Protein AF-A0AAV9X483-F1 (afdb_monomer)

Structure (mmCIF, N/CA/C/O backbone):
data_AF-A0AAV9X483-F1
#
_entry.id   AF-A0AAV9X483-F1
#
loop_
_atom_site.group_PDB
_atom_site.id
_atom_site.type_symbol
_atom_site.label_atom_id
_atom_site.label_alt_id
_atom_site.label_comp_id
_atom_site.label_asym_id
_atom_site.label_entity_id
_atom_site.label_seq_id
_atom_site.pdbx_PDB_ins_code
_atom_site.Cartn_x
_atom_site.Cartn_y
_atom_site.Cartn_z
_atom_site.occupancy
_atom_site.B_iso_or_equiv
_atom_site.auth_seq_id
_atom_site.auth_comp_id
_atom_site.auth_asym_id
_atom_site.auth_atom_id
_atom_site.pdbx_PDB_model_num
ATOM 1 N N . MET A 1 1 ? 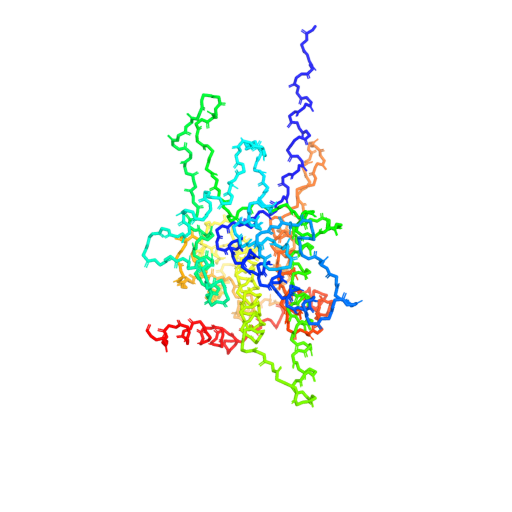49.499 12.854 11.497 1.00 40.84 1 MET A N 1
ATOM 2 C CA . MET A 1 1 ? 48.073 13.099 11.816 1.00 40.84 1 MET A CA 1
ATOM 3 C C . MET A 1 1 ? 47.375 13.663 10.585 1.00 40.84 1 MET A C 1
ATOM 5 O O . MET A 1 1 ? 47.619 14.824 10.299 1.00 40.84 1 MET A O 1
ATOM 9 N N . LYS A 1 2 ? 46.607 12.851 9.838 1.00 35.19 2 LYS A N 1
ATOM 10 C CA . LYS A 1 2 ? 45.567 13.233 8.843 1.00 35.19 2 LYS A CA 1
ATOM 11 C C . LYS A 1 2 ? 45.199 11.989 8.012 1.00 35.19 2 LYS A C 1
ATOM 13 O O . LYS A 1 2 ? 45.691 11.827 6.904 1.00 35.19 2 LYS A O 1
ATOM 18 N N . SER A 1 3 ? 44.392 11.082 8.567 1.00 32.22 3 SER A N 1
ATOM 19 C CA . SER A 1 3 ? 43.856 9.931 7.804 1.00 32.22 3 SER A CA 1
ATOM 20 C C . SER A 1 3 ? 42.723 9.168 8.517 1.00 32.22 3 SER A C 1
ATOM 22 O O . SER A 1 3 ? 42.521 7.989 8.258 1.00 32.22 3 SER A O 1
ATOM 24 N N . ILE A 1 4 ? 41.948 9.820 9.399 1.00 36.44 4 ILE A N 1
ATOM 25 C CA . ILE A 1 4 ? 40.843 9.162 10.140 1.00 36.44 4 ILE A CA 1
ATOM 26 C C . ILE A 1 4 ? 39.440 9.586 9.643 1.00 36.44 4 ILE A C 1
ATOM 28 O O . ILE A 1 4 ? 38.439 9.020 10.058 1.00 36.44 4 ILE A O 1
ATOM 32 N N . SER A 1 5 ? 39.309 10.509 8.685 1.00 38.97 5 SER A N 1
ATOM 33 C CA . SER A 1 5 ? 37.999 11.096 8.340 1.00 38.97 5 SER A CA 1
ATOM 34 C C . SER A 1 5 ? 37.319 10.573 7.064 1.00 38.97 5 SER A C 1
ATOM 36 O O . SER A 1 5 ? 36.434 11.253 6.557 1.00 38.97 5 SER A O 1
ATOM 38 N N . LEU A 1 6 ? 37.693 9.404 6.525 1.00 30.34 6 LEU A N 1
ATOM 39 C CA . LEU A 1 6 ? 37.041 8.854 5.316 1.00 30.34 6 LEU A CA 1
ATOM 40 C C . LEU A 1 6 ? 36.267 7.542 5.540 1.00 30.34 6 LEU A C 1
ATOM 42 O O . LEU A 1 6 ? 35.515 7.123 4.668 1.00 30.34 6 LEU A O 1
ATOM 46 N N . TRP A 1 7 ? 36.394 6.917 6.715 1.00 28.02 7 TRP A N 1
ATOM 47 C CA . TRP A 1 7 ? 35.799 5.601 6.990 1.00 28.02 7 TRP A CA 1
ATOM 48 C C . TRP A 1 7 ? 34.401 5.638 7.625 1.00 28.02 7 TRP A C 1
ATOM 50 O O . TRP A 1 7 ? 33.711 4.626 7.628 1.00 28.02 7 TRP A O 1
ATOM 60 N N . THR A 1 8 ? 33.918 6.794 8.084 1.00 32.50 8 THR A N 1
ATOM 61 C CA . THR A 1 8 ? 32.539 6.947 8.595 1.00 32.50 8 THR A CA 1
ATOM 62 C C . THR A 1 8 ? 31.533 7.420 7.543 1.00 32.50 8 THR A C 1
ATOM 64 O O . THR A 1 8 ? 30.334 7.409 7.804 1.00 32.50 8 THR A O 1
ATOM 67 N N . ALA A 1 9 ? 31.981 7.786 6.337 1.00 30.20 9 ALA A N 1
ATOM 68 C CA . ALA A 1 9 ? 31.089 8.187 5.245 1.00 30.20 9 ALA A CA 1
ATOM 69 C C . ALA A 1 9 ? 30.631 7.007 4.367 1.00 30.20 9 ALA A C 1
ATOM 71 O O . ALA A 1 9 ? 29.594 7.100 3.719 1.00 30.20 9 ALA A O 1
ATOM 72 N N . VAL A 1 10 ? 31.364 5.887 4.365 1.00 30.67 10 VAL A N 1
ATOM 73 C CA . VAL A 1 10 ? 31.073 4.741 3.482 1.00 30.67 10 VAL A CA 1
ATOM 74 C C . VAL A 1 10 ? 30.099 3.744 4.127 1.00 30.67 10 VAL A C 1
ATOM 76 O O . VAL A 1 10 ? 29.273 3.163 3.429 1.00 30.67 10 VAL A O 1
ATOM 79 N N . SER A 1 11 ? 30.077 3.623 5.458 1.00 29.83 11 SER A N 1
ATOM 80 C CA . SER A 1 11 ? 29.117 2.742 6.149 1.00 29.83 11 SER A CA 1
ATOM 81 C C . SER A 1 11 ? 27.684 3.286 6.172 1.00 29.83 11 SER A C 1
ATOM 83 O O . SER A 1 11 ? 26.739 2.517 6.311 1.00 29.83 11 SER A O 1
ATOM 85 N N . SER A 1 12 ? 27.499 4.595 5.991 1.00 30.44 12 SER A N 1
ATOM 86 C CA . SER A 1 12 ? 26.167 5.213 5.977 1.00 30.44 12 SER A CA 1
ATOM 87 C C . SER A 1 12 ? 25.480 5.102 4.617 1.00 30.44 12 SER A C 1
ATOM 89 O O . SER A 1 12 ? 24.265 5.230 4.551 1.00 30.44 12 SER A O 1
ATOM 91 N N . VAL A 1 13 ? 26.230 4.844 3.537 1.00 31.11 13 VAL A N 1
ATOM 92 C CA . VAL A 1 13 ? 25.675 4.731 2.175 1.00 31.11 13 VAL A CA 1
ATOM 93 C C . VAL A 1 13 ? 25.103 3.329 1.893 1.00 31.11 13 VAL A C 1
ATOM 95 O O . VAL A 1 13 ? 24.278 3.154 1.001 1.00 31.11 13 VAL A O 1
ATOM 98 N N . LEU A 1 14 ? 25.447 2.334 2.715 1.00 31.97 14 LEU A N 1
ATOM 99 C CA . LEU A 1 14 ? 25.051 0.931 2.533 1.00 31.97 14 LEU A CA 1
ATOM 100 C C . LEU A 1 14 ? 23.715 0.543 3.196 1.00 31.97 14 LEU A C 1
ATOM 102 O O . LEU A 1 14 ? 23.316 -0.616 3.127 1.00 31.97 14 LEU A O 1
ATOM 106 N N . LEU A 1 15 ? 22.983 1.500 3.778 1.00 31.89 15 LEU A N 1
ATOM 107 C CA . LEU A 1 15 ? 21.608 1.304 4.269 1.00 31.89 15 LEU A CA 1
ATOM 108 C C . LEU A 1 15 ? 20.530 1.801 3.279 1.00 31.89 15 LEU A C 1
ATOM 110 O O . LEU A 1 15 ? 19.339 1.750 3.582 1.00 31.89 15 LEU A O 1
ATOM 114 N N . PHE A 1 16 ? 20.920 2.254 2.080 1.00 38.88 16 PHE A N 1
ATOM 115 C CA . PHE A 1 16 ? 20.033 2.921 1.112 1.00 38.88 16 PHE A CA 1
ATOM 116 C C . PHE A 1 16 ? 19.455 2.025 0.004 1.00 38.88 16 PHE A C 1
ATOM 118 O O . PHE A 1 16 ? 19.213 2.493 -1.105 1.00 38.88 16 PHE A O 1
ATOM 125 N N . SER A 1 17 ? 19.154 0.757 0.293 1.00 33.53 17 SER A N 1
ATOM 126 C CA . SER A 1 17 ? 18.274 -0.055 -0.572 1.00 33.53 17 SER A CA 1
ATOM 127 C C . SER A 1 17 ? 16.810 -0.044 -0.113 1.00 33.53 17 SER A C 1
ATOM 129 O O . SER A 1 17 ? 16.018 -0.906 -0.497 1.00 33.53 17 SER A O 1
ATOM 131 N N . GLN A 1 18 ? 16.410 0.923 0.718 1.00 43.56 18 GLN A N 1
ATOM 132 C CA . GLN A 1 18 ? 15.024 1.025 1.151 1.00 43.56 18 GLN A CA 1
ATOM 133 C C . GLN A 1 18 ? 14.176 1.634 0.039 1.00 43.56 18 GLN A C 1
ATOM 135 O O . GLN A 1 18 ? 14.249 2.827 -0.252 1.00 43.56 18 GLN A O 1
ATOM 140 N N . VAL A 1 19 ? 13.330 0.818 -0.584 1.00 43.75 19 VAL A N 1
ATOM 141 C CA . VAL A 1 19 ? 12.235 1.367 -1.380 1.00 43.75 19 VAL A CA 1
ATOM 142 C C . VAL A 1 19 ? 11.288 2.052 -0.429 1.00 43.75 19 VAL A C 1
ATOM 144 O O . VAL A 1 19 ? 10.472 1.430 0.250 1.00 43.75 19 VAL A O 1
ATOM 147 N N . HIS A 1 20 ? 11.404 3.363 -0.404 1.00 55.53 20 HIS A N 1
ATOM 148 C CA . HIS A 1 20 ? 10.437 4.212 0.235 1.00 55.53 20 HIS A CA 1
ATOM 149 C C . HIS A 1 20 ? 9.220 4.259 -0.680 1.00 55.53 20 HIS A C 1
ATOM 151 O O . HIS A 1 20 ? 9.282 4.730 -1.818 1.00 55.53 20 HIS A O 1
ATOM 157 N N . ALA A 1 21 ? 8.096 3.736 -0.196 1.00 61.91 21 ALA A N 1
ATOM 158 C CA . ALA A 1 21 ? 6.819 4.163 -0.725 1.00 61.91 21 ALA A CA 1
ATOM 159 C C . ALA A 1 21 ? 6.815 5.697 -0.746 1.00 61.91 21 ALA A C 1
ATOM 161 O O . ALA A 1 21 ? 7.290 6.322 0.193 1.00 61.91 21 ALA A O 1
ATOM 162 N N . PHE A 1 22 ? 6.409 6.311 -1.848 1.00 75.81 22 PHE A N 1
ATOM 163 C CA . PHE A 1 22 ? 6.376 7.763 -1.994 1.00 75.81 22 PHE A CA 1
ATOM 164 C C . PHE A 1 22 ? 5.118 8.140 -2.768 1.00 75.81 22 PHE A C 1
ATOM 166 O O . PHE A 1 22 ? 4.581 7.322 -3.526 1.00 75.81 22 PHE A O 1
ATOM 173 N N . GLY A 1 23 ? 4.638 9.364 -2.545 1.00 83.06 23 GLY A N 1
ATOM 174 C CA . GLY A 1 23 ? 3.453 9.893 -3.196 1.00 83.06 23 GLY A CA 1
ATOM 175 C C . GLY A 1 23 ? 2.267 8.956 -3.010 1.00 83.06 23 GLY A C 1
ATOM 176 O O . GLY A 1 23 ? 1.975 8.484 -1.908 1.00 83.06 23 GLY A O 1
ATOM 177 N N . ASN A 1 24 ? 1.640 8.604 -4.127 1.00 83.38 24 ASN A N 1
ATOM 178 C CA . ASN A 1 24 ? 0.419 7.808 -4.145 1.00 83.38 24 ASN A CA 1
ATOM 179 C C . ASN A 1 24 ? 0.584 6.429 -3.487 1.00 83.38 24 ASN A C 1
ATOM 181 O O . ASN A 1 24 ? -0.335 5.944 -2.831 1.00 83.38 24 ASN A O 1
ATOM 185 N N . ARG A 1 25 ? 1.754 5.794 -3.645 1.00 86.44 25 ARG A N 1
ATOM 186 C CA . ARG A 1 25 ? 2.005 4.427 -3.157 1.00 86.44 25 ARG A CA 1
ATOM 187 C C . ARG A 1 25 ? 2.027 4.412 -1.638 1.00 86.44 25 ARG A C 1
ATOM 189 O O . ARG A 1 25 ? 1.292 3.664 -1.006 1.00 86.44 25 ARG A O 1
ATOM 196 N N . GLY A 1 26 ? 2.823 5.303 -1.060 1.00 88.44 26 GLY A N 1
ATOM 197 C CA . GLY A 1 26 ? 2.949 5.369 0.390 1.00 88.44 26 GLY A CA 1
ATOM 198 C C . GLY A 1 26 ? 1.733 5.964 1.080 1.00 88.44 26 GLY A C 1
ATOM 199 O O . GLY A 1 26 ? 1.510 5.662 2.252 1.00 88.44 26 GLY A O 1
ATOM 200 N N . ALA A 1 27 ? 0.932 6.759 0.365 1.00 90.19 27 ALA A N 1
ATOM 201 C CA . ALA A 1 27 ? -0.379 7.168 0.840 1.00 90.19 27 ALA A CA 1
ATOM 202 C C . ALA A 1 27 ? -1.334 5.972 0.927 1.00 90.19 27 ALA A C 1
ATOM 204 O O . ALA A 1 27 ? -1.848 5.704 2.008 1.00 90.19 27 ALA A O 1
ATOM 205 N N . ILE A 1 28 ? -1.530 5.211 -0.160 1.00 91.31 28 ILE A N 1
ATOM 206 C CA . ILE A 1 28 ? -2.489 4.097 -0.140 1.00 91.31 28 ILE A CA 1
ATOM 207 C C . ILE A 1 28 ? -2.076 2.978 0.820 1.00 91.31 28 ILE A C 1
ATOM 209 O O . ILE A 1 28 ? -2.928 2.375 1.461 1.00 91.31 28 ILE A O 1
ATOM 213 N N . GLU A 1 29 ? -0.777 2.722 0.976 1.00 93.19 29 GLU A N 1
ATOM 214 C CA . GLU A 1 29 ? -0.290 1.695 1.901 1.00 93.19 29 GLU A CA 1
ATOM 215 C C . GLU A 1 29 ? -0.595 2.072 3.352 1.00 93.19 29 GLU A C 1
ATOM 217 O O . GLU A 1 29 ? -0.967 1.214 4.142 1.00 93.19 29 GLU A O 1
ATOM 222 N N . ARG A 1 30 ? -0.556 3.366 3.693 1.00 94.06 30 ARG A N 1
ATOM 223 C CA . ARG A 1 30 ? -1.005 3.852 5.005 1.00 94.06 30 ARG A CA 1
ATOM 224 C C . ARG A 1 30 ? -2.512 3.783 5.185 1.00 94.06 30 ARG A C 1
ATOM 226 O O . ARG A 1 30 ? -2.958 3.512 6.294 1.00 94.06 30 ARG A O 1
ATOM 233 N N . VAL A 1 31 ? -3.287 3.986 4.120 1.00 94.69 31 VAL A N 1
ATOM 234 C CA . VAL A 1 31 ? -4.737 3.749 4.159 1.00 94.69 31 VAL A CA 1
ATOM 235 C C . VAL A 1 31 ? -5.023 2.271 4.433 1.00 94.69 31 VAL A C 1
ATOM 237 O O . VAL A 1 31 ? -5.855 1.963 5.282 1.00 94.69 31 VAL A O 1
ATOM 240 N N . LEU A 1 32 ? -4.289 1.357 3.789 1.00 95.88 32 LEU A N 1
ATOM 241 C CA . LEU A 1 32 ? -4.366 -0.070 4.095 1.00 95.88 32 LEU A CA 1
ATOM 242 C C . LEU A 1 32 ? -4.004 -0.335 5.563 1.00 95.88 32 LEU A C 1
ATOM 244 O O . LEU A 1 32 ? -4.798 -0.950 6.262 1.00 95.88 32 LEU A O 1
ATOM 248 N N . TYR A 1 33 ? -2.876 0.189 6.059 1.00 95.88 33 TYR A N 1
ATOM 249 C CA . TYR A 1 33 ? -2.485 0.030 7.467 1.00 95.88 33 TYR A CA 1
ATOM 250 C C . TYR A 1 33 ? -3.546 0.552 8.433 1.00 95.88 33 TYR A C 1
ATOM 252 O O . TYR A 1 33 ? -3.803 -0.094 9.443 1.00 95.88 33 TYR A O 1
ATOM 260 N N . TRP A 1 34 ? -4.187 1.678 8.115 1.00 95.75 34 TRP A N 1
ATOM 261 C CA . TRP A 1 34 ? -5.286 2.214 8.909 1.00 95.75 34 TRP A CA 1
ATOM 262 C C . TRP A 1 34 ? -6.478 1.257 8.964 1.00 95.75 34 TRP A C 1
ATOM 264 O O . TRP A 1 34 ? -6.926 0.931 10.057 1.00 95.75 34 TRP A O 1
ATOM 274 N N . TYR A 1 35 ? -6.975 0.750 7.832 1.00 96.19 35 TYR A N 1
ATOM 275 C CA . TYR A 1 35 ? -8.115 -0.175 7.868 1.00 96.19 35 TYR A CA 1
ATOM 276 C C . TYR A 1 35 ? -7.764 -1.526 8.491 1.00 96.19 35 TYR A C 1
ATOM 278 O O . TYR A 1 35 ? -8.597 -2.093 9.190 1.00 96.19 35 TYR A O 1
ATOM 286 N N . SER A 1 36 ? -6.536 -2.016 8.316 1.00 95.75 36 SER A N 1
ATOM 287 C CA . SER A 1 36 ? -6.047 -3.203 9.022 1.00 95.75 36 SER A CA 1
ATOM 288 C C . SER A 1 36 ? -5.997 -2.978 10.529 1.00 95.75 36 SER A C 1
ATOM 290 O O . SER A 1 36 ? -6.432 -3.832 11.294 1.00 95.75 36 SER A O 1
ATOM 292 N N . TYR A 1 37 ? -5.519 -1.806 10.954 1.00 95.00 37 TYR A N 1
ATOM 293 C CA . TYR A 1 37 ? -5.533 -1.386 12.348 1.00 95.00 37 TYR A CA 1
ATOM 294 C C . TYR A 1 37 ? -6.977 -1.358 12.866 1.00 95.00 37 TYR A C 1
ATOM 296 O O . TYR A 1 37 ? -7.319 -2.071 13.804 1.00 95.00 37 TYR A O 1
ATOM 304 N N . VAL A 1 38 ? -7.874 -0.617 12.222 1.00 93.56 38 VAL A N 1
ATOM 305 C CA . VAL A 1 38 ? -9.278 -0.533 12.642 1.00 93.56 38 VAL A CA 1
ATOM 306 C C . VAL A 1 38 ? -9.943 -1.914 12.706 1.00 93.56 38 VAL A C 1
ATOM 308 O O . VAL A 1 38 ? -10.644 -2.189 13.678 1.00 93.56 38 VAL A O 1
ATOM 311 N N . ALA A 1 39 ? -9.661 -2.802 11.747 1.00 93.56 39 ALA A N 1
ATOM 312 C CA . ALA A 1 39 ? -10.193 -4.160 11.729 1.00 93.56 39 ALA A CA 1
ATOM 313 C C . ALA A 1 39 ? -9.790 -4.985 12.963 1.00 93.56 39 ALA A C 1
ATOM 315 O O . ALA A 1 39 ? -10.652 -5.625 13.563 1.00 93.56 39 ALA A O 1
ATOM 316 N N . GLU A 1 40 ? -8.525 -4.922 13.399 1.00 92.69 40 GLU A N 1
ATOM 317 C CA . GLU A 1 40 ? -8.099 -5.584 14.644 1.00 92.69 40 GLU A CA 1
ATOM 318 C C . GLU A 1 40 ? -8.816 -5.024 15.874 1.00 92.69 40 GLU A C 1
ATOM 320 O O . GLU A 1 40 ? -9.117 -5.771 16.801 1.00 92.69 40 GLU A O 1
ATOM 325 N N . THR A 1 41 ? -9.091 -3.716 15.904 1.00 91.12 41 THR A N 1
ATOM 326 C CA . THR A 1 41 ? -9.821 -3.099 17.021 1.00 91.12 41 THR A CA 1
ATOM 327 C C . THR A 1 41 ? -11.243 -3.633 17.116 1.00 91.12 41 THR A C 1
ATOM 329 O O . THR A 1 41 ? -11.664 -4.024 18.202 1.00 91.12 41 THR A O 1
ATOM 332 N N . GLU A 1 42 ? -11.961 -3.709 15.994 1.00 91.06 42 GLU A N 1
ATOM 333 C CA . GLU A 1 42 ? -13.319 -4.261 15.986 1.00 91.06 42 GLU A CA 1
ATOM 334 C C . GLU A 1 42 ? -13.333 -5.752 16.317 1.00 91.06 42 GLU A C 1
ATOM 336 O O . GLU A 1 42 ? -14.220 -6.222 17.032 1.00 91.06 42 GLU A O 1
ATOM 341 N N . GLN A 1 43 ? -12.331 -6.494 15.841 1.00 89.31 43 GLN A N 1
ATOM 342 C CA . GLN A 1 43 ? -12.179 -7.898 16.185 1.00 89.31 43 GLN A CA 1
ATOM 343 C C . GLN A 1 43 ? -11.974 -8.075 17.693 1.00 89.31 43 GLN A C 1
ATOM 345 O O . GLN A 1 43 ? -12.684 -8.863 18.320 1.00 89.31 43 GLN A O 1
ATOM 350 N N . PHE A 1 44 ? -11.044 -7.318 18.282 1.00 88.50 44 PHE A N 1
ATOM 351 C CA . PHE A 1 44 ? -10.744 -7.375 19.709 1.00 88.50 44 PHE A CA 1
ATOM 352 C C . PHE A 1 44 ? -11.944 -6.971 20.566 1.00 88.50 44 PHE A C 1
ATOM 354 O O . PHE A 1 44 ? -12.206 -7.607 21.584 1.00 88.50 44 PHE A O 1
ATOM 361 N N . ALA A 1 45 ? -12.716 -5.969 20.137 1.00 86.06 45 ALA A N 1
ATOM 362 C CA . ALA A 1 45 ? -13.944 -5.569 20.817 1.00 86.06 45 ALA A CA 1
ATOM 363 C C . ALA A 1 45 ? -14.996 -6.693 20.837 1.00 86.06 45 ALA A C 1
ATOM 365 O O . ALA A 1 45 ? -15.677 -6.869 21.845 1.00 86.06 45 ALA A O 1
ATOM 366 N N . SER A 1 46 ? -15.114 -7.475 19.756 1.00 81.94 46 SER A N 1
ATOM 367 C CA . SER A 1 46 ? -16.044 -8.615 19.700 1.00 81.94 46 SER A CA 1
ATOM 368 C C . SER A 1 46 ? -15.519 -9.899 20.341 1.00 81.94 46 SER A C 1
ATOM 370 O O . SER A 1 46 ? -16.315 -10.707 20.811 1.00 81.94 46 SER A O 1
ATOM 372 N N . ASN A 1 47 ? -14.204 -10.118 20.348 1.00 81.75 47 ASN A N 1
ATOM 373 C CA . ASN A 1 47 ? -13.602 -11.354 20.837 1.00 81.75 47 ASN A CA 1
ATOM 374 C C . ASN A 1 47 ? -12.217 -11.109 21.472 1.00 81.75 47 ASN A C 1
ATOM 376 O O . ASN A 1 47 ? -11.180 -11.451 20.891 1.00 81.75 47 ASN A O 1
ATOM 380 N N . PRO A 1 48 ? -12.175 -10.536 22.687 1.00 80.69 48 PRO A N 1
ATOM 381 C CA . PRO A 1 48 ? -10.921 -10.182 23.351 1.00 80.69 48 PRO A CA 1
ATOM 382 C C . PRO A 1 48 ? -10.103 -11.405 23.795 1.00 80.69 48 PRO A C 1
ATOM 384 O O . PRO A 1 48 ? -8.918 -11.273 24.087 1.00 80.69 48 PRO A O 1
ATOM 387 N N . ALA A 1 49 ? -10.710 -12.596 23.857 1.00 75.94 49 ALA A N 1
ATOM 388 C CA . ALA A 1 49 ? -10.039 -13.818 24.303 1.00 75.94 49 ALA A CA 1
ATOM 389 C C . ALA A 1 49 ? -9.088 -14.406 23.248 1.00 75.94 49 ALA A C 1
ATOM 391 O O . ALA A 1 49 ? -8.142 -15.107 23.604 1.00 75.94 49 ALA A O 1
ATOM 392 N N . THR A 1 50 ? -9.333 -14.142 21.961 1.00 68.94 50 THR A N 1
ATOM 393 C CA . THR A 1 50 ? -8.544 -14.717 20.857 1.00 68.94 50 THR A CA 1
ATOM 394 C C . THR A 1 50 ? -7.887 -13.674 19.961 1.00 68.94 50 THR A C 1
ATOM 396 O O . THR A 1 50 ? -7.032 -14.027 19.151 1.00 68.94 50 THR A O 1
ATOM 399 N N . ALA A 1 51 ? -8.280 -12.404 20.067 1.00 74.31 51 ALA A N 1
ATOM 400 C CA . ALA A 1 51 ? -7.709 -11.336 19.264 1.00 74.31 51 ALA A CA 1
ATOM 401 C C . ALA A 1 51 ? -6.367 -10.862 19.844 1.00 74.31 51 ALA A C 1
ATOM 403 O O . ALA A 1 51 ? -6.251 -10.564 21.031 1.00 74.31 51 ALA A O 1
ATOM 404 N N . ALA A 1 52 ? -5.358 -10.742 18.984 1.00 79.75 52 ALA A N 1
ATOM 405 C CA . ALA A 1 52 ? -4.086 -10.109 19.309 1.00 79.75 52 ALA A CA 1
ATOM 406 C C . ALA A 1 52 ? -3.873 -8.917 18.378 1.00 79.75 52 ALA A C 1
ATOM 408 O O . ALA A 1 52 ? -4.116 -9.018 17.176 1.00 79.75 52 ALA A O 1
ATOM 409 N N . TYR A 1 53 ? -3.387 -7.803 18.924 1.00 88.94 53 TYR A N 1
ATOM 410 C CA . TYR A 1 53 ? -2.950 -6.684 18.098 1.00 88.94 53 TYR A CA 1
ATOM 411 C C . TYR A 1 53 ? -1.633 -7.046 17.417 1.00 88.94 53 TYR A C 1
ATOM 413 O O . TYR A 1 53 ? -0.645 -7.350 18.088 1.00 88.94 53 TYR A O 1
ATOM 421 N N . THR A 1 54 ? -1.615 -7.008 16.089 1.00 91.56 54 THR A N 1
ATOM 422 C CA . THR A 1 54 ? -0.420 -7.264 15.279 1.00 91.56 54 THR A CA 1
ATOM 423 C C . THR A 1 54 ? 0.004 -6.034 14.485 1.00 91.56 54 THR A C 1
ATOM 425 O O . THR A 1 54 ? 1.199 -5.841 14.258 1.00 91.56 54 THR A O 1
ATOM 428 N N . ILE A 1 55 ? -0.943 -5.155 14.140 1.00 93.25 55 ILE A N 1
ATOM 429 C CA . ILE A 1 55 ? -0.680 -3.874 13.488 1.00 93.25 55 ILE A CA 1
ATOM 430 C C . ILE A 1 55 ? -0.546 -2.788 14.549 1.00 93.25 55 ILE A C 1
ATOM 432 O O . ILE A 1 55 ? -1.485 -2.487 15.288 1.00 93.25 55 ILE A O 1
ATOM 436 N N . ALA A 1 56 ? 0.636 -2.180 14.594 1.00 94.12 56 ALA A N 1
ATOM 437 C CA . ALA A 1 56 ? 1.018 -1.141 15.540 1.00 94.12 56 ALA A CA 1
ATOM 438 C C . ALA A 1 56 ? 0.619 -1.468 16.993 1.00 94.12 56 ALA A C 1
ATOM 440 O O . ALA A 1 56 ? -0.067 -0.668 17.637 1.00 94.12 56 ALA A O 1
ATOM 441 N N . PRO A 1 57 ? 1.044 -2.631 17.533 1.00 93.00 57 PRO A N 1
ATOM 442 C CA . PRO A 1 57 ? 0.578 -3.124 18.831 1.00 93.00 57 PRO A CA 1
ATOM 443 C C . PRO A 1 57 ? 0.927 -2.190 19.995 1.00 93.00 57 PRO A C 1
ATOM 445 O O . PRO A 1 57 ? 0.220 -2.166 20.996 1.00 93.00 57 PRO A O 1
ATOM 448 N N . GLY A 1 58 ? 1.997 -1.399 19.862 1.00 91.94 58 GLY A N 1
ATOM 449 C CA . GLY A 1 58 ? 2.412 -0.408 20.856 1.00 91.94 58 GLY A CA 1
ATOM 450 C C . GLY A 1 58 ? 1.775 0.976 20.693 1.00 91.94 58 GLY A C 1
ATOM 451 O O . GLY A 1 58 ? 2.152 1.887 21.428 1.00 91.94 58 GLY A O 1
ATOM 452 N N . CYS A 1 59 ? 0.871 1.174 19.729 1.00 94.06 59 CYS A N 1
ATOM 453 C CA . CYS A 1 59 ? 0.219 2.464 19.519 1.00 94.06 59 CYS A CA 1
ATOM 454 C C . CYS A 1 59 ? -0.975 2.610 20.468 1.00 94.06 59 CYS A C 1
ATOM 456 O O . CYS A 1 59 ? -2.069 2.108 20.193 1.00 94.06 59 CYS A O 1
ATOM 458 N N . VAL A 1 60 ? -0.732 3.303 21.579 1.00 91.50 60 VAL A N 1
ATOM 459 C CA . VAL A 1 60 ? -1.722 3.633 22.609 1.00 91.50 60 VAL A CA 1
ATOM 460 C C . VAL A 1 60 ? -2.168 5.079 22.423 1.00 91.50 60 VAL A C 1
ATOM 462 O O . VAL A 1 60 ? -1.322 5.961 22.264 1.00 91.50 60 VAL A O 1
ATOM 465 N N . GLY A 1 61 ? -3.475 5.329 22.448 1.00 90.38 61 GLY A N 1
ATOM 466 C CA . GLY A 1 61 ? -4.010 6.654 22.148 1.00 90.38 61 GLY A CA 1
ATOM 467 C C . GLY A 1 61 ? -5.462 6.865 22.558 1.00 90.38 61 GLY A C 1
ATOM 468 O O . GLY A 1 61 ? -5.969 6.213 23.472 1.00 90.38 61 GLY A O 1
ATOM 469 N N . SER A 1 62 ? -6.102 7.834 21.908 1.00 86.50 62 SER A N 1
ATOM 470 C CA . SER A 1 62 ? -7.393 8.400 22.319 1.00 86.50 62 SER A CA 1
ATOM 471 C C . SER A 1 62 ? -8.625 7.657 21.794 1.00 86.50 62 SER A C 1
ATOM 473 O O . SER A 1 62 ? -9.744 7.970 22.205 1.00 86.50 62 SER A O 1
ATOM 475 N N . ARG A 1 63 ? -8.458 6.665 20.913 1.00 83.81 63 ARG A N 1
ATOM 476 C CA . ARG A 1 63 ? -9.566 5.862 20.379 1.00 83.81 63 ARG A CA 1
ATOM 477 C C . ARG A 1 63 ? -10.121 4.920 21.453 1.00 83.81 63 ARG A C 1
ATOM 479 O O . ARG A 1 63 ? -9.402 4.464 22.347 1.00 83.81 63 ARG A O 1
ATOM 486 N N . ALA A 1 64 ? -11.406 4.578 21.339 1.00 70.56 64 ALA A N 1
ATOM 487 C CA . ALA A 1 64 ? -12.040 3.573 22.191 1.00 70.56 64 ALA A CA 1
ATOM 488 C C . ALA A 1 64 ? -11.217 2.267 22.208 1.00 70.56 64 ALA A C 1
ATOM 490 O O . ALA A 1 64 ? -10.733 1.808 21.174 1.00 70.56 64 ALA A O 1
ATOM 491 N N . GLY A 1 65 ? -11.013 1.700 23.401 1.00 73.69 65 GLY A N 1
ATOM 492 C CA . GLY A 1 65 ? -10.105 0.563 23.604 1.00 73.69 65 GLY A CA 1
ATOM 493 C C . GLY A 1 65 ? -8.633 0.944 23.821 1.00 73.69 65 GLY A C 1
ATOM 494 O O . GLY A 1 65 ? -7.785 0.056 23.848 1.00 73.69 65 GLY A O 1
ATOM 495 N N . GLY A 1 66 ? -8.321 2.237 23.987 1.00 84.31 66 GLY A N 1
ATOM 496 C CA . GLY A 1 66 ? -6.972 2.731 24.305 1.00 84.31 66 GLY A CA 1
ATOM 497 C C . GLY A 1 66 ? -6.009 2.707 23.118 1.00 84.31 66 GLY A C 1
ATOM 498 O O . GLY A 1 66 ? -4.795 2.731 23.297 1.00 84.31 66 GLY A O 1
ATOM 499 N N . ARG A 1 67 ? -6.544 2.621 21.902 1.00 90.88 67 ARG A N 1
ATOM 500 C CA . ARG A 1 67 ? -5.794 2.541 20.645 1.00 90.88 67 ARG A CA 1
ATOM 501 C C . ARG A 1 67 ? -5.601 3.940 20.058 1.00 90.88 67 ARG A C 1
ATOM 503 O O . ARG A 1 67 ? -6.318 4.872 20.400 1.00 90.88 67 ARG A O 1
ATOM 510 N N . CYS A 1 68 ? -4.636 4.099 19.168 1.00 94.12 68 CYS A N 1
ATOM 511 C CA . CYS A 1 68 ? -4.427 5.344 18.442 1.00 94.12 68 CYS A CA 1
ATOM 512 C C . CYS A 1 68 ? -5.593 5.669 17.497 1.00 94.12 68 CYS A C 1
ATOM 514 O O . CYS A 1 68 ? -6.103 4.789 16.802 1.00 94.12 68 CYS A O 1
ATOM 516 N N . ASN A 1 69 ? -5.972 6.942 17.412 1.00 93.00 69 ASN A N 1
ATOM 517 C CA . ASN A 1 69 ? -6.711 7.460 16.260 1.00 93.00 69 ASN A CA 1
ATOM 518 C C . ASN A 1 69 ? -5.787 7.544 15.021 1.00 93.00 69 ASN A C 1
ATOM 520 O O . ASN A 1 69 ? -4.588 7.258 15.100 1.00 93.00 69 ASN A O 1
ATOM 524 N N . LEU A 1 70 ? -6.320 7.942 13.860 1.00 93.62 70 LEU A N 1
ATOM 525 C CA . LEU A 1 70 ? -5.534 8.026 12.621 1.00 93.62 70 LEU A CA 1
ATOM 526 C C . LEU A 1 70 ? -4.298 8.933 12.760 1.00 93.62 70 LEU A C 1
ATOM 528 O O . LEU A 1 70 ? -3.216 8.572 12.302 1.00 93.62 70 LEU A O 1
ATOM 532 N N . TYR A 1 71 ? -4.438 10.099 13.387 1.00 93.12 71 TYR A N 1
ATOM 533 C CA . TYR A 1 71 ? -3.358 11.080 13.528 1.00 93.12 71 TYR A CA 1
ATOM 534 C C . TYR A 1 71 ? -2.243 10.555 14.436 1.00 93.12 71 TYR A C 1
ATOM 536 O O . TYR A 1 71 ? -1.058 10.636 14.109 1.00 93.12 71 TYR A O 1
ATOM 544 N N . GLU A 1 72 ? -2.624 9.953 15.559 1.00 95.06 72 GLU A N 1
ATOM 545 C CA . GLU A 1 72 ? -1.712 9.303 16.495 1.00 95.06 72 GLU A CA 1
ATOM 546 C C . GLU A 1 72 ? -0.982 8.132 15.829 1.00 95.06 72 GLU A C 1
ATOM 548 O O . GLU A 1 72 ? 0.237 8.021 15.963 1.00 95.06 72 GLU A O 1
ATOM 553 N N . LEU A 1 73 ? -1.689 7.320 15.033 1.00 95.31 73 LEU A N 1
ATOM 554 C CA . LEU A 1 73 ? -1.096 6.216 14.282 1.00 95.31 73 LEU A CA 1
ATOM 555 C C . LEU A 1 73 ? -0.088 6.720 13.242 1.00 95.31 73 LEU A C 1
ATOM 557 O O . LEU A 1 73 ? 1.023 6.201 13.160 1.00 95.31 73 LEU A O 1
ATOM 561 N N . LEU A 1 74 ? -0.438 7.739 12.454 1.00 94.12 74 LEU A N 1
ATOM 562 C CA . LEU A 1 74 ? 0.452 8.290 11.427 1.00 94.12 74 LEU A CA 1
ATOM 563 C C . LEU A 1 74 ? 1.717 8.912 12.037 1.00 94.12 74 LEU A C 1
ATOM 565 O O . LEU A 1 74 ? 2.808 8.688 11.513 1.00 94.12 74 LEU A O 1
ATOM 569 N N . SER A 1 75 ? 1.589 9.628 13.158 1.00 93.19 75 SER A N 1
ATOM 570 C CA . SER A 1 75 ? 2.721 10.130 13.953 1.00 93.19 75 SER A CA 1
ATOM 571 C C . SER A 1 75 ? 3.582 8.986 14.507 1.00 93.19 75 SER A C 1
ATOM 573 O O . SER A 1 75 ? 4.812 9.010 14.403 1.00 93.19 75 SER A O 1
ATOM 575 N N . TYR A 1 76 ? 2.944 7.949 15.055 1.00 94.31 76 TYR A N 1
ATOM 576 C CA . TYR A 1 76 ? 3.619 6.790 15.635 1.00 94.31 76 TYR A CA 1
ATOM 577 C C . TYR A 1 76 ? 4.438 6.015 14.599 1.00 94.31 76 TYR A C 1
ATOM 579 O O . TYR A 1 76 ? 5.590 5.663 14.869 1.00 94.31 76 TYR A O 1
ATOM 587 N N . LEU A 1 77 ? 3.859 5.788 13.418 1.00 92.56 77 LEU A N 1
ATOM 588 C CA . LEU A 1 77 ? 4.460 5.053 12.305 1.00 92.56 77 LEU A CA 1
ATOM 589 C C . LEU A 1 77 ? 5.475 5.869 11.502 1.00 92.56 77 LEU A C 1
ATOM 591 O O . LEU A 1 77 ? 6.185 5.304 10.667 1.00 92.56 77 LEU A O 1
ATOM 595 N N . TRP A 1 78 ? 5.537 7.184 11.703 1.00 90.50 78 TRP A N 1
ATOM 596 C CA . TRP A 1 78 ? 6.467 8.037 10.980 1.00 90.50 78 TRP A CA 1
ATOM 597 C C . TRP A 1 78 ? 7.921 7.698 11.331 1.00 90.50 78 TRP A C 1
ATOM 599 O O . TRP A 1 78 ? 8.292 7.577 12.504 1.00 90.50 78 TRP A O 1
ATOM 609 N N . HIS A 1 79 ? 8.751 7.589 10.295 1.00 87.56 79 HIS A N 1
ATOM 610 C CA . HIS A 1 79 ? 10.182 7.342 10.412 1.00 87.56 79 HIS A CA 1
ATOM 611 C C . HIS A 1 79 ? 10.971 8.482 9.754 1.00 87.56 79 HIS A C 1
ATOM 613 O O . HIS A 1 79 ? 10.620 8.864 8.633 1.00 87.56 79 HIS A O 1
ATOM 619 N N . PRO A 1 80 ? 12.022 9.015 10.408 1.00 84.06 80 PRO A N 1
ATOM 620 C CA . PRO A 1 80 ? 12.809 10.110 9.854 1.00 84.06 80 PRO A CA 1
ATOM 621 C C . PRO A 1 80 ? 13.582 9.685 8.602 1.00 84.06 80 PRO A C 1
ATOM 623 O O . PRO A 1 80 ? 14.092 8.571 8.497 1.00 84.06 80 PRO A O 1
ATOM 626 N N . GLU A 1 81 ? 13.717 10.606 7.656 1.00 80.94 81 GLU A N 1
ATOM 627 C CA . GLU A 1 81 ? 14.724 10.534 6.599 1.00 80.94 81 GLU A CA 1
ATOM 628 C C . GLU A 1 81 ? 16.127 10.867 7.149 1.00 80.94 81 GLU A C 1
ATOM 630 O O . GLU A 1 81 ? 16.238 11.467 8.215 1.00 80.94 81 GLU A O 1
ATOM 635 N N . PRO A 1 82 ? 17.226 10.557 6.429 1.00 75.38 82 PRO A N 1
ATOM 636 C CA . PRO A 1 82 ? 18.598 10.701 6.945 1.00 75.38 82 PRO A CA 1
ATOM 637 C C . PRO A 1 82 ? 18.997 12.096 7.445 1.00 75.38 82 PRO A C 1
ATOM 639 O O . PRO A 1 82 ? 19.982 12.239 8.163 1.00 75.38 82 PRO A O 1
ATOM 642 N N . LEU A 1 83 ? 18.270 13.135 7.030 1.00 75.62 83 LEU A N 1
ATOM 643 C CA . LEU A 1 83 ? 18.517 14.523 7.422 1.00 75.62 83 LEU A CA 1
ATOM 644 C C . LEU A 1 83 ? 17.526 15.047 8.469 1.00 75.62 83 LEU A C 1
ATOM 646 O O . LEU A 1 83 ? 17.652 16.205 8.868 1.00 75.62 83 LEU A O 1
ATOM 650 N N . GLN A 1 84 ? 16.564 14.221 8.882 1.00 78.38 84 GLN A N 1
ATOM 651 C CA . GLN A 1 84 ? 15.510 14.556 9.832 1.00 78.38 84 GLN A CA 1
ATOM 652 C C . GLN A 1 84 ? 15.847 14.008 11.217 1.00 78.38 84 GLN A C 1
ATOM 654 O O . GLN A 1 84 ? 16.353 12.896 11.366 1.00 78.38 84 GLN A O 1
ATOM 659 N N . ASP A 1 85 ? 15.542 14.794 12.239 1.00 81.75 85 ASP A N 1
ATOM 660 C CA . ASP A 1 85 ? 15.694 14.397 13.629 1.00 81.75 85 ASP A CA 1
ATOM 661 C C . ASP A 1 85 ? 14.398 13.714 14.126 1.00 81.75 85 ASP A C 1
ATOM 663 O O . ASP A 1 85 ? 13.318 14.307 14.056 1.00 81.75 85 ASP A O 1
ATOM 667 N N . PRO A 1 86 ? 14.458 12.472 14.644 1.00 80.56 86 PRO A N 1
ATOM 668 C CA . PRO A 1 86 ? 13.271 11.717 15.054 1.00 80.56 86 PRO A CA 1
ATOM 669 C C . PRO A 1 86 ? 12.474 12.328 16.213 1.00 80.56 86 PRO A C 1
ATOM 671 O O . PRO A 1 86 ? 11.325 11.932 16.425 1.00 80.56 86 PRO A O 1
ATOM 674 N N . ILE A 1 87 ? 13.088 13.208 17.003 1.00 81.31 87 ILE A N 1
ATOM 675 C CA . ILE A 1 87 ? 12.475 13.871 18.156 1.00 81.31 87 ILE A CA 1
ATOM 676 C C . ILE A 1 87 ? 11.908 15.219 17.721 1.00 81.31 87 ILE A C 1
ATOM 678 O O . ILE A 1 87 ? 10.794 15.574 18.095 1.00 81.31 87 ILE A O 1
ATOM 682 N N . ILE A 1 88 ? 12.673 15.962 16.924 1.00 78.94 88 ILE A N 1
ATOM 683 C CA . ILE A 1 88 ? 12.366 17.349 16.572 1.00 78.94 88 ILE A CA 1
ATOM 684 C C . ILE A 1 88 ? 11.439 17.446 15.352 1.00 78.94 88 ILE A C 1
ATOM 686 O O . ILE A 1 88 ? 10.627 18.374 15.290 1.00 78.94 88 ILE A O 1
ATOM 690 N N . ASP A 1 89 ? 11.554 16.524 14.395 1.00 80.81 89 ASP A N 1
ATOM 691 C CA . ASP A 1 89 ? 10.862 16.587 13.100 1.00 80.81 89 ASP A CA 1
ATOM 692 C C . ASP A 1 89 ? 9.685 15.617 12.979 1.00 80.81 89 ASP A C 1
ATOM 694 O O . ASP A 1 89 ? 8.997 15.617 11.958 1.00 80.81 89 ASP A O 1
ATOM 698 N N . ARG A 1 90 ? 9.413 14.799 14.003 1.00 86.81 90 ARG A N 1
ATOM 699 C CA . ARG A 1 90 ? 8.212 13.959 13.997 1.00 86.81 90 ARG A CA 1
ATOM 700 C C . ARG A 1 90 ? 6.966 14.860 13.992 1.00 86.81 90 ARG A C 1
ATOM 702 O O . ARG A 1 90 ? 6.836 15.685 14.897 1.00 86.81 90 ARG A O 1
ATOM 709 N N . PRO A 1 91 ? 6.029 14.682 13.040 1.00 87.69 91 PRO A N 1
ATOM 710 C CA . PRO A 1 91 ? 4.769 15.413 13.063 1.00 87.69 91 PRO A CA 1
ATOM 711 C C . PRO A 1 91 ? 3.962 15.010 14.297 1.00 87.69 91 PRO A C 1
ATOM 713 O O . PRO A 1 91 ? 3.780 13.818 14.560 1.00 87.69 91 PRO A O 1
ATOM 716 N N . THR A 1 92 ? 3.481 15.983 15.067 1.00 89.69 92 THR A N 1
ATOM 717 C CA . THR A 1 92 ? 2.632 15.679 16.221 1.00 89.69 92 THR A CA 1
ATOM 718 C C . THR A 1 92 ? 1.216 15.316 15.758 1.00 89.69 92 THR A C 1
ATOM 720 O O . THR A 1 92 ? 0.794 15.729 14.674 1.00 89.69 92 THR A O 1
ATOM 723 N N . PRO A 1 93 ? 0.435 14.570 16.564 1.00 90.50 93 PRO A N 1
ATOM 724 C CA . PRO A 1 93 ? -0.970 14.314 16.247 1.00 90.50 93 PRO A CA 1
ATOM 725 C C . PRO A 1 93 ? -1.775 15.602 16.024 1.00 90.50 93 PRO A C 1
ATOM 727 O O . PRO A 1 93 ? -2.617 15.636 15.136 1.00 90.50 93 PRO A O 1
ATOM 730 N N . ALA A 1 94 ? -1.466 16.674 16.764 1.00 87.31 94 ALA A N 1
ATOM 731 C CA . ALA A 1 94 ? -2.114 17.974 16.604 1.00 87.31 94 ALA A CA 1
ATOM 732 C C . ALA A 1 94 ? -1.781 18.634 15.254 1.00 87.31 94 ALA A C 1
ATOM 734 O O . ALA A 1 94 ? -2.676 19.172 14.606 1.00 87.31 94 ALA A O 1
ATOM 735 N N . ASP A 1 95 ? -0.526 18.543 14.794 1.00 85.88 95 ASP A N 1
ATOM 736 C CA . ASP A 1 95 ? -0.126 19.055 13.472 1.00 85.88 95 ASP A CA 1
ATOM 737 C C . ASP A 1 95 ? -0.863 18.319 12.346 1.00 85.88 95 ASP A C 1
ATOM 739 O O . ASP A 1 95 ? -1.299 18.917 11.363 1.00 85.88 95 ASP A O 1
ATOM 743 N N . LEU A 1 96 ? -0.996 16.996 12.487 1.00 88.50 96 LEU A N 1
ATOM 744 C CA . LEU A 1 96 ? -1.707 16.141 11.536 1.00 88.50 96 LEU A CA 1
ATOM 745 C C . LEU A 1 96 ? -3.198 16.460 11.511 1.00 88.50 96 LEU A C 1
ATOM 747 O O . LEU A 1 96 ? -3.767 16.626 10.434 1.00 88.50 96 LEU A O 1
ATOM 751 N N . GLN A 1 97 ? -3.803 16.580 12.691 1.00 88.50 97 GLN A N 1
ATOM 752 C CA . GLN A 1 97 ? -5.208 16.917 12.850 1.00 88.50 97 GLN A CA 1
ATOM 753 C C . GLN A 1 97 ? -5.528 18.275 12.218 1.00 88.50 97 GLN A C 1
ATOM 755 O O . GLN A 1 97 ? -6.412 18.356 11.369 1.00 88.50 97 GLN A O 1
ATOM 760 N N . ALA A 1 98 ? -4.765 19.320 12.554 1.00 84.69 98 ALA A N 1
ATOM 761 C CA . ALA A 1 98 ? -4.977 20.666 12.025 1.00 84.69 98 ALA A CA 1
ATOM 762 C C . ALA A 1 98 ? -4.917 20.704 10.489 1.00 84.69 98 ALA A C 1
ATOM 764 O O . ALA A 1 98 ? -5.758 21.331 9.844 1.00 84.69 98 ALA A O 1
ATOM 765 N N . GLU A 1 99 ? -3.963 19.992 9.886 1.00 84.38 99 GLU A N 1
ATOM 766 C CA . GLU A 1 99 ? -3.853 19.912 8.429 1.00 84.38 99 GLU A CA 1
ATOM 767 C C . GLU A 1 99 ? -5.025 19.122 7.815 1.00 84.38 99 GLU A C 1
ATOM 769 O O . GLU A 1 99 ? -5.614 19.527 6.806 1.00 84.38 99 GLU A O 1
ATOM 774 N N . PHE A 1 100 ? -5.411 18.000 8.428 1.00 85.75 100 PHE A N 1
ATOM 775 C CA . PHE A 1 100 ? -6.439 17.102 7.896 1.00 85.75 100 PHE A CA 1
ATOM 776 C C . PHE A 1 100 ? -7.853 17.681 8.045 1.00 85.75 100 PHE A C 1
ATOM 778 O O . PHE A 1 100 ? -8.704 17.439 7.186 1.00 85.75 100 PHE A O 1
ATOM 785 N N . GLU A 1 101 ? -8.075 18.519 9.051 1.00 85.00 101 GLU A N 1
ATOM 786 C CA . GLU A 1 101 ? -9.335 19.225 9.309 1.00 85.00 101 GLU A CA 1
ATOM 787 C C . GLU A 1 101 ? -9.421 20.582 8.593 1.00 85.00 101 GLU A C 1
ATOM 789 O O . GLU A 1 101 ? -10.470 21.224 8.588 1.00 85.00 101 GLU A O 1
ATOM 794 N N . SER A 1 102 ? -8.350 21.011 7.920 1.00 77.12 102 SER A N 1
ATOM 795 C CA . SER A 1 102 ? -8.355 22.220 7.096 1.00 77.12 102 SER A CA 1
ATOM 796 C C . SER A 1 102 ? -8.767 21.950 5.636 1.00 77.12 102 SER A C 1
ATOM 798 O O . SER A 1 102 ? -8.639 20.842 5.099 1.00 77.12 102 SER A O 1
ATOM 800 N N . GLY A 1 103 ? -9.247 22.987 4.943 1.00 72.31 103 GLY A N 1
ATOM 801 C CA . GLY A 1 103 ? -9.470 22.970 3.491 1.00 72.31 103 GLY A CA 1
ATOM 802 C C . GLY A 1 103 ? -10.874 22.550 3.034 1.00 72.31 103 GLY A C 1
ATOM 803 O O . GLY A 1 103 ? -11.838 22.583 3.787 1.00 72.31 103 GLY A O 1
ATOM 804 N N . LYS A 1 104 ? -11.004 22.211 1.741 1.00 58.59 104 LYS A N 1
ATOM 805 C CA . LYS A 1 104 ? -12.304 22.028 1.054 1.00 58.59 104 LYS A CA 1
ATOM 806 C C . LYS A 1 104 ? -13.011 20.692 1.333 1.00 58.59 104 LYS A C 1
ATOM 808 O O . LYS A 1 104 ? -14.171 20.544 0.967 1.00 58.59 104 LYS A O 1
ATOM 813 N N . SER A 1 105 ? -12.323 19.735 1.951 1.00 68.94 105 SER A N 1
ATOM 814 C CA . SER A 1 105 ? -12.857 18.408 2.294 1.00 68.94 105 SER A CA 1
ATOM 815 C C . SER A 1 105 ? -12.187 17.930 3.587 1.00 68.94 105 SER A C 1
ATOM 817 O O . SER A 1 105 ? -11.203 17.188 3.524 1.00 68.94 105 SER A O 1
ATOM 819 N N . PRO A 1 106 ? -12.601 18.464 4.749 1.00 78.81 106 PRO A N 1
ATOM 820 C CA . PRO A 1 106 ? -12.034 18.083 6.035 1.00 78.81 106 PRO A CA 1
ATOM 821 C C . PRO A 1 106 ? -12.454 16.660 6.413 1.00 78.81 106 PRO A C 1
ATOM 823 O O . PRO A 1 106 ? -13.563 16.228 6.097 1.00 78.81 106 PRO A O 1
ATOM 826 N N . LEU A 1 107 ? -11.569 15.937 7.096 1.00 82.56 107 LEU A N 1
ATOM 827 C CA . LEU A 1 107 ? -11.928 14.673 7.734 1.00 82.56 107 LEU A CA 1
ATOM 828 C C . LEU A 1 107 ? -12.575 14.980 9.084 1.00 82.56 107 LEU A C 1
ATOM 830 O O . LEU A 1 107 ? -11.912 15.510 9.967 1.00 82.56 107 LEU A O 1
ATOM 834 N N . ASP A 1 108 ? -13.864 14.679 9.236 1.00 79.19 108 ASP A N 1
ATOM 835 C CA . ASP A 1 108 ? -14.580 14.900 10.497 1.00 79.19 108 ASP A CA 1
ATOM 836 C C . ASP A 1 108 ? -14.085 13.915 11.575 1.00 79.19 108 ASP A C 1
ATOM 838 O O . ASP A 1 108 ? -14.359 12.715 11.449 1.00 79.19 108 ASP A O 1
ATOM 842 N N . PRO A 1 109 ? -13.390 14.378 12.633 1.00 73.12 109 PRO A N 1
ATOM 843 C CA . PRO A 1 109 ? -12.835 13.517 13.682 1.00 73.12 109 PRO A CA 1
ATOM 844 C C . PRO A 1 109 ? -13.910 12.778 14.482 1.00 73.12 109 PRO A C 1
ATOM 846 O O . PRO A 1 109 ? -13.625 11.739 15.073 1.00 73.12 109 PRO A O 1
ATOM 849 N N . THR A 1 110 ? -15.152 13.270 14.490 1.00 77.31 110 THR A N 1
ATOM 850 C CA . THR A 1 110 ? -16.271 12.615 15.182 1.00 77.31 110 THR A CA 1
ATOM 851 C C . THR A 1 110 ? -16.842 11.441 14.388 1.00 77.31 110 THR A C 1
ATOM 853 O O . THR A 1 110 ? -17.606 10.634 14.917 1.00 77.31 110 THR A O 1
ATOM 856 N N . ASN A 1 111 ? -16.437 11.314 13.122 1.00 80.38 111 ASN A N 1
ATOM 857 C CA . ASN A 1 111 ? -16.984 10.365 12.169 1.00 80.38 111 ASN A CA 1
ATOM 858 C C . ASN A 1 111 ? -15.884 9.557 11.458 1.00 80.38 111 ASN A C 1
ATOM 860 O O . ASN A 1 111 ? -15.976 9.263 10.263 1.00 80.38 111 ASN A O 1
ATOM 864 N N . GLU A 1 112 ? -14.845 9.162 12.206 1.00 80.38 112 GLU A N 1
ATOM 865 C CA . GLU A 1 112 ? -13.717 8.365 11.692 1.00 80.38 112 GLU A CA 1
ATOM 866 C C . GLU A 1 112 ? -14.159 7.085 10.965 1.00 80.38 112 GLU A C 1
ATOM 868 O O . GLU A 1 112 ? -13.505 6.611 10.033 1.00 80.38 112 GLU A O 1
ATOM 873 N N . HIS A 1 113 ? -15.314 6.546 11.357 1.00 75.06 113 HIS A N 1
ATOM 874 C CA . HIS A 1 113 ? -15.884 5.339 10.789 1.00 75.06 113 HIS A CA 1
ATOM 875 C C . HIS A 1 113 ? -16.388 5.515 9.354 1.00 75.06 113 HIS A C 1
ATOM 877 O O . HIS A 1 113 ? -16.423 4.539 8.605 1.00 75.06 113 HIS A O 1
ATOM 883 N N . ASN A 1 114 ? -16.728 6.735 8.929 1.00 79.50 114 ASN A N 1
ATOM 884 C CA . ASN A 1 114 ? -17.262 7.010 7.594 1.00 79.50 114 ASN A CA 1
ATOM 885 C C . ASN A 1 114 ? -16.253 7.596 6.617 1.00 79.50 114 ASN A C 1
ATOM 887 O O . ASN A 1 114 ? -16.607 7.830 5.466 1.00 79.50 114 ASN A O 1
ATOM 891 N N . TRP A 1 115 ? -14.994 7.762 7.018 1.00 85.25 115 TRP A N 1
ATOM 892 C CA . TRP A 1 115 ? -13.967 8.251 6.107 1.00 85.25 115 TRP A CA 1
ATOM 893 C C . TRP A 1 115 ? -13.758 7.283 4.935 1.00 85.25 115 TRP A C 1
ATOM 895 O O . TRP A 1 115 ? -13.389 6.119 5.158 1.00 85.25 115 TRP A O 1
ATOM 905 N N . PRO A 1 116 ? -13.981 7.728 3.686 1.00 83.56 116 PRO A N 1
ATOM 906 C CA . PRO A 1 116 ? -13.659 6.955 2.497 1.00 83.56 116 PRO A CA 1
ATOM 907 C C . PRO A 1 116 ? -12.138 6.799 2.341 1.00 83.56 116 PRO A C 1
ATOM 909 O O . PRO A 1 116 ? -11.392 7.735 2.650 1.00 83.56 116 PRO A O 1
ATOM 912 N N . PRO A 1 117 ? -11.647 5.687 1.754 1.00 85.56 117 PRO A N 1
ATOM 913 C CA . PRO A 1 117 ? -10.219 5.494 1.485 1.00 85.56 117 PRO A CA 1
ATOM 914 C C . PRO A 1 117 ? -9.585 6.659 0.719 1.00 85.56 117 PRO A C 1
ATOM 916 O O . PRO A 1 117 ? -8.442 7.035 0.977 1.00 85.56 117 PRO A O 1
ATOM 919 N N . ARG A 1 118 ? -10.344 7.255 -0.211 1.00 82.81 118 ARG A N 1
ATOM 920 C CA . ARG A 1 118 ? -9.924 8.396 -1.032 1.00 82.81 118 ARG A CA 1
ATOM 921 C C . ARG A 1 118 ? -9.575 9.622 -0.197 1.00 82.81 118 ARG A C 1
ATOM 923 O O . ARG A 1 118 ? -8.606 10.306 -0.527 1.00 82.81 118 ARG A O 1
ATOM 930 N N . ASP A 1 119 ? -10.341 9.912 0.844 1.00 85.75 119 ASP A N 1
ATOM 931 C CA . ASP A 1 119 ? -10.174 11.147 1.606 1.00 85.75 119 ASP A CA 1
ATOM 932 C C . ASP A 1 119 ? -8.945 11.031 2.506 1.00 85.75 119 ASP A C 1
ATOM 934 O O . ASP A 1 119 ? -8.072 11.901 2.473 1.00 85.75 119 ASP A O 1
ATOM 938 N N . ILE A 1 120 ? -8.787 9.881 3.171 1.00 89.94 120 ILE A N 1
ATOM 939 C CA . ILE A 1 120 ? -7.581 9.542 3.939 1.00 89.94 120 ILE A CA 1
ATOM 940 C C . ILE A 1 120 ? -6.347 9.568 3.026 1.00 89.94 120 ILE A C 1
ATOM 942 O O . ILE A 1 120 ? -5.354 10.229 3.330 1.00 89.94 120 ILE A O 1
ATOM 946 N N . TYR A 1 121 ? -6.422 8.906 1.866 1.00 88.75 121 TYR A N 1
ATOM 947 C CA . TYR A 1 121 ? -5.367 8.921 0.853 1.00 88.75 121 TYR A CA 1
ATOM 948 C C . TYR A 1 121 ? -4.980 10.348 0.460 1.00 88.75 121 TYR A C 1
ATOM 950 O O . TYR A 1 121 ? -3.797 10.686 0.431 1.00 88.75 121 TYR A O 1
ATOM 958 N N . THR A 1 122 ? -5.972 11.184 0.150 1.00 84.00 122 THR A N 1
ATOM 959 C CA . THR A 1 122 ? -5.756 12.543 -0.353 1.00 84.00 122 THR A CA 1
ATOM 960 C C . THR A 1 122 ? -5.041 13.377 0.699 1.00 84.00 122 THR A C 1
ATOM 962 O O . THR A 1 122 ? -4.043 14.021 0.378 1.00 84.00 122 THR A O 1
ATOM 965 N N . LYS A 1 123 ? -5.480 13.295 1.959 1.00 87.19 123 LYS A N 1
ATOM 966 C CA . LYS A 1 123 ? -4.852 14.002 3.077 1.00 87.19 123 LYS A CA 1
ATOM 967 C C . LYS A 1 123 ? -3.418 13.546 3.324 1.00 87.19 123 LYS A C 1
ATOM 969 O O . LYS A 1 123 ? -2.520 14.381 3.368 1.00 87.19 123 LYS A O 1
ATOM 974 N N . ILE A 1 124 ? -3.165 12.237 3.368 1.00 89.81 124 ILE A N 1
ATOM 975 C CA . ILE A 1 124 ? -1.805 11.700 3.546 1.00 89.81 124 ILE A CA 1
ATOM 976 C C . ILE A 1 124 ? -0.878 12.129 2.401 1.00 89.81 124 ILE A C 1
ATOM 978 O O . ILE A 1 124 ? 0.282 12.466 2.632 1.00 89.81 124 ILE A O 1
ATOM 982 N N . ASN A 1 125 ? -1.374 12.120 1.164 1.00 85.31 125 ASN A N 1
ATOM 983 C CA . ASN A 1 125 ? -0.576 12.432 -0.020 1.00 85.31 125 ASN A CA 1
ATOM 984 C C . ASN A 1 125 ? -0.288 13.933 -0.179 1.00 85.31 125 ASN A C 1
ATOM 986 O O . ASN A 1 125 ? 0.747 14.325 -0.719 1.00 85.31 125 ASN A O 1
ATOM 990 N N . GLN A 1 126 ? -1.210 14.781 0.279 1.00 80.94 126 GLN A N 1
ATOM 991 C CA . GLN A 1 126 ? -1.067 16.235 0.229 1.00 80.94 126 GLN A CA 1
ATOM 992 C C . GLN A 1 126 ? -0.293 16.799 1.416 1.00 80.94 126 GLN A C 1
ATOM 994 O O . GLN A 1 126 ? 0.245 17.899 1.293 1.00 80.94 126 GLN A O 1
ATOM 999 N N . TYR A 1 127 ? -0.199 16.055 2.522 1.00 82.38 127 TYR A N 1
ATOM 1000 C CA . TYR A 1 127 ? 0.482 16.511 3.723 1.00 82.38 127 TYR A CA 1
ATOM 1001 C C . TYR A 1 127 ? 1.943 16.866 3.446 1.00 82.38 127 TYR A C 1
ATOM 1003 O O . TYR A 1 127 ? 2.783 15.997 3.176 1.00 82.38 127 TYR A O 1
ATOM 1011 N N . LYS A 1 128 ? 2.229 18.165 3.547 1.00 72.56 128 LYS A N 1
ATOM 1012 C CA . LYS A 1 128 ? 3.559 18.751 3.415 1.00 72.56 128 LYS A CA 1
ATOM 1013 C C . LYS A 1 128 ? 3.708 19.857 4.439 1.00 72.56 128 LYS A C 1
ATOM 1015 O O . LYS A 1 128 ? 3.262 20.978 4.210 1.00 72.56 128 LYS A O 1
ATOM 1020 N N . ILE A 1 129 ? 4.399 19.569 5.535 1.00 66.81 129 ILE A N 1
ATOM 1021 C CA . ILE A 1 129 ? 4.852 20.644 6.413 1.00 66.81 129 ILE A CA 1
ATOM 1022 C C . ILE A 1 129 ? 6.160 21.184 5.846 1.00 66.81 129 ILE A C 1
ATOM 1024 O O . ILE A 1 129 ? 7.212 20.550 5.934 1.00 66.81 129 ILE A O 1
ATOM 1028 N N . ASN A 1 130 ? 6.077 22.382 5.266 1.00 54.19 130 ASN A N 1
ATOM 1029 C CA . ASN A 1 130 ? 7.211 23.291 5.234 1.00 54.19 130 ASN A CA 1
ATOM 1030 C C . ASN A 1 130 ? 7.303 23.849 6.655 1.00 54.19 130 ASN A C 1
ATOM 1032 O O . ASN A 1 130 ? 6.450 24.651 7.030 1.00 54.19 130 ASN A O 1
ATOM 1036 N N . GLN A 1 131 ? 8.259 23.412 7.478 1.00 47.81 131 GLN A N 1
ATOM 1037 C CA . GLN A 1 131 ? 8.452 24.040 8.789 1.00 47.81 131 GLN A CA 1
ATOM 1038 C C . GLN A 1 131 ? 8.889 25.505 8.566 1.00 47.81 131 GLN A C 1
ATOM 1040 O O . GLN A 1 131 ? 10.070 25.792 8.397 1.00 47.81 131 GLN A O 1
ATOM 1045 N N . ILE A 1 132 ? 7.924 26.429 8.483 1.00 39.41 132 ILE A N 1
ATOM 1046 C CA . ILE A 1 132 ? 8.136 27.882 8.316 1.00 39.41 132 ILE A CA 1
ATOM 1047 C C . ILE A 1 132 ? 8.214 28.595 9.679 1.00 39.41 132 ILE A C 1
ATOM 1049 O O . ILE A 1 132 ? 8.496 29.784 9.760 1.00 39.41 132 ILE A O 1
ATOM 1053 N N . SER A 1 133 ? 8.089 27.873 10.785 1.00 39.97 133 SER A N 1
ATOM 1054 C CA . SER A 1 133 ? 8.271 28.412 12.131 1.00 39.97 133 SER A CA 1
ATOM 1055 C C . SER A 1 133 ? 9.347 27.607 12.848 1.00 39.97 133 SER A C 1
ATOM 1057 O O . SER A 1 133 ? 9.065 26.689 13.610 1.00 39.97 133 SER A O 1
ATOM 1059 N N . ASN A 1 134 ? 10.610 27.944 12.578 1.00 40.03 134 ASN A N 1
ATOM 1060 C CA . ASN A 1 134 ? 11.736 27.451 13.364 1.00 40.03 134 ASN A CA 1
ATOM 1061 C C . ASN A 1 134 ? 11.630 28.011 14.798 1.00 40.03 134 ASN A C 1
ATOM 1063 O O . ASN A 1 134 ? 11.814 29.219 14.969 1.00 40.03 134 ASN A O 1
ATOM 1067 N N . PRO A 1 135 ? 11.433 27.197 15.855 1.00 44.28 135 PRO A N 1
ATOM 1068 C CA . PRO A 1 135 ? 12.044 27.533 17.133 1.00 44.28 135 PRO A CA 1
ATOM 1069 C C . PRO A 1 135 ? 13.577 27.575 16.946 1.00 44.28 135 PRO A C 1
ATOM 1071 O O . PRO A 1 135 ? 14.112 26.884 16.067 1.00 44.28 135 PRO A O 1
ATOM 1074 N N . PRO A 1 136 ? 14.308 28.398 17.719 1.00 41.12 136 PRO A N 1
ATOM 1075 C CA . PRO A 1 136 ? 15.754 28.540 17.568 1.00 41.12 136 PRO A CA 1
ATOM 1076 C C . PRO A 1 136 ? 16.445 27.173 17.703 1.00 41.12 136 PRO A C 1
ATOM 1078 O O . PRO A 1 136 ? 16.316 26.509 18.727 1.00 41.12 136 PRO A O 1
ATOM 1081 N N . GLY A 1 137 ? 17.154 26.749 16.649 1.00 49.38 137 GLY A N 1
ATOM 1082 C CA . GLY A 1 137 ? 17.897 25.482 16.602 1.00 49.38 137 GLY A CA 1
ATOM 1083 C C . GLY A 1 137 ? 17.465 24.483 15.519 1.00 49.38 137 GLY A C 1
ATOM 1084 O O . GLY A 1 137 ? 18.192 23.521 15.283 1.00 49.38 137 GLY A O 1
ATOM 1085 N N . LYS A 1 138 ? 16.338 24.697 14.820 1.00 49.62 138 LYS A N 1
ATOM 1086 C CA . LYS A 1 138 ? 15.910 23.812 13.717 1.00 49.62 138 LYS A CA 1
ATOM 1087 C C . LYS A 1 138 ? 16.527 24.203 12.370 1.00 49.62 138 LYS A C 1
ATOM 1089 O O . LYS A 1 138 ? 16.669 25.386 12.056 1.00 49.62 138 LYS A O 1
ATOM 1094 N N . LYS A 1 139 ? 16.907 23.203 11.563 1.00 50.97 139 LYS A N 1
ATOM 1095 C CA . LYS A 1 139 ? 17.451 23.423 10.214 1.00 50.97 139 LYS A CA 1
ATOM 1096 C C . LYS A 1 139 ? 16.340 23.953 9.296 1.00 50.97 139 LYS A C 1
ATOM 1098 O O . LYS A 1 139 ? 15.310 23.293 9.172 1.00 50.97 139 LYS A O 1
ATOM 1103 N N . PRO A 1 140 ? 16.543 25.082 8.598 1.00 45.81 140 PRO A N 1
ATOM 1104 C CA . PRO A 1 140 ? 15.610 25.505 7.565 1.00 45.81 140 PRO A CA 1
ATOM 1105 C C . PRO A 1 140 ? 15.549 24.421 6.474 1.00 45.81 140 PRO A C 1
ATOM 1107 O O . PRO A 1 140 ? 16.594 23.973 6.002 1.00 45.81 140 PRO A O 1
ATOM 1110 N N . ASN A 1 141 ? 14.332 24.035 6.066 1.00 52.41 141 ASN A N 1
ATOM 1111 C CA . ASN A 1 141 ? 14.002 23.206 4.887 1.00 52.41 141 ASN A CA 1
ATOM 1112 C C . ASN A 1 141 ? 13.767 21.689 5.073 1.00 52.41 141 ASN A C 1
ATOM 1114 O O . ASN A 1 141 ? 13.760 20.967 4.073 1.00 52.41 141 ASN A O 1
ATOM 1118 N N . ALA A 1 142 ? 13.513 21.170 6.279 1.00 59.28 142 ALA A N 1
ATOM 1119 C CA . ALA A 1 142 ? 13.033 19.787 6.408 1.00 59.28 142 ALA A CA 1
ATOM 1120 C C . ALA A 1 142 ? 11.566 19.678 5.934 1.00 59.28 142 ALA A C 1
ATOM 1122 O O . ALA A 1 142 ? 10.640 20.017 6.668 1.00 59.28 142 ALA A O 1
ATOM 1123 N N . ILE A 1 143 ? 11.345 19.226 4.692 1.00 70.06 143 ILE A N 1
ATOM 1124 C CA . ILE A 1 143 ? 9.998 18.921 4.184 1.00 70.06 143 ILE A CA 1
ATOM 1125 C C . ILE A 1 143 ? 9.568 17.570 4.756 1.00 70.06 143 ILE A C 1
ATOM 1127 O O . ILE A 1 143 ? 10.118 16.529 4.389 1.00 70.06 143 ILE A O 1
ATOM 1131 N N . ILE A 1 144 ? 8.561 17.576 5.625 1.00 77.38 144 ILE A N 1
ATOM 1132 C CA . ILE A 1 144 ? 7.978 16.346 6.165 1.00 77.38 144 ILE A CA 1
ATOM 1133 C C . ILE A 1 144 ? 6.895 15.866 5.198 1.00 77.38 144 ILE A C 1
ATOM 1135 O O . ILE A 1 144 ? 5.902 16.557 4.977 1.00 77.38 144 ILE A O 1
ATOM 1139 N N . ASN A 1 145 ? 7.089 14.672 4.629 1.00 82.19 145 ASN A N 1
ATOM 1140 C CA . ASN A 1 145 ? 6.113 14.007 3.767 1.00 82.19 145 ASN A CA 1
ATOM 1141 C C . ASN A 1 145 ? 5.634 12.722 4.440 1.00 82.19 145 ASN A C 1
ATOM 1143 O O . ASN A 1 145 ? 6.424 11.793 4.629 1.00 82.19 145 ASN A O 1
ATOM 1147 N N . LEU A 1 146 ? 4.334 12.621 4.713 1.00 85.81 146 LEU A N 1
ATOM 1148 C CA . LEU A 1 146 ? 3.771 11.393 5.271 1.00 85.81 146 LEU A CA 1
ATOM 1149 C C . LEU A 1 146 ? 3.809 10.239 4.295 1.00 85.81 146 LEU A C 1
ATOM 1151 O O . LEU A 1 146 ? 3.681 9.118 4.730 1.00 85.81 146 LEU A O 1
ATOM 1155 N N . THR A 1 147 ? 3.986 10.450 2.997 1.00 85.50 147 THR A N 1
ATOM 1156 C CA . THR A 1 147 ? 3.985 9.333 2.053 1.00 85.50 147 THR A CA 1
ATOM 1157 C C . THR A 1 147 ? 5.246 8.485 2.131 1.00 85.50 147 THR A C 1
ATOM 1159 O O . THR A 1 147 ? 5.270 7.461 1.476 1.00 85.50 147 THR A O 1
ATOM 1162 N N . ARG A 1 148 ? 6.300 8.924 2.834 1.00 81.94 148 ARG A N 1
ATOM 1163 C CA . ARG A 1 148 ? 7.651 8.344 2.755 1.00 81.94 148 ARG A CA 1
ATOM 1164 C C . ARG A 1 148 ? 7.878 7.215 3.764 1.00 81.94 148 ARG A C 1
ATOM 1166 O O . ARG A 1 148 ? 7.016 6.348 3.905 1.00 81.94 148 ARG A O 1
ATOM 1173 N N . SER A 1 149 ? 9.024 7.190 4.437 1.00 79.75 149 SER A N 1
ATOM 1174 C CA . SER A 1 149 ? 9.449 6.122 5.344 1.00 79.75 149 SER A CA 1
ATOM 1175 C C . SER A 1 149 ? 8.412 5.806 6.427 1.00 79.75 149 SER A C 1
ATOM 1177 O O . SER A 1 149 ? 7.798 6.699 7.013 1.00 79.75 149 SER A O 1
ATOM 1179 N N . VAL A 1 150 ? 8.216 4.510 6.670 1.00 86.88 150 VAL A N 1
ATOM 1180 C CA . VAL A 1 150 ? 7.415 3.961 7.771 1.00 86.88 150 VAL A CA 1
ATOM 1181 C C . VAL A 1 150 ? 8.356 3.198 8.683 1.00 86.88 150 VAL A C 1
ATOM 1183 O O . VAL A 1 150 ? 9.218 2.462 8.202 1.00 86.88 150 VAL A O 1
ATOM 1186 N N . ASP A 1 151 ? 8.171 3.336 9.988 1.00 88.69 151 ASP A N 1
ATOM 1187 C CA . ASP A 1 151 ? 8.869 2.510 10.961 1.00 88.69 151 ASP A CA 1
ATOM 1188 C C . ASP A 1 151 ? 8.236 1.110 10.951 1.00 88.69 151 ASP A C 1
ATOM 1190 O O . ASP A 1 151 ? 7.200 0.864 11.570 1.00 88.69 151 ASP A O 1
ATOM 1194 N N . ALA A 1 152 ? 8.835 0.198 10.179 1.00 87.06 152 ALA A N 1
ATOM 1195 C CA . ALA A 1 152 ? 8.310 -1.151 9.981 1.00 87.06 152 ALA A CA 1
ATOM 1196 C C . ALA A 1 152 ? 8.251 -1.963 11.284 1.00 87.06 152 ALA A C 1
ATOM 1198 O O . ALA A 1 152 ? 7.346 -2.775 11.434 1.00 87.06 152 ALA A O 1
ATOM 1199 N N . ASN A 1 153 ? 9.158 -1.710 12.234 1.00 86.06 153 ASN A N 1
ATOM 1200 C CA . ASN A 1 153 ? 9.172 -2.390 13.532 1.00 86.06 153 ASN A CA 1
ATOM 1201 C C . ASN A 1 153 ? 8.022 -1.929 14.427 1.00 86.06 153 ASN A C 1
ATOM 1203 O O . ASN A 1 153 ? 7.438 -2.733 15.154 1.00 86.06 153 ASN A O 1
ATOM 1207 N N . ARG A 1 154 ? 7.694 -0.633 14.364 1.00 90.81 154 ARG A N 1
ATOM 1208 C CA . ARG A 1 154 ? 6.500 -0.082 15.012 1.00 90.81 154 ARG A CA 1
ATOM 1209 C C . ARG A 1 154 ? 5.225 -0.561 14.344 1.00 90.81 154 ARG A C 1
ATOM 1211 O O . ARG A 1 154 ? 4.277 -0.868 15.051 1.00 90.81 154 ARG A O 1
ATOM 1218 N N . LEU A 1 155 ? 5.195 -0.630 13.012 1.00 91.44 155 LEU A N 1
ATOM 1219 C CA . LEU A 1 155 ? 4.033 -1.108 12.264 1.00 91.44 155 LEU A CA 1
ATOM 1220 C C . LEU A 1 155 ? 3.748 -2.582 12.535 1.00 91.44 155 LEU A C 1
ATOM 1222 O O . LEU A 1 155 ? 2.602 -2.944 12.769 1.00 91.44 155 LEU A O 1
ATOM 1226 N N . PHE A 1 156 ? 4.777 -3.420 12.478 1.00 90.00 156 PHE A N 1
ATOM 1227 C CA . PHE A 1 156 ? 4.659 -4.851 12.677 1.00 90.00 156 PHE A CA 1
ATOM 1228 C C . PHE A 1 156 ? 5.899 -5.359 13.419 1.00 90.00 156 PHE A C 1
ATOM 1230 O O . PHE A 1 156 ? 7.001 -5.421 12.868 1.00 90.00 156 PHE A O 1
ATOM 1237 N N . THR A 1 157 ? 5.730 -5.752 14.681 1.00 85.69 157 THR A N 1
ATOM 1238 C CA . THR A 1 157 ? 6.852 -6.212 15.508 1.00 85.69 157 THR A CA 1
ATOM 1239 C C . THR A 1 157 ? 7.488 -7.476 14.928 1.00 85.69 157 THR A C 1
ATOM 1241 O O . THR A 1 157 ? 6.804 -8.452 14.626 1.00 85.69 157 THR A O 1
ATOM 1244 N N . GLY A 1 158 ? 8.815 -7.459 14.781 1.00 80.69 158 GLY A N 1
ATOM 1245 C CA . GLY A 1 158 ? 9.578 -8.572 14.211 1.00 80.69 158 GLY A CA 1
ATOM 1246 C C . GLY A 1 158 ? 9.611 -8.608 12.681 1.00 80.69 158 GLY A C 1
ATOM 1247 O O . GLY A 1 158 ? 10.172 -9.550 12.132 1.00 80.69 158 GLY A O 1
ATOM 1248 N N . SER A 1 159 ? 9.048 -7.606 11.998 1.00 82.69 159 SER A N 1
ATOM 1249 C CA . SER A 1 159 ? 9.190 -7.468 10.549 1.00 82.69 159 SER A CA 1
ATOM 1250 C C . SER A 1 159 ? 10.640 -7.175 10.162 1.00 82.69 159 SER A C 1
ATOM 1252 O O . SER A 1 159 ? 11.264 -6.261 10.701 1.00 82.69 159 SER A O 1
ATOM 1254 N N . SER A 1 160 ? 11.172 -7.887 9.170 1.00 76.94 160 SER A N 1
ATOM 1255 C CA . SER A 1 160 ? 12.516 -7.668 8.634 1.00 76.94 160 SER A CA 1
ATOM 1256 C C . SER A 1 160 ? 12.620 -6.396 7.783 1.00 76.94 160 SER A C 1
ATOM 1258 O O . SER A 1 160 ? 13.713 -6.022 7.355 1.00 76.94 160 SER A O 1
ATOM 1260 N N . GLY A 1 161 ? 11.494 -5.736 7.485 1.00 80.19 161 GLY A N 1
ATOM 1261 C CA . GLY A 1 161 ? 11.473 -4.485 6.735 1.00 80.19 161 GLY A CA 1
ATOM 1262 C C . GLY A 1 161 ? 10.087 -4.040 6.275 1.00 80.19 161 GLY A C 1
ATOM 1263 O O . GLY A 1 161 ? 9.054 -4.575 6.672 1.00 80.19 161 GLY A O 1
ATOM 1264 N N . PHE A 1 162 ? 10.066 -3.030 5.407 1.00 82.06 162 PHE A N 1
ATOM 1265 C CA . PHE A 1 162 ? 8.834 -2.404 4.920 1.00 82.06 162 PHE A CA 1
ATOM 1266 C C . PHE A 1 162 ? 7.906 -3.380 4.178 1.00 82.06 162 PHE A C 1
ATOM 1268 O O . PHE A 1 162 ? 6.702 -3.416 4.416 1.00 82.06 162 PHE A O 1
ATOM 1275 N N . TYR A 1 163 ? 8.470 -4.186 3.279 1.00 84.88 163 TYR A N 1
ATOM 1276 C CA . TYR A 1 163 ? 7.700 -5.071 2.406 1.00 84.88 163 TYR A CA 1
ATOM 1277 C C . TYR A 1 163 ? 7.103 -6.277 3.119 1.00 84.88 163 TYR A C 1
ATOM 1279 O O . TYR A 1 163 ? 5.964 -6.648 2.840 1.00 84.88 163 TYR A O 1
ATOM 1287 N N . GLU A 1 164 ? 7.817 -6.836 4.094 1.00 85.88 164 GLU A N 1
ATOM 1288 C CA . GLU A 1 164 ? 7.237 -7.870 4.944 1.00 85.88 164 GLU A CA 1
ATOM 1289 C C . GLU A 1 164 ? 6.048 -7.301 5.735 1.00 85.88 164 GLU A C 1
ATOM 1291 O O . GLU A 1 164 ? 4.968 -7.893 5.712 1.00 85.88 164 GLU A O 1
ATOM 1296 N N . ALA A 1 165 ? 6.183 -6.108 6.326 1.00 88.19 165 ALA A N 1
ATOM 1297 C CA . ALA A 1 165 ? 5.076 -5.456 7.026 1.00 88.19 165 ALA A CA 1
ATOM 1298 C C . ALA A 1 165 ? 3.869 -5.215 6.098 1.00 88.19 165 ALA A C 1
ATOM 1300 O O . ALA A 1 165 ? 2.737 -5.530 6.469 1.00 88.19 165 ALA A O 1
ATOM 1301 N N . LEU A 1 166 ? 4.105 -4.750 4.863 1.00 90.88 166 LEU A N 1
ATOM 1302 C CA . LEU A 1 166 ? 3.052 -4.595 3.855 1.00 90.88 166 LEU A CA 1
ATOM 1303 C C . LEU A 1 166 ? 2.344 -5.920 3.559 1.00 90.88 166 LEU A C 1
ATOM 1305 O O . LEU A 1 166 ? 1.118 -5.972 3.581 1.00 90.88 166 LEU A O 1
ATOM 1309 N N . SER A 1 167 ? 3.102 -6.995 3.326 1.00 91.38 167 SER A N 1
ATOM 1310 C CA . SER A 1 167 ? 2.547 -8.314 2.996 1.00 91.38 167 SER A CA 1
ATOM 1311 C C . SER A 1 167 ? 1.596 -8.857 4.069 1.00 91.38 167 SER A C 1
ATOM 1313 O O . SER A 1 167 ? 0.654 -9.584 3.757 1.00 91.38 167 SER A O 1
ATOM 1315 N N . ARG A 1 168 ? 1.802 -8.453 5.327 1.00 91.56 168 ARG A N 1
ATOM 1316 C CA . ARG A 1 168 ? 1.029 -8.898 6.492 1.00 91.56 168 ARG A CA 1
ATOM 1317 C C . ARG A 1 168 ? -0.186 -8.024 6.780 1.00 91.56 168 ARG A C 1
ATOM 1319 O O . ARG A 1 168 ? -1.103 -8.478 7.459 1.00 91.56 168 ARG A O 1
ATOM 1326 N N . ALA A 1 169 ? -0.237 -6.811 6.228 1.00 94.00 169 ALA A N 1
ATOM 1327 C CA . ALA A 1 169 ? -1.308 -5.856 6.495 1.00 94.00 169 ALA A CA 1
ATOM 1328 C C . ALA A 1 169 ? -2.698 -6.382 6.097 1.00 94.00 169 ALA A C 1
ATOM 1330 O O . ALA A 1 169 ? -3.688 -6.016 6.715 1.00 94.00 169 ALA A O 1
ATOM 1331 N N . GLY A 1 170 ? -2.803 -7.272 5.108 1.00 93.94 170 GLY A N 1
ATOM 1332 C CA . GLY A 1 170 ? -4.095 -7.823 4.692 1.00 93.94 170 GLY A CA 1
ATOM 1333 C C . GLY A 1 170 ? -4.778 -8.733 5.715 1.00 93.94 170 GLY A C 1
ATOM 1334 O O . GLY A 1 170 ? -6.002 -8.800 5.738 1.00 93.94 170 GLY A O 1
ATOM 1335 N N . GLY A 1 171 ? -4.010 -9.426 6.560 1.00 92.81 171 GLY A N 1
ATOM 1336 C CA . GLY A 1 171 ? -4.522 -10.486 7.437 1.00 92.81 171 GLY A CA 1
ATOM 1337 C C . GLY A 1 171 ? -5.705 -10.057 8.316 1.00 92.81 171 GLY A C 1
ATOM 1338 O O . GLY A 1 171 ? -6.763 -10.677 8.216 1.00 92.81 171 GLY A O 1
ATOM 1339 N N . PRO A 1 172 ? -5.579 -8.975 9.108 1.00 94.62 172 PRO A N 1
ATOM 1340 C CA . PRO A 1 172 ? -6.654 -8.503 9.981 1.00 94.62 172 PRO A CA 1
ATOM 1341 C C . PRO A 1 172 ? -7.988 -8.219 9.291 1.00 94.62 172 PRO A C 1
ATOM 1343 O O . PRO A 1 172 ? -9.045 -8.474 9.861 1.00 94.62 172 PRO A O 1
ATOM 1346 N N . ILE A 1 173 ? -7.949 -7.721 8.051 1.00 96.19 173 ILE A N 1
ATOM 1347 C CA . ILE A 1 173 ? -9.158 -7.414 7.278 1.00 96.19 173 ILE A CA 1
ATOM 1348 C C . ILE A 1 173 ? -9.935 -8.699 6.991 1.00 96.19 173 ILE A C 1
ATOM 1350 O O . ILE A 1 173 ? -11.147 -8.743 7.186 1.00 96.19 173 ILE A O 1
ATOM 1354 N N . ASN A 1 174 ? -9.242 -9.758 6.572 1.00 95.44 174 ASN A N 1
ATOM 1355 C CA . ASN A 1 174 ? -9.879 -11.049 6.337 1.00 95.44 174 ASN A CA 1
ATOM 1356 C C . ASN A 1 174 ? -10.333 -11.724 7.625 1.00 95.44 174 ASN A C 1
ATOM 1358 O O . ASN A 1 174 ? -11.362 -12.387 7.618 1.00 95.44 174 ASN A O 1
ATOM 1362 N N . THR A 1 175 ? -9.603 -11.563 8.727 1.00 93.50 175 THR A N 1
ATOM 1363 C CA . THR A 1 175 ? -10.059 -12.112 10.004 1.00 93.50 175 THR A CA 1
ATOM 1364 C C . THR A 1 175 ? -11.390 -11.481 10.420 1.00 93.50 175 THR A C 1
ATOM 1366 O O . THR A 1 175 ? -12.329 -12.205 10.740 1.00 93.50 175 THR A O 1
ATOM 1369 N N . LEU A 1 176 ? -11.524 -10.153 10.305 1.00 94.19 176 LEU A N 1
ATOM 1370 C CA . LEU A 1 176 ? -12.797 -9.473 10.554 1.00 94.19 176 LEU A CA 1
ATOM 1371 C C . LEU A 1 176 ? -13.898 -9.903 9.564 1.00 94.19 176 LEU A C 1
ATOM 1373 O O . LEU A 1 176 ? -15.048 -10.075 9.964 1.00 94.19 176 LEU A O 1
ATOM 1377 N N . ASP A 1 177 ? -13.567 -10.088 8.282 1.00 95.19 177 ASP A N 1
ATOM 1378 C CA . ASP A 1 177 ? -14.508 -10.582 7.263 1.00 95.19 177 ASP A CA 1
ATOM 1379 C C . ASP A 1 177 ? -15.005 -12.003 7.572 1.00 95.19 177 ASP A C 1
ATOM 1381 O O . ASP A 1 177 ? -16.199 -12.288 7.475 1.00 95.19 177 ASP A O 1
ATOM 1385 N N . ALA A 1 178 ? -14.108 -12.892 7.999 1.00 93.56 178 ALA A N 1
ATOM 1386 C CA . ALA A 1 178 ? -14.448 -14.246 8.418 1.00 93.56 178 ALA A CA 1
ATOM 1387 C C . ALA A 1 178 ? -15.371 -14.239 9.645 1.00 93.56 178 ALA A C 1
ATOM 1389 O O . ALA A 1 178 ? -16.374 -14.955 9.644 1.00 93.56 178 ALA A O 1
ATOM 1390 N N . ASP A 1 179 ? -15.094 -13.384 10.634 1.00 92.94 179 ASP A N 1
ATOM 1391 C CA . ASP A 1 179 ? -15.958 -13.203 11.803 1.00 92.94 179 ASP A CA 1
ATOM 1392 C C . ASP A 1 179 ? -17.342 -12.680 11.391 1.00 92.94 179 ASP A C 1
ATOM 1394 O O . ASP A 1 179 ? -18.362 -13.227 11.804 1.00 92.94 179 ASP A O 1
ATOM 1398 N N . ASN A 1 180 ? -17.408 -11.673 10.512 1.00 93.94 180 ASN A N 1
ATOM 1399 C CA . ASN A 1 180 ? -18.679 -11.155 9.992 1.00 93.94 180 ASN A CA 1
ATOM 1400 C C . ASN A 1 180 ? -19.477 -12.244 9.261 1.00 93.94 180 ASN A C 1
ATOM 1402 O O . ASN A 1 180 ? -20.679 -12.375 9.474 1.00 93.94 180 ASN A O 1
ATOM 1406 N N . LYS A 1 181 ? -18.821 -13.057 8.426 1.00 94.69 181 LYS A N 1
ATOM 1407 C CA . LYS A 1 181 ? -19.458 -14.188 7.735 1.00 94.69 181 LYS A CA 1
ATOM 1408 C C . LYS A 1 181 ? -19.968 -15.241 8.716 1.00 94.69 181 LYS A C 1
ATOM 1410 O O . LYS A 1 181 ? -21.060 -15.765 8.514 1.00 94.69 181 LYS A O 1
ATOM 1415 N N . ALA A 1 182 ? -19.211 -15.545 9.769 1.00 93.69 182 ALA A N 1
ATOM 1416 C CA . ALA A 1 182 ? -19.637 -16.478 10.807 1.00 93.69 182 ALA A CA 1
ATOM 1417 C C . ALA A 1 182 ? -20.891 -15.973 11.540 1.00 93.69 182 ALA A C 1
ATOM 1419 O O . ALA A 1 182 ? -21.851 -16.729 11.672 1.00 93.69 182 ALA A O 1
ATOM 1420 N N . LEU A 1 183 ? -20.917 -14.691 11.920 1.00 93.56 183 LEU A N 1
ATOM 1421 C CA . LEU A 1 183 ? -22.076 -14.045 12.545 1.00 93.56 183 LEU A CA 1
ATOM 1422 C C . LEU A 1 183 ? -23.302 -14.065 11.621 1.00 93.56 183 LEU A C 1
ATOM 1424 O O . LEU A 1 183 ? -24.373 -14.501 12.033 1.00 93.56 183 LEU A O 1
ATOM 1428 N N . LEU A 1 184 ? -23.142 -13.687 10.348 1.00 93.31 184 LEU A N 1
ATOM 1429 C CA . LEU A 1 184 ? -24.234 -13.718 9.367 1.00 93.31 184 LEU A CA 1
ATOM 1430 C C . LEU A 1 184 ? -2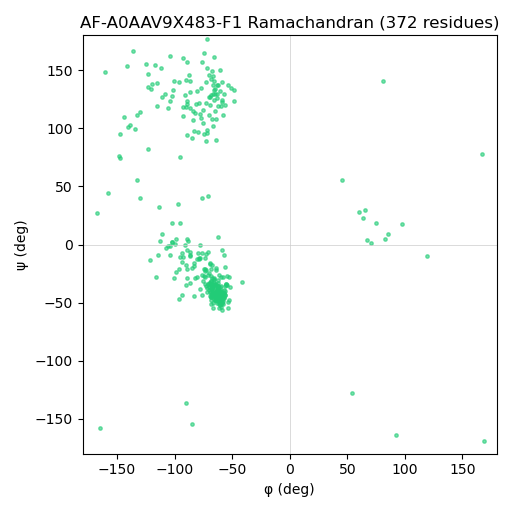4.786 -15.137 9.161 1.00 93.31 184 LEU A C 1
ATOM 1432 O O . LEU A 1 184 ? -26.000 -15.316 9.108 1.00 93.31 184 LEU A O 1
ATOM 1436 N N . ASN A 1 185 ? -23.920 -16.155 9.100 1.00 95.44 185 ASN A N 1
ATOM 1437 C CA . ASN A 1 185 ? -24.338 -17.559 9.005 1.00 95.44 185 ASN A CA 1
ATOM 1438 C C . ASN A 1 185 ? -25.071 -18.037 10.270 1.00 95.44 185 ASN A C 1
ATOM 1440 O O . ASN A 1 185 ? -25.984 -18.859 10.188 1.00 95.44 185 ASN A O 1
ATOM 1444 N N . ALA A 1 186 ? -24.694 -17.509 11.435 1.00 95.31 186 ALA A N 1
ATOM 1445 C CA . ALA A 1 186 ? -25.381 -17.731 12.704 1.00 95.31 186 ALA A CA 1
ATOM 1446 C C . ALA A 1 186 ? -26.664 -16.887 12.860 1.00 95.31 186 ALA A C 1
ATOM 1448 O O . ALA A 1 186 ? -27.361 -17.033 13.859 1.00 95.31 186 ALA A O 1
ATOM 1449 N N . HIS A 1 187 ? -27.017 -16.062 11.863 1.00 93.94 187 HIS A N 1
ATOM 1450 C CA . HIS A 1 187 ? -28.129 -15.102 11.902 1.00 93.94 187 HIS A CA 1
ATOM 1451 C C . HIS A 1 187 ? -27.988 -14.043 13.010 1.00 93.94 187 HIS A C 1
ATOM 1453 O O . HIS A 1 187 ? -28.979 -13.495 13.495 1.00 93.94 187 HIS A O 1
ATOM 1459 N N . GLU A 1 188 ? -26.753 -13.733 13.397 1.00 93.31 188 GLU A N 1
ATOM 1460 C CA . GLU A 1 188 ? -26.434 -12.670 14.342 1.00 93.31 188 GLU A CA 1
ATOM 1461 C C . GLU A 1 188 ? -26.277 -11.320 13.618 1.00 93.31 188 GLU A C 1
ATOM 1463 O O . GLU A 1 188 ? -25.808 -11.267 12.474 1.00 93.31 188 GLU A O 1
ATOM 1468 N N . PRO A 1 189 ? -26.674 -10.201 14.253 1.00 91.94 189 PRO A N 1
ATOM 1469 C CA . PRO A 1 189 ? -26.563 -8.886 13.639 1.00 91.94 189 PRO A CA 1
ATOM 1470 C C . PRO A 1 189 ? -25.094 -8.485 13.464 1.00 91.94 189 PRO A C 1
ATOM 1472 O O . PRO A 1 189 ? -24.315 -8.474 14.415 1.00 91.94 189 PRO A O 1
ATOM 1475 N N . VAL A 1 190 ? -24.734 -8.064 12.250 1.00 92.50 190 VAL A N 1
ATOM 1476 C CA . VAL A 1 190 ? -23.436 -7.447 11.949 1.00 92.50 190 VAL A CA 1
ATOM 1477 C C . VAL A 1 190 ? -23.648 -5.964 11.687 1.00 92.50 190 VAL A C 1
ATOM 1479 O O . VAL A 1 190 ? -24.510 -5.580 10.897 1.00 92.50 190 VAL A O 1
ATOM 1482 N N . SER A 1 191 ? -22.870 -5.111 12.353 1.00 92.38 191 SER A N 1
ATOM 1483 C CA . SER A 1 191 ? -22.966 -3.668 12.139 1.00 92.38 191 SER A CA 1
ATOM 1484 C C . SER A 1 191 ? -22.475 -3.289 10.739 1.00 92.38 191 SER A C 1
ATOM 1486 O O . SER A 1 191 ? -21.467 -3.811 10.257 1.00 92.38 191 SER A O 1
ATOM 1488 N N . GLN A 1 192 ? -23.143 -2.317 10.108 1.00 90.75 192 GLN A N 1
ATOM 1489 C CA . GLN A 1 192 ? -22.705 -1.779 8.814 1.00 90.75 192 GLN A CA 1
ATOM 1490 C C . GLN A 1 192 ? -21.260 -1.270 8.878 1.00 90.75 192 GLN A C 1
ATOM 1492 O O . GLN A 1 192 ? -20.498 -1.435 7.934 1.00 90.75 192 GLN A O 1
ATOM 1497 N N . TYR A 1 193 ? -20.852 -0.731 10.028 1.00 90.69 193 TYR A N 1
ATOM 1498 C CA . TYR A 1 193 ? -19.488 -0.273 10.251 1.00 90.69 193 TYR A CA 1
ATOM 1499 C C . TYR A 1 193 ? -18.435 -1.373 10.030 1.00 90.69 193 TYR A C 1
ATOM 1501 O O . TYR A 1 193 ? -17.440 -1.141 9.344 1.00 90.69 193 TYR A O 1
ATOM 1509 N N . ARG A 1 194 ? -18.661 -2.589 10.548 1.00 93.00 194 ARG A N 1
ATOM 1510 C CA . ARG A 1 194 ? -17.732 -3.716 10.357 1.00 93.00 194 ARG A CA 1
ATOM 1511 C C . ARG A 1 194 ? -17.630 -4.121 8.888 1.00 93.00 194 ARG A C 1
ATOM 1513 O O . ARG A 1 194 ? -16.532 -4.403 8.412 1.00 93.00 194 ARG A O 1
ATOM 1520 N N . LEU A 1 195 ? -18.756 -4.126 8.173 1.00 92.50 195 LEU A N 1
ATOM 1521 C CA . LEU A 1 195 ? -18.795 -4.419 6.737 1.00 92.50 195 LEU A CA 1
ATOM 1522 C C . LEU A 1 195 ? -18.046 -3.349 5.931 1.00 92.50 195 LEU A C 1
ATOM 1524 O O . LEU A 1 195 ? -17.267 -3.673 5.033 1.00 92.50 195 LEU A O 1
ATOM 1528 N N . ASP A 1 196 ? -18.221 -2.082 6.298 1.00 91.12 196 ASP A N 1
ATOM 1529 C CA . ASP A 1 196 ? -17.548 -0.952 5.668 1.00 91.12 196 ASP A CA 1
ATOM 1530 C C . ASP A 1 196 ? -16.031 -1.001 5.866 1.00 91.12 196 ASP A C 1
ATOM 1532 O O . ASP A 1 196 ? -15.292 -0.769 4.909 1.00 91.12 196 ASP A O 1
ATOM 1536 N N . ILE A 1 197 ? -15.544 -1.345 7.064 1.00 93.69 197 ILE A N 1
ATOM 1537 C CA . ILE A 1 197 ? -14.104 -1.520 7.320 1.00 93.69 197 ILE A CA 1
ATOM 1538 C C . ILE A 1 197 ? -13.521 -2.592 6.400 1.00 93.69 197 ILE A C 1
ATOM 1540 O O . ILE A 1 197 ? -12.487 -2.360 5.773 1.00 93.69 197 ILE A O 1
ATOM 1544 N N . VAL A 1 198 ? -14.191 -3.746 6.293 1.00 93.94 198 VAL A N 1
ATOM 1545 C CA . VAL A 1 198 ? -13.748 -4.848 5.429 1.00 93.94 198 VAL A CA 1
ATOM 1546 C C . VAL A 1 198 ? -13.694 -4.398 3.971 1.00 93.94 198 VAL A C 1
ATOM 1548 O O . VAL A 1 198 ? -12.650 -4.511 3.328 1.00 93.94 198 VAL A O 1
ATOM 1551 N N . SER A 1 199 ? -14.786 -3.821 3.466 1.00 90.81 199 SER A N 1
ATOM 1552 C CA . SER A 1 199 ? -14.895 -3.350 2.081 1.00 90.81 199 SER A CA 1
AT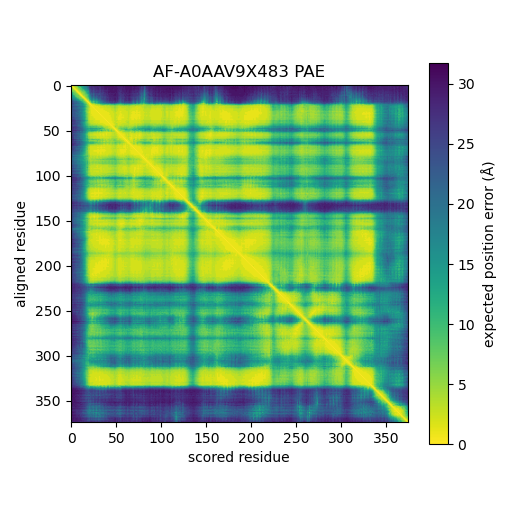OM 1553 C C . SER A 1 199 ? -13.832 -2.297 1.738 1.00 90.81 199 SER A C 1
ATOM 1555 O O . SER A 1 199 ? -13.124 -2.393 0.728 1.00 90.81 199 SER A O 1
ATOM 1557 N N . ARG A 1 200 ? -13.640 -1.308 2.617 1.00 90.75 200 ARG A N 1
ATOM 1558 C CA . ARG A 1 200 ? -12.656 -0.230 2.436 1.00 90.75 200 ARG A CA 1
ATOM 1559 C C . ARG A 1 200 ? -11.216 -0.730 2.566 1.00 90.75 200 ARG A C 1
ATOM 1561 O O . ARG A 1 200 ? -10.347 -0.287 1.808 1.00 90.75 200 ARG A O 1
ATOM 1568 N N . GLY A 1 201 ? -10.962 -1.682 3.461 1.00 93.38 201 GLY A N 1
ATOM 1569 C CA . GLY A 1 201 ? -9.674 -2.358 3.596 1.00 93.38 201 GLY A CA 1
ATOM 1570 C C . GLY A 1 201 ? -9.302 -3.153 2.342 1.00 93.38 201 GLY A C 1
ATOM 1571 O O . GLY A 1 201 ? -8.211 -2.970 1.799 1.00 93.38 201 GLY A O 1
ATOM 1572 N N . GLN A 1 202 ? -10.228 -3.965 1.823 1.00 89.88 202 GLN A N 1
ATOM 1573 C CA . GLN A 1 202 ? -10.047 -4.714 0.572 1.00 89.88 202 GLN A CA 1
ATOM 1574 C C . GLN A 1 202 ? -9.799 -3.776 -0.615 1.00 89.88 202 GLN A C 1
ATOM 1576 O O . GLN A 1 202 ? -8.829 -3.962 -1.348 1.00 89.88 202 GLN A O 1
ATOM 1581 N N . THR A 1 203 ? -10.589 -2.704 -0.728 1.00 84.94 203 THR A N 1
ATOM 1582 C CA . THR A 1 203 ? -10.407 -1.662 -1.753 1.00 84.94 203 THR A CA 1
ATOM 1583 C C . THR A 1 203 ? -9.011 -1.032 -1.680 1.00 84.94 203 THR A C 1
ATOM 1585 O O . THR A 1 203 ? -8.358 -0.803 -2.699 1.00 84.94 203 THR A O 1
ATOM 1588 N N . SER A 1 204 ? -8.516 -0.768 -0.469 1.00 88.38 204 SER A N 1
ATOM 1589 C CA . SER A 1 204 ? -7.181 -0.195 -0.262 1.00 88.38 204 SER A CA 1
ATOM 1590 C C . SER A 1 204 ? -6.072 -1.169 -0.671 1.00 88.38 204 SER A C 1
ATOM 1592 O O . SER A 1 204 ? -5.088 -0.756 -1.289 1.00 88.38 204 SER A O 1
ATOM 1594 N N . ALA A 1 205 ? -6.242 -2.466 -0.393 1.00 91.00 205 ALA A N 1
ATOM 1595 C CA . ALA A 1 205 ? -5.312 -3.505 -0.828 1.00 91.00 205 ALA A CA 1
ATOM 1596 C C . ALA A 1 205 ? -5.297 -3.668 -2.360 1.00 91.00 205 ALA A C 1
ATOM 1598 O O . ALA A 1 205 ? -4.222 -3.774 -2.957 1.00 91.00 205 ALA A O 1
ATOM 1599 N N . ASP A 1 206 ? -6.465 -3.612 -3.008 1.00 83.62 206 ASP A N 1
ATOM 1600 C CA . ASP A 1 206 ? -6.588 -3.629 -4.470 1.00 83.62 206 ASP A CA 1
ATOM 1601 C C . ASP A 1 206 ? -5.861 -2.450 -5.114 1.00 83.62 206 ASP A C 1
ATOM 1603 O O . ASP A 1 206 ? -5.076 -2.628 -6.050 1.00 83.62 206 ASP A O 1
ATOM 1607 N N . LEU A 1 207 ? -6.070 -1.245 -4.579 1.00 81.62 207 LEU A N 1
ATOM 1608 C CA . LEU A 1 207 ? -5.400 -0.035 -5.046 1.00 81.62 207 LEU A CA 1
ATOM 1609 C C . LEU A 1 207 ? -3.882 -0.096 -4.837 1.00 81.62 207 LEU A C 1
ATOM 1611 O O . LEU A 1 207 ? -3.125 0.281 -5.735 1.00 81.62 207 LEU A O 1
ATOM 1615 N N . GLY A 1 208 ? -3.424 -0.616 -3.695 1.00 86.81 208 GLY A N 1
ATOM 1616 C CA . GLY A 1 208 ? -2.007 -0.881 -3.441 1.00 86.81 208 GLY A CA 1
ATOM 1617 C C . GLY A 1 208 ? -1.409 -1.823 -4.487 1.00 86.81 208 GLY A C 1
ATOM 1618 O O . GLY A 1 208 ? -0.410 -1.492 -5.133 1.00 86.81 208 GLY A O 1
ATOM 1619 N N . ARG A 1 209 ? -2.062 -2.965 -4.735 1.00 87.75 209 ARG A N 1
ATOM 1620 C CA . ARG A 1 209 ? -1.640 -3.939 -5.753 1.00 87.75 209 ARG A CA 1
ATOM 1621 C C . ARG A 1 209 ? -1.646 -3.341 -7.155 1.00 87.75 209 ARG A C 1
ATOM 1623 O O . ARG A 1 209 ? -0.716 -3.597 -7.922 1.00 87.75 209 ARG A O 1
ATOM 1630 N N . PHE A 1 210 ? -2.656 -2.546 -7.499 1.00 82.25 210 PHE A N 1
ATOM 1631 C CA . PHE A 1 210 ? -2.736 -1.848 -8.779 1.00 82.25 210 PHE A CA 1
ATOM 1632 C C . PHE A 1 210 ? -1.538 -0.912 -8.973 1.00 82.25 210 PHE A C 1
ATOM 1634 O O . PHE A 1 210 ? -0.792 -1.068 -9.938 1.00 82.25 210 PHE A O 1
ATOM 1641 N N . LEU A 1 211 ? -1.286 -0.012 -8.017 1.00 81.38 211 LEU A N 1
ATOM 1642 C CA . LEU A 1 211 ? -0.184 0.949 -8.095 1.00 81.38 211 LEU A CA 1
ATOM 1643 C C . LEU A 1 211 ? 1.185 0.269 -8.205 1.00 81.38 211 LEU A C 1
ATOM 1645 O O . LEU A 1 211 ? 2.017 0.702 -9.006 1.00 81.38 211 LEU A O 1
ATOM 1649 N N . ARG A 1 212 ? 1.408 -0.813 -7.446 1.00 84.44 212 ARG A N 1
ATOM 1650 C CA . ARG A 1 212 ? 2.653 -1.593 -7.517 1.00 84.44 212 ARG A CA 1
ATOM 1651 C C . ARG A 1 212 ? 2.784 -2.383 -8.820 1.00 84.44 212 ARG A C 1
ATOM 1653 O O . ARG A 1 212 ? 3.893 -2.503 -9.332 1.00 84.44 212 ARG A O 1
ATOM 1660 N N . SER A 1 213 ? 1.678 -2.857 -9.397 1.00 78.81 213 SER A N 1
ATOM 1661 C CA . SER A 1 213 ? 1.679 -3.509 -10.717 1.00 78.81 213 SER A CA 1
ATOM 1662 C C . SER A 1 213 ? 2.051 -2.521 -11.822 1.00 78.81 213 SER A C 1
ATOM 1664 O O . SER A 1 213 ? 2.866 -2.841 -12.684 1.00 78.81 213 SER A O 1
ATOM 1666 N N . SER A 1 214 ? 1.503 -1.305 -11.776 1.00 74.81 214 SER A N 1
ATOM 1667 C CA . SER A 1 214 ? 1.838 -0.247 -12.730 1.00 74.81 214 SER A CA 1
ATOM 1668 C C . SER A 1 214 ? 3.309 0.169 -12.640 1.00 74.81 214 SER A C 1
ATOM 1670 O O . SER A 1 214 ? 3.942 0.374 -13.673 1.00 74.81 214 SER A O 1
ATOM 1672 N N . ASP A 1 215 ? 3.873 0.255 -11.428 1.00 75.31 215 ASP A N 1
ATOM 1673 C CA . ASP A 1 215 ? 5.311 0.495 -11.249 1.00 75.31 215 ASP A CA 1
ATOM 1674 C C . ASP A 1 215 ? 6.139 -0.646 -11.825 1.00 75.31 215 ASP A C 1
ATOM 1676 O O . ASP A 1 215 ? 7.035 -0.413 -12.629 1.00 75.31 215 ASP A O 1
ATOM 1680 N N . PHE A 1 216 ? 5.816 -1.886 -11.468 1.00 76.50 216 PHE A N 1
ATOM 1681 C CA . PHE A 1 216 ? 6.513 -3.052 -11.994 1.00 76.50 216 PHE A CA 1
ATOM 1682 C C . PHE A 1 216 ? 6.559 -3.048 -13.530 1.00 76.50 216 PHE A C 1
ATOM 1684 O O . PHE A 1 216 ? 7.630 -3.184 -14.116 1.00 76.50 216 PHE A O 1
ATOM 1691 N N . GLU A 1 217 ? 5.425 -2.802 -14.187 1.00 71.38 217 GLU A N 1
ATOM 1692 C CA . GLU A 1 217 ? 5.338 -2.740 -15.650 1.00 71.38 217 GLU A CA 1
ATOM 1693 C C . GLU A 1 217 ? 6.124 -1.568 -16.258 1.00 71.38 217 GLU A C 1
ATOM 1695 O O . GLU A 1 217 ? 6.634 -1.689 -17.373 1.00 71.38 217 GLU A O 1
ATOM 1700 N N . LYS A 1 218 ? 6.281 -0.458 -15.527 1.00 69.44 218 LYS A N 1
ATOM 1701 C CA . LYS A 1 218 ? 7.120 0.676 -15.939 1.00 69.44 218 LYS A CA 1
ATOM 1702 C C . LYS A 1 218 ? 8.606 0.319 -15.951 1.00 69.44 218 LYS A C 1
ATOM 1704 O O . LYS A 1 218 ? 9.340 0.815 -16.799 1.00 69.44 218 LYS A O 1
ATOM 1709 N N . TYR A 1 219 ? 9.047 -0.535 -15.030 1.00 66.31 219 TYR A N 1
ATOM 1710 C CA . TYR A 1 219 ? 10.456 -0.914 -14.873 1.00 66.31 219 TYR A CA 1
ATOM 1711 C C . TYR A 1 219 ? 10.794 -2.290 -15.460 1.00 66.31 219 TYR A C 1
ATOM 1713 O O . TYR A 1 219 ? 11.937 -2.728 -15.367 1.00 66.31 219 TYR A O 1
ATOM 1721 N N . ARG A 1 220 ? 9.827 -2.973 -16.083 1.00 63.72 220 ARG A N 1
ATOM 1722 C CA . ARG A 1 220 ? 9.997 -4.324 -16.631 1.00 63.72 220 ARG A CA 1
ATOM 1723 C C . ARG A 1 220 ? 10.957 -4.383 -17.819 1.00 63.72 220 ARG A C 1
ATOM 1725 O O . ARG A 1 220 ? 11.727 -5.330 -17.919 1.00 63.72 220 ARG A O 1
ATOM 1732 N N . PHE A 1 221 ? 10.942 -3.381 -18.693 1.00 61.69 221 PHE A N 1
ATOM 1733 C CA . PHE A 1 221 ? 11.862 -3.284 -19.828 1.00 61.69 221 PHE A CA 1
ATOM 1734 C C . PHE A 1 221 ? 12.412 -1.863 -19.907 1.00 61.69 221 PHE A C 1
ATOM 1736 O O . PHE A 1 221 ? 11.736 -0.968 -20.415 1.00 61.69 221 PHE A O 1
ATOM 1743 N N . PRO A 1 222 ? 13.624 -1.624 -19.397 1.00 50.44 222 PRO A N 1
ATOM 1744 C CA . PRO A 1 222 ? 14.271 -0.339 -19.533 1.00 50.44 222 PRO A CA 1
ATOM 1745 C C . PRO A 1 222 ? 14.858 -0.300 -20.923 1.00 50.44 222 PRO A C 1
ATOM 1747 O O . PRO A 1 222 ? 15.948 -0.800 -21.197 1.00 50.44 222 PRO A O 1
ATOM 1750 N N . VAL A 1 223 ? 14.117 0.313 -21.822 1.00 49.28 223 VAL A N 1
ATOM 1751 C CA . VAL A 1 223 ? 14.768 0.873 -22.986 1.00 49.28 223 VAL A CA 1
ATOM 1752 C C . VAL A 1 223 ? 15.569 2.083 -22.493 1.00 49.28 223 VAL A C 1
ATOM 1754 O O . VAL A 1 223 ? 14.997 2.914 -21.785 1.00 49.28 223 VAL A O 1
ATOM 1757 N N . PRO A 1 224 ? 16.883 2.179 -22.784 1.00 43.00 224 PRO A N 1
ATOM 1758 C CA . PRO A 1 224 ? 17.790 3.143 -22.147 1.00 43.00 224 PRO A CA 1
ATOM 1759 C C . PRO A 1 224 ? 17.482 4.632 -22.362 1.00 43.00 224 PRO A C 1
ATOM 1761 O O . PRO A 1 224 ? 18.278 5.479 -21.964 1.00 43.00 224 PRO A O 1
ATOM 1764 N N . THR A 1 225 ? 16.370 5.001 -22.992 1.00 41.53 225 THR A N 1
ATOM 1765 C CA . THR A 1 225 ? 16.096 6.381 -23.376 1.00 41.53 225 THR A CA 1
ATOM 1766 C C . THR A 1 225 ? 14.708 6.822 -22.916 1.00 41.53 225 THR A C 1
ATOM 1768 O O . THR A 1 225 ? 13.686 6.359 -23.407 1.00 41.53 225 THR A O 1
ATOM 1771 N N . ALA A 1 226 ? 14.731 7.781 -21.984 1.00 39.47 226 ALA A N 1
ATOM 1772 C CA . ALA A 1 226 ? 13.630 8.570 -21.430 1.00 39.47 226 ALA A CA 1
ATOM 1773 C C . ALA A 1 226 ? 12.763 7.928 -20.329 1.00 39.47 226 ALA A C 1
ATOM 1775 O O . ALA A 1 226 ? 12.357 6.774 -20.367 1.00 39.47 226 ALA A O 1
ATOM 1776 N N . LYS A 1 227 ? 12.403 8.767 -19.343 1.00 45.72 227 LYS A N 1
ATOM 1777 C CA . LYS A 1 227 ? 11.461 8.475 -18.241 1.00 45.72 227 LYS A CA 1
ATOM 1778 C C . LYS A 1 227 ? 10.056 8.049 -18.715 1.00 45.72 227 LYS A C 1
ATOM 1780 O O . LYS A 1 227 ? 9.268 7.631 -17.872 1.00 45.72 227 LYS A O 1
ATOM 1785 N N . ASN A 1 228 ? 9.786 8.161 -20.017 1.00 53.19 228 ASN A N 1
ATOM 1786 C CA . ASN A 1 228 ? 8.652 7.640 -20.774 1.00 53.19 228 ASN A CA 1
ATOM 1787 C C . ASN A 1 228 ? 9.187 7.310 -22.180 1.00 53.19 228 ASN A C 1
ATOM 1789 O O . ASN A 1 228 ? 9.309 8.238 -22.982 1.00 53.19 228 ASN A O 1
ATOM 1793 N N . PRO A 1 229 ? 9.593 6.066 -22.470 1.00 53.81 229 PRO A N 1
ATOM 1794 C CA . PRO A 1 229 ? 10.109 5.742 -23.788 1.00 53.81 229 PRO A CA 1
ATOM 1795 C C . PRO A 1 229 ? 8.953 5.811 -24.790 1.00 53.81 229 PRO A C 1
ATOM 1797 O O . PRO A 1 229 ? 7.938 5.128 -24.641 1.00 53.81 229 PRO A O 1
ATOM 1800 N N . ASP A 1 230 ? 9.077 6.684 -25.782 1.00 62.28 230 ASP A N 1
ATOM 1801 C CA . ASP A 1 230 ? 8.185 6.684 -26.935 1.00 62.28 230 ASP A CA 1
ATOM 1802 C C . ASP A 1 230 ? 8.387 5.389 -27.765 1.00 62.28 230 ASP A C 1
ATOM 1804 O O . ASP A 1 230 ? 9.405 4.699 -27.612 1.00 62.28 230 ASP A O 1
ATOM 1808 N N . PRO A 1 231 ? 7.431 5.008 -28.632 1.00 63.38 231 PRO A N 1
ATOM 1809 C CA . PRO A 1 231 ? 7.523 3.778 -29.420 1.00 63.38 231 PRO A CA 1
ATOM 1810 C C . PRO A 1 231 ? 8.789 3.663 -30.276 1.00 63.38 231 PRO A C 1
ATOM 1812 O O . PRO A 1 231 ? 9.309 2.562 -30.435 1.00 63.38 231 PRO A O 1
ATOM 1815 N N . GLU A 1 232 ? 9.294 4.780 -30.797 1.00 69.44 232 GLU A N 1
ATOM 1816 C CA . GLU A 1 232 ? 10.468 4.817 -31.671 1.00 69.44 232 GLU A CA 1
ATOM 1817 C C . GLU A 1 232 ? 11.750 4.539 -30.873 1.00 69.44 232 GLU A C 1
ATOM 1819 O O . GLU A 1 232 ? 12.599 3.746 -31.288 1.00 69.44 232 GLU A O 1
ATOM 1824 N N . SER A 1 233 ? 11.845 5.104 -29.667 1.00 69.31 233 SER A N 1
ATOM 1825 C CA . SER A 1 233 ? 12.885 4.787 -28.689 1.00 69.31 233 SER A CA 1
ATOM 1826 C C . SER A 1 233 ? 12.883 3.298 -28.328 1.00 69.31 233 SER A C 1
ATOM 1828 O O . SER A 1 233 ? 13.945 2.667 -28.338 1.00 69.31 233 SER A O 1
ATOM 1830 N N . LEU A 1 234 ? 11.701 2.720 -28.054 1.00 69.06 234 LEU A N 1
ATOM 1831 C CA . LEU A 1 234 ? 11.553 1.292 -27.742 1.00 69.06 234 LEU A CA 1
ATOM 1832 C C . LEU A 1 234 ? 12.051 0.408 -28.887 1.00 69.06 234 LEU A C 1
ATOM 1834 O O . LEU A 1 234 ? 12.832 -0.522 -28.679 1.00 69.06 234 LEU A O 1
ATOM 1838 N N . GLU A 1 235 ? 11.614 0.726 -30.100 1.00 73.19 235 GLU A N 1
ATOM 1839 C CA . GLU A 1 235 ? 11.981 0.015 -31.315 1.00 73.19 235 GLU A CA 1
ATOM 1840 C C . GLU A 1 235 ? 13.489 0.068 -31.566 1.00 73.19 235 GLU A C 1
ATOM 1842 O O . GLU A 1 235 ? 14.110 -0.974 -31.769 1.00 73.19 235 GLU A O 1
ATOM 1847 N N . LYS A 1 236 ? 14.112 1.243 -31.432 1.00 75.81 236 LYS A N 1
ATOM 1848 C CA . LYS A 1 236 ? 15.563 1.406 -31.580 1.00 75.81 236 LYS A CA 1
ATOM 1849 C C . LYS A 1 236 ? 16.358 0.536 -30.606 1.00 75.81 236 LYS A C 1
ATOM 1851 O O . LYS A 1 236 ? 17.353 -0.064 -31.007 1.00 75.81 236 LYS A O 1
ATOM 1856 N N . ALA A 1 237 ? 15.941 0.445 -29.344 1.00 71.12 237 ALA A N 1
ATOM 1857 C CA . ALA A 1 237 ? 16.645 -0.376 -28.361 1.00 71.12 237 ALA A CA 1
ATOM 1858 C C . ALA A 1 237 ? 16.495 -1.878 -28.626 1.00 71.12 237 ALA A C 1
ATOM 1860 O O . ALA A 1 237 ? 17.469 -2.617 -28.493 1.00 71.12 237 ALA A O 1
ATOM 1861 N N . VAL A 1 238 ? 15.309 -2.331 -29.044 1.00 74.31 238 VAL A N 1
ATOM 1862 C CA . VAL A 1 238 ? 15.096 -3.740 -29.406 1.00 74.31 238 VAL A CA 1
ATOM 1863 C C . VAL A 1 238 ? 15.880 -4.102 -30.670 1.00 74.31 238 VAL A C 1
ATOM 1865 O O . VAL A 1 238 ? 16.527 -5.146 -30.704 1.00 74.31 238 VAL A O 1
ATOM 1868 N N . ARG A 1 239 ? 15.904 -3.224 -31.681 1.00 82.06 239 ARG A N 1
ATOM 1869 C CA . ARG A 1 239 ? 16.739 -3.405 -32.880 1.00 82.06 239 ARG A CA 1
ATOM 1870 C C . ARG A 1 239 ? 18.223 -3.473 -32.527 1.00 82.06 239 ARG A C 1
ATOM 1872 O O . ARG A 1 239 ? 18.910 -4.373 -32.994 1.00 82.06 239 ARG A O 1
ATOM 1879 N N . ALA A 1 240 ? 18.703 -2.587 -31.649 1.00 77.75 240 ALA A N 1
ATOM 1880 C CA . ALA A 1 240 ? 20.090 -2.592 -31.182 1.00 77.75 240 ALA A CA 1
ATOM 1881 C C . ALA A 1 240 ? 20.461 -3.879 -30.425 1.00 77.75 240 ALA A C 1
ATOM 1883 O O . ALA A 1 240 ? 21.564 -4.387 -30.594 1.00 77.75 240 ALA A O 1
ATOM 1884 N N . LEU A 1 241 ? 19.538 -4.423 -29.626 1.00 74.12 241 LEU A N 1
ATOM 1885 C CA . LEU A 1 241 ? 19.726 -5.699 -28.931 1.00 74.12 241 LEU A CA 1
ATOM 1886 C C . LEU A 1 241 ? 19.837 -6.880 -29.909 1.00 74.12 241 LEU A C 1
ATOM 1888 O O . LEU A 1 241 ? 20.589 -7.820 -29.668 1.00 74.12 241 LEU A O 1
ATOM 1892 N N . MET A 1 242 ? 19.075 -6.837 -31.000 1.00 78.38 242 MET A N 1
ATOM 1893 C CA . MET A 1 242 ? 18.924 -7.959 -31.928 1.00 78.38 242 MET A CA 1
ATOM 1894 C C . MET A 1 242 ? 19.847 -7.894 -33.146 1.00 78.38 242 MET A C 1
ATOM 1896 O O . MET A 1 242 ? 20.090 -8.927 -33.774 1.00 78.38 242 MET A O 1
ATOM 1900 N N . GLY A 1 243 ? 20.351 -6.705 -33.480 1.00 78.25 243 GLY A N 1
ATOM 1901 C CA . GLY A 1 243 ? 21.067 -6.447 -34.728 1.00 78.25 243 GLY A CA 1
ATOM 1902 C C . GLY A 1 243 ? 20.181 -6.605 -35.966 1.00 78.25 243 GLY A C 1
ATOM 1903 O O . GLY A 1 243 ? 20.679 -7.008 -37.013 1.00 78.25 243 GLY A O 1
ATOM 1904 N N . ASP A 1 244 ? 18.874 -6.353 -35.839 1.00 79.94 244 ASP A N 1
ATOM 1905 C CA . ASP A 1 244 ? 17.895 -6.513 -36.918 1.00 79.94 244 ASP A CA 1
ATOM 1906 C C . ASP A 1 244 ? 16.983 -5.286 -37.011 1.00 79.94 244 ASP A C 1
ATOM 1908 O O . ASP A 1 244 ? 16.145 -5.046 -36.139 1.00 79.94 244 ASP A O 1
ATOM 1912 N N . ASP A 1 245 ? 17.131 -4.533 -38.100 1.00 79.94 245 ASP A N 1
ATOM 1913 C CA . ASP A 1 245 ? 16.394 -3.295 -38.363 1.00 79.94 245 ASP A CA 1
ATOM 1914 C C . ASP A 1 245 ? 14.940 -3.518 -38.810 1.00 79.94 245 ASP A C 1
ATOM 1916 O O . ASP A 1 245 ? 14.172 -2.560 -38.925 1.00 79.94 245 ASP A O 1
ATOM 1920 N N . THR A 1 246 ? 14.532 -4.768 -39.053 1.00 79.88 246 THR A N 1
ATOM 1921 C CA . THR A 1 246 ? 13.172 -5.119 -39.489 1.00 79.88 246 THR A CA 1
ATOM 1922 C C . THR A 1 246 ? 12.194 -5.312 -38.332 1.00 79.88 246 THR A C 1
ATOM 1924 O O . THR A 1 246 ? 10.981 -5.394 -38.556 1.00 79.88 246 THR A O 1
ATOM 1927 N N . ILE A 1 247 ? 12.689 -5.358 -37.089 1.00 82.00 247 ILE A N 1
ATOM 1928 C CA . ILE A 1 247 ? 11.845 -5.544 -35.909 1.00 82.00 247 ILE A CA 1
ATOM 1929 C C . ILE A 1 247 ? 10.939 -4.333 -35.727 1.00 82.00 247 ILE A C 1
ATOM 1931 O O . ILE A 1 247 ? 11.415 -3.207 -35.576 1.00 82.00 247 ILE A O 1
ATOM 1935 N N . ARG A 1 248 ? 9.632 -4.612 -35.667 1.00 82.69 248 ARG A N 1
ATOM 1936 C CA . ARG A 1 248 ? 8.587 -3.655 -35.304 1.00 82.69 248 ARG A CA 1
ATOM 1937 C C . ARG A 1 248 ? 8.080 -3.944 -33.903 1.00 82.69 248 ARG A C 1
ATOM 1939 O O . ARG A 1 248 ? 7.498 -5.000 -33.652 1.00 82.69 248 ARG A O 1
ATOM 1946 N N . VAL A 1 249 ? 8.267 -2.988 -33.003 1.00 80.62 249 VAL A N 1
ATOM 1947 C CA . VAL A 1 249 ? 7.806 -3.106 -31.619 1.00 80.62 249 VAL A CA 1
ATOM 1948 C C . VAL A 1 249 ? 6.302 -2.865 -31.532 1.00 80.62 249 VAL A C 1
ATOM 1950 O O . VAL A 1 249 ? 5.758 -1.916 -32.098 1.00 80.62 249 VAL A O 1
ATOM 1953 N N . ARG A 1 250 ? 5.613 -3.732 -30.788 1.00 82.44 250 ARG A N 1
ATOM 1954 C CA . ARG A 1 250 ? 4.247 -3.489 -30.329 1.00 82.44 250 ARG A CA 1
ATOM 1955 C C . ARG A 1 250 ? 4.283 -2.942 -28.917 1.00 82.44 250 ARG A C 1
ATOM 1957 O O . ARG A 1 250 ? 5.052 -3.403 -28.076 1.00 82.44 250 ARG A O 1
ATOM 1964 N N . THR A 1 251 ? 3.424 -1.969 -28.661 1.00 77.31 251 THR A N 1
ATOM 1965 C CA . THR A 1 251 ? 3.256 -1.386 -27.337 1.00 77.31 251 THR A CA 1
ATOM 1966 C C . THR A 1 251 ? 1.848 -1.629 -26.830 1.00 77.31 251 THR A C 1
ATOM 1968 O O . THR A 1 251 ? 0.898 -1.782 -27.600 1.00 77.31 251 THR A O 1
ATOM 1971 N N . ARG A 1 252 ? 1.717 -1.642 -25.508 1.00 75.25 252 ARG A N 1
ATOM 1972 C CA . ARG A 1 252 ? 0.440 -1.665 -24.804 1.00 75.25 252 ARG A CA 1
ATOM 1973 C C . ARG A 1 252 ? 0.351 -0.476 -23.863 1.00 75.25 252 ARG A C 1
ATOM 1975 O O . ARG A 1 252 ? 1.359 -0.038 -23.307 1.00 75.25 252 ARG A O 1
ATOM 1982 N N . LEU A 1 253 ? -0.860 0.040 -23.687 1.00 73.75 253 LEU A N 1
ATOM 1983 C CA . LEU A 1 253 ? -1.128 1.107 -22.729 1.00 73.75 253 LEU A CA 1
ATOM 1984 C C . LEU A 1 253 ? -1.285 0.505 -21.338 1.00 73.75 253 LEU A C 1
ATOM 198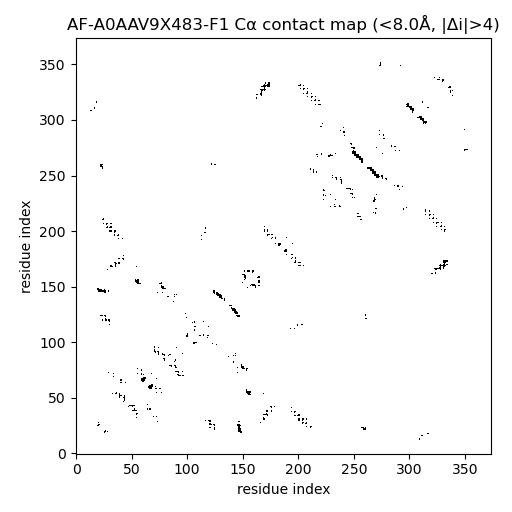6 O O . LEU A 1 253 ? -2.167 -0.319 -21.105 1.00 73.75 253 LEU A O 1
ATOM 1990 N N . ILE A 1 254 ? -0.432 0.943 -20.421 1.00 70.69 254 ILE A N 1
ATOM 1991 C CA . ILE A 1 254 ? -0.503 0.589 -19.015 1.00 70.69 254 ILE A CA 1
ATOM 1992 C C . ILE A 1 254 ? -1.063 1.786 -18.242 1.00 70.69 254 ILE A C 1
ATOM 1994 O O . ILE A 1 254 ? -0.506 2.885 -18.306 1.00 70.69 254 ILE A O 1
ATOM 1998 N N . PRO A 1 255 ? -2.159 1.594 -17.505 1.00 65.56 255 PRO A N 1
ATOM 1999 C CA . PRO A 1 255 ? -2.757 2.624 -16.676 1.00 65.56 255 PRO A CA 1
ATOM 2000 C C . PRO A 1 255 ? -1.898 2.890 -15.429 1.00 65.56 255 PRO A C 1
ATOM 2002 O O . PRO A 1 255 ? -1.370 1.969 -14.803 1.00 65.56 255 PRO A O 1
ATOM 2005 N N . THR A 1 256 ? -1.766 4.158 -15.055 1.00 65.25 256 THR A N 1
ATOM 2006 C CA . THR A 1 256 ? -1.031 4.656 -13.882 1.00 65.25 256 THR A CA 1
ATOM 2007 C C . THR A 1 256 ? -1.828 5.726 -13.158 1.00 65.25 256 THR A C 1
ATOM 2009 O O . THR A 1 256 ? -2.786 6.281 -13.691 1.00 65.25 256 THR A O 1
ATOM 2012 N N . VAL A 1 257 ? -1.393 6.052 -11.940 1.00 61.84 257 VAL A N 1
ATOM 2013 C CA . VAL A 1 257 ? -1.876 7.219 -11.198 1.00 61.84 257 VAL A CA 1
ATOM 2014 C C . VAL A 1 257 ? -0.735 8.241 -11.124 1.00 61.84 257 VAL A C 1
ATOM 2016 O O . VAL A 1 257 ? 0.365 7.869 -10.703 1.00 61.84 257 VAL A O 1
ATOM 2019 N N . PRO A 1 258 ? -0.945 9.507 -11.528 1.00 58.22 258 PRO A N 1
ATOM 2020 C CA . PRO A 1 258 ? 0.076 10.541 -11.475 1.00 58.22 258 PRO A CA 1
ATOM 2021 C C . PRO A 1 258 ? 0.429 10.880 -10.031 1.00 58.22 258 PRO A C 1
ATOM 2023 O O . PRO A 1 258 ? -0.469 11.067 -9.214 1.00 58.22 258 PRO A O 1
ATOM 2026 N N . ASP A 1 259 ? 1.718 11.035 -9.723 1.00 58.25 259 ASP A N 1
ATOM 2027 C CA . ASP A 1 259 ? 2.242 11.410 -8.393 1.00 58.25 259 ASP A CA 1
ATOM 2028 C C . ASP A 1 259 ? 1.951 12.885 -8.021 1.00 58.25 259 ASP A C 1
ATOM 2030 O O . ASP A 1 259 ? 2.807 13.608 -7.518 1.00 58.25 259 ASP A O 1
ATOM 2034 N N . THR A 1 260 ? 0.748 13.381 -8.315 1.00 53.03 260 THR A N 1
ATOM 2035 C CA . THR A 1 260 ? 0.343 14.784 -8.125 1.00 53.03 260 THR A CA 1
ATOM 2036 C C . THR A 1 260 ? -0.693 14.969 -7.019 1.00 53.03 260 THR A C 1
ATOM 2038 O O . THR A 1 260 ? -1.261 16.053 -6.892 1.00 53.03 260 THR A O 1
ATOM 2041 N N . GLY A 1 261 ? -0.991 13.933 -6.228 1.00 49.91 261 GLY A N 1
ATOM 2042 C CA . GLY A 1 261 ? -2.038 14.014 -5.204 1.00 49.91 261 GLY A CA 1
ATOM 2043 C C . GLY A 1 261 ? -3.461 14.065 -5.763 1.00 49.91 261 GLY A C 1
ATOM 2044 O O . GLY A 1 261 ? -4.412 14.160 -4.992 1.00 49.91 261 GLY A O 1
ATOM 2045 N N . LYS A 1 262 ? -3.627 13.997 -7.090 1.00 54.47 262 LYS A N 1
ATOM 2046 C CA . LYS A 1 262 ? -4.923 13.943 -7.767 1.00 54.47 262 LYS A CA 1
ATOM 2047 C C . LYS A 1 262 ? -5.210 12.508 -8.195 1.00 54.47 262 LYS A C 1
ATOM 2049 O O . LYS A 1 262 ? -4.395 11.888 -8.874 1.00 54.47 262 LYS A O 1
ATOM 2054 N N . PHE A 1 263 ? -6.382 12.000 -7.822 1.00 51.91 263 PHE A N 1
ATOM 2055 C CA . PHE A 1 263 ? -6.917 10.767 -8.395 1.00 51.91 263 PHE A CA 1
ATOM 2056 C C . PHE A 1 263 ? -7.257 11.036 -9.865 1.00 51.91 263 PHE A C 1
ATOM 2058 O O . PHE A 1 263 ? -8.181 11.783 -10.174 1.00 51.91 263 PHE A O 1
ATOM 2065 N N . GLY A 1 264 ? -6.459 10.484 -10.769 1.00 54.34 264 GLY A N 1
ATOM 2066 C CA . GLY A 1 264 ? -6.667 10.544 -12.210 1.00 54.34 264 GLY A CA 1
ATOM 2067 C C . GLY A 1 264 ? -5.871 9.425 -12.859 1.00 54.34 264 GLY A C 1
ATOM 2068 O O . GLY A 1 264 ? -4.836 9.031 -12.332 1.00 54.34 264 GLY A O 1
ATOM 2069 N N . PHE A 1 265 ? -6.349 8.882 -13.971 1.00 59.22 265 PHE A N 1
ATOM 2070 C CA . PHE A 1 265 ? -5.586 7.876 -14.698 1.00 59.22 265 PHE A CA 1
ATOM 2071 C C . PHE A 1 265 ? -4.710 8.558 -15.737 1.00 59.22 265 PHE A C 1
ATOM 2073 O O . PHE A 1 265 ? -5.183 9.364 -16.536 1.00 59.22 265 PHE A O 1
ATOM 2080 N N . GLN A 1 266 ? -3.427 8.228 -15.720 1.00 63.66 266 GLN A N 1
ATOM 2081 C CA . GLN A 1 266 ? -2.556 8.412 -16.869 1.00 63.66 266 GLN A CA 1
ATOM 2082 C C . GLN A 1 266 ? -2.329 7.053 -17.520 1.00 63.66 266 GLN A C 1
ATOM 2084 O O . GLN A 1 266 ? -2.585 6.009 -16.926 1.00 63.66 266 GLN A O 1
ATOM 2089 N N . THR A 1 267 ? -1.871 7.056 -18.761 1.00 68.19 267 THR A N 1
ATOM 2090 C CA . THR A 1 267 ? -1.421 5.838 -19.430 1.00 68.19 267 THR A CA 1
ATOM 2091 C C . THR A 1 267 ? 0.010 6.041 -19.874 1.00 68.19 267 THR A C 1
ATOM 2093 O O . THR A 1 267 ? 0.321 7.086 -20.445 1.00 68.19 267 THR A O 1
ATOM 2096 N N . PHE A 1 268 ? 0.865 5.049 -19.661 1.00 69.19 268 PHE A N 1
ATOM 2097 C CA . PHE A 1 268 ? 2.166 4.986 -20.319 1.00 69.19 268 PHE A CA 1
ATOM 2098 C C . PHE A 1 268 ? 2.193 3.827 -21.305 1.00 69.19 268 PHE A C 1
ATOM 2100 O O . PHE A 1 268 ? 1.485 2.835 -21.141 1.00 69.19 268 PHE A O 1
ATOM 2107 N N . GLN A 1 269 ? 2.999 3.965 -22.349 1.00 72.81 269 GLN A N 1
ATOM 2108 C CA . GLN A 1 269 ? 3.237 2.888 -23.297 1.00 72.81 269 GLN A CA 1
ATOM 2109 C C . GLN A 1 269 ? 4.371 2.008 -22.776 1.00 72.81 269 GLN A C 1
ATOM 2111 O O . GLN A 1 269 ? 5.413 2.508 -22.359 1.00 72.81 269 GLN A O 1
ATOM 2116 N N . SER A 1 270 ? 4.149 0.697 -22.784 1.00 73.31 270 SER A N 1
ATOM 2117 C CA . SER A 1 270 ? 5.155 -0.311 -22.447 1.00 73.31 270 SER A CA 1
ATOM 2118 C C . SER A 1 270 ? 5.290 -1.315 -23.585 1.00 73.31 270 SER A C 1
ATOM 2120 O O . SER A 1 270 ? 4.345 -1.502 -24.356 1.00 73.31 270 SER A O 1
ATOM 2122 N N . LEU A 1 271 ? 6.455 -1.959 -23.689 1.00 76.12 271 LEU A N 1
ATOM 2123 C CA . LEU A 1 271 ? 6.711 -3.031 -24.650 1.00 76.12 271 LEU A CA 1
ATOM 2124 C C . LEU A 1 271 ? 5.720 -4.182 -24.424 1.00 76.12 271 LEU A C 1
ATOM 2126 O O . LEU A 1 271 ? 5.665 -4.776 -23.347 1.00 76.12 271 LEU A O 1
ATOM 2130 N N . ASP A 1 272 ? 4.966 -4.526 -25.462 1.00 79.50 272 ASP A N 1
ATOM 2131 C CA . ASP A 1 272 ? 4.186 -5.755 -25.505 1.00 79.50 272 ASP A CA 1
ATOM 2132 C C . ASP A 1 272 ? 5.065 -6.857 -26.098 1.00 79.50 272 ASP A C 1
ATOM 2134 O O . ASP A 1 272 ? 5.204 -6.977 -27.317 1.00 79.50 272 ASP A O 1
ATOM 2138 N N . VAL A 1 273 ? 5.727 -7.616 -25.222 1.00 77.50 273 VAL A N 1
ATOM 2139 C CA . VAL A 1 273 ? 6.685 -8.659 -25.619 1.00 77.50 273 VAL A CA 1
ATOM 2140 C C . VAL A 1 273 ? 6.023 -9.698 -26.510 1.00 77.50 273 VAL A C 1
ATOM 2142 O O . VAL A 1 273 ? 6.556 -10.007 -27.568 1.00 77.50 273 VAL A O 1
ATOM 2145 N N . ASP A 1 274 ? 4.859 -10.215 -26.123 1.00 78.81 274 ASP A N 1
ATOM 2146 C CA . ASP A 1 274 ? 4.208 -11.288 -26.870 1.00 78.81 274 ASP A CA 1
ATOM 2147 C C . ASP A 1 274 ? 3.695 -10.793 -28.217 1.00 78.81 274 ASP A C 1
ATOM 2149 O O . ASP A 1 274 ? 3.947 -11.431 -29.239 1.00 78.81 274 ASP A O 1
ATOM 2153 N N . ALA A 1 275 ? 3.061 -9.619 -28.261 1.00 83.38 275 ALA A N 1
ATOM 2154 C CA . ALA A 1 275 ? 2.649 -9.043 -29.532 1.00 83.38 275 ALA A CA 1
ATOM 2155 C C . ALA A 1 275 ? 3.857 -8.696 -30.417 1.00 83.38 275 ALA A C 1
ATOM 2157 O O . ALA A 1 275 ? 3.770 -8.833 -31.636 1.00 83.38 275 ALA A O 1
ATOM 2158 N N . THR A 1 276 ? 4.984 -8.274 -29.839 1.00 82.69 276 THR A N 1
ATOM 2159 C CA . THR A 1 276 ? 6.219 -7.996 -30.590 1.00 82.69 276 THR A CA 1
ATOM 2160 C C . THR A 1 276 ? 6.819 -9.281 -31.155 1.00 82.69 276 THR A C 1
ATOM 2162 O O . THR A 1 276 ? 7.099 -9.337 -32.349 1.00 82.69 276 THR A O 1
ATOM 2165 N N . VAL A 1 277 ? 6.944 -10.339 -30.345 1.00 82.44 277 VAL A N 1
ATOM 2166 C CA . VAL A 1 277 ? 7.461 -11.642 -30.792 1.00 82.44 277 VAL A CA 1
ATOM 2167 C C . VAL A 1 277 ? 6.562 -12.250 -31.866 1.00 82.44 277 VAL A C 1
ATOM 2169 O O . VAL A 1 277 ? 7.060 -12.677 -32.899 1.00 82.44 277 VAL A O 1
ATOM 2172 N N . ASN A 1 278 ? 5.243 -12.232 -31.676 1.00 85.19 278 ASN A N 1
ATOM 2173 C CA . ASN A 1 278 ? 4.303 -12.834 -32.624 1.00 85.19 278 ASN A CA 1
ATOM 2174 C C . ASN A 1 278 ? 4.233 -12.082 -33.963 1.00 85.19 278 ASN A C 1
ATOM 2176 O O . ASN A 1 278 ? 3.911 -12.682 -34.984 1.00 85.19 278 ASN A O 1
ATOM 2180 N N . ASN A 1 279 ? 4.518 -10.774 -33.968 1.00 83.62 279 ASN A N 1
ATOM 2181 C CA . ASN A 1 279 ? 4.581 -9.970 -35.194 1.00 83.62 279 ASN A CA 1
ATOM 2182 C C . ASN A 1 279 ? 5.957 -10.001 -35.871 1.00 83.62 279 ASN A C 1
ATOM 2184 O O . ASN A 1 279 ? 6.096 -9.481 -36.979 1.00 83.62 279 ASN A O 1
ATOM 2188 N N . TYR A 1 280 ? 6.973 -10.570 -35.224 1.00 84.31 280 TYR A N 1
ATOM 2189 C CA . TYR A 1 280 ? 8.291 -10.698 -35.818 1.00 84.31 280 TYR A CA 1
ATOM 2190 C C . TYR A 1 280 ? 8.307 -11.878 -36.793 1.00 84.31 280 TYR A C 1
ATOM 2192 O O . TYR A 1 280 ? 8.004 -13.014 -36.425 1.00 84.31 280 TYR A O 1
ATOM 2200 N N . ALA A 1 281 ? 8.639 -11.587 -38.053 1.00 83.50 281 ALA A N 1
ATOM 2201 C CA . ALA A 1 281 ? 8.676 -12.569 -39.137 1.00 83.50 281 ALA A CA 1
ATOM 2202 C C . ALA A 1 281 ? 9.961 -13.421 -39.146 1.00 83.50 281 ALA A C 1
ATOM 2204 O O . ALA A 1 281 ? 10.033 -14.401 -39.883 1.00 83.50 281 ALA A O 1
ATOM 2205 N N . GLY A 1 282 ? 10.975 -13.029 -38.366 1.00 83.88 282 GLY A N 1
ATOM 2206 C CA . GLY A 1 282 ? 12.220 -13.776 -38.208 1.00 83.88 282 GLY A CA 1
ATOM 2207 C C . GLY A 1 282 ? 12.126 -14.870 -37.142 1.00 83.88 282 GLY A C 1
ATOM 2208 O O . GLY A 1 282 ? 11.055 -15.387 -36.829 1.00 83.88 282 GLY A O 1
ATOM 2209 N N . ASP A 1 283 ? 13.271 -15.226 -36.561 1.00 85.50 283 ASP A N 1
ATOM 2210 C CA . ASP A 1 283 ? 13.340 -16.246 -35.512 1.00 85.50 283 ASP A CA 1
ATOM 2211 C C . ASP A 1 283 ? 12.735 -15.732 -34.193 1.00 85.50 283 ASP A C 1
ATOM 2213 O O . ASP A 1 283 ? 13.379 -15.059 -33.380 1.00 85.50 283 ASP A O 1
ATOM 2217 N N . GLN A 1 284 ? 11.464 -16.070 -33.984 1.00 84.50 284 GLN A N 1
ATOM 2218 C CA . GLN A 1 284 ? 10.699 -15.712 -32.793 1.00 84.50 284 GLN A CA 1
ATOM 2219 C C . GLN A 1 284 ? 11.287 -16.302 -31.508 1.00 84.50 284 GLN A C 1
ATOM 2221 O O . GLN A 1 284 ? 11.209 -15.663 -30.456 1.00 84.50 284 GLN A O 1
ATOM 2226 N N . ALA A 1 285 ? 11.885 -17.496 -31.571 1.00 82.19 285 ALA A N 1
ATOM 2227 C CA . ALA A 1 285 ? 12.504 -18.122 -30.409 1.00 82.19 285 ALA A CA 1
ATOM 2228 C C . ALA A 1 285 ? 13.753 -17.340 -29.996 1.00 82.19 285 ALA A C 1
ATOM 2230 O O . ALA A 1 285 ? 13.899 -16.992 -28.825 1.00 82.19 285 ALA A O 1
ATOM 2231 N N . ARG A 1 286 ? 14.598 -16.967 -30.964 1.00 81.31 286 ARG A N 1
ATOM 2232 C CA . ARG A 1 286 ? 15.768 -16.115 -30.721 1.00 81.31 286 ARG A CA 1
ATOM 2233 C C . ARG A 1 286 ? 15.382 -14.748 -30.160 1.00 81.31 286 ARG A C 1
ATOM 2235 O O . ARG A 1 286 ? 15.983 -14.317 -29.179 1.00 81.31 286 ARG A O 1
ATOM 2242 N N . LEU A 1 287 ? 14.375 -14.082 -30.735 1.00 78.75 287 LEU A N 1
ATOM 2243 C CA . LEU A 1 287 ? 13.898 -12.788 -30.231 1.00 78.75 287 LEU A CA 1
ATOM 2244 C C . LEU A 1 287 ? 13.382 -12.900 -28.792 1.00 78.75 287 LEU A 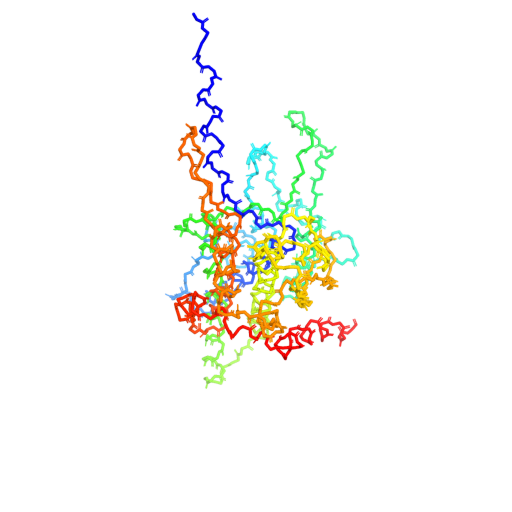C 1
ATOM 2246 O O . LEU A 1 287 ? 13.707 -12.070 -27.944 1.00 78.75 287 LEU A O 1
ATOM 2250 N N . ARG A 1 288 ? 12.616 -13.953 -28.493 1.00 80.69 288 ARG A N 1
ATOM 2251 C CA . ARG A 1 288 ? 12.115 -14.211 -27.140 1.00 80.69 288 ARG A CA 1
ATOM 2252 C C . ARG A 1 288 ? 13.257 -14.440 -26.151 1.00 80.69 288 ARG A C 1
ATOM 2254 O O . ARG A 1 288 ? 13.229 -13.858 -25.067 1.00 80.69 288 ARG A O 1
ATOM 2261 N N . THR A 1 289 ? 14.258 -15.237 -26.517 1.00 76.44 289 THR A N 1
ATOM 2262 C CA . THR A 1 289 ? 15.444 -15.478 -25.684 1.00 76.44 289 THR A CA 1
ATOM 2263 C C . THR A 1 289 ? 16.206 -14.185 -25.422 1.00 76.44 289 THR A C 1
ATOM 2265 O O . THR A 1 289 ? 16.434 -13.851 -24.266 1.00 76.44 289 THR A O 1
ATOM 2268 N N . ALA A 1 290 ? 16.501 -13.393 -26.453 1.00 74.50 290 ALA A N 1
ATOM 2269 C CA . ALA A 1 290 ? 17.252 -12.149 -26.299 1.00 74.50 290 ALA A CA 1
ATOM 2270 C C . ALA A 1 290 ? 16.523 -11.113 -25.428 1.00 74.50 290 ALA A C 1
ATOM 2272 O O . ALA A 1 290 ? 17.128 -10.510 -24.543 1.00 74.50 290 ALA A O 1
ATOM 2273 N N . L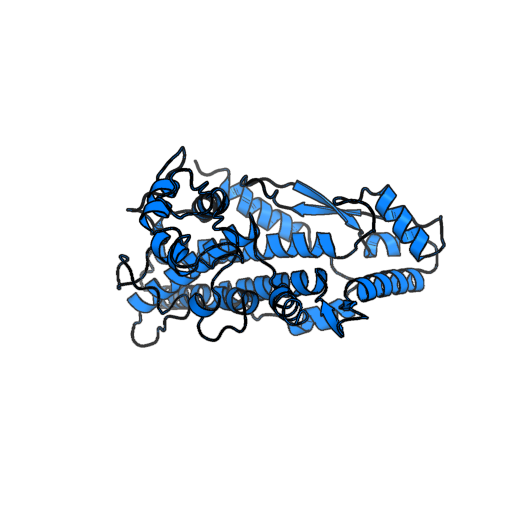EU A 1 291 ? 15.208 -10.933 -25.616 1.00 74.94 291 LEU A N 1
ATOM 2274 C CA . LEU A 1 291 ? 14.404 -10.058 -24.753 1.00 74.94 291 LEU A CA 1
ATOM 2275 C C . LEU A 1 291 ? 14.400 -10.549 -23.299 1.00 74.94 291 LEU A C 1
ATOM 2277 O O . LEU A 1 291 ? 14.424 -9.743 -22.370 1.00 74.94 291 LEU A O 1
ATOM 2281 N N . THR A 1 292 ? 14.401 -11.866 -23.099 1.00 72.06 292 THR A N 1
ATOM 2282 C CA . THR A 1 292 ? 14.480 -12.480 -21.770 1.00 72.06 292 THR A CA 1
ATOM 2283 C C . THR A 1 292 ? 15.844 -12.257 -21.129 1.00 72.06 292 THR A C 1
ATOM 2285 O O . THR A 1 292 ? 15.910 -11.874 -19.967 1.00 72.06 292 THR A O 1
ATOM 2288 N N . GLU A 1 293 ? 16.931 -12.447 -21.868 1.00 69.19 293 GLU A N 1
ATOM 2289 C CA . GLU A 1 293 ? 18.294 -12.213 -21.385 1.00 69.19 293 GLU A CA 1
ATOM 2290 C C . GLU A 1 293 ? 18.528 -10.737 -21.063 1.00 69.19 293 GLU A C 1
ATOM 2292 O O . GLU A 1 293 ? 19.052 -10.419 -19.999 1.00 69.19 293 GLU A O 1
ATOM 2297 N N . ALA A 1 294 ? 18.073 -9.821 -21.922 1.00 69.38 294 ALA A N 1
ATOM 2298 C CA . ALA A 1 294 ? 18.130 -8.385 -21.658 1.00 69.38 294 ALA A CA 1
ATOM 2299 C C . ALA A 1 294 ? 17.354 -8.010 -20.391 1.00 69.38 294 ALA A C 1
ATOM 2301 O O . ALA A 1 294 ? 17.832 -7.219 -19.577 1.00 69.38 294 ALA A O 1
ATOM 2302 N N . HIS A 1 295 ? 16.184 -8.621 -20.195 1.00 69.31 295 HIS A N 1
ATOM 2303 C CA . HIS A 1 295 ? 15.421 -8.481 -18.965 1.00 69.31 295 HIS A CA 1
ATOM 2304 C C . HIS A 1 295 ? 16.221 -8.998 -17.762 1.00 69.31 295 HIS A C 1
ATOM 2306 O O . HIS A 1 295 ? 16.461 -8.236 -16.835 1.00 69.31 295 HIS A O 1
ATOM 2312 N N . VAL A 1 296 ? 16.713 -10.241 -17.790 1.00 65.62 296 VAL A N 1
ATOM 2313 C CA . VAL A 1 296 ? 17.507 -10.848 -16.702 1.00 65.62 296 VAL A CA 1
ATOM 2314 C C . VAL A 1 296 ? 18.747 -10.029 -16.356 1.00 65.62 296 VAL A C 1
ATOM 2316 O O . VAL A 1 296 ? 19.001 -9.786 -15.178 1.00 65.62 296 VAL A O 1
ATOM 2319 N N . ASN A 1 297 ? 19.472 -9.539 -17.356 1.00 66.75 297 ASN A N 1
ATOM 2320 C CA . ASN A 1 297 ? 20.653 -8.708 -17.151 1.00 66.75 297 ASN A CA 1
ATOM 2321 C C . ASN A 1 297 ? 20.305 -7.361 -16.515 1.00 66.75 297 ASN A C 1
ATOM 2323 O O . ASN A 1 297 ? 21.059 -6.872 -15.680 1.00 66.75 297 ASN A O 1
ATOM 2327 N N . PHE A 1 298 ? 19.149 -6.781 -16.847 1.00 65.31 298 PHE A N 1
ATOM 2328 C CA . PHE A 1 298 ? 18.660 -5.598 -16.145 1.00 65.31 298 PHE A CA 1
ATOM 2329 C C . PHE A 1 298 ? 18.234 -5.894 -14.698 1.00 65.31 298 PHE A C 1
ATOM 2331 O O . PHE A 1 298 ? 18.383 -5.046 -13.817 1.00 65.31 298 PHE A O 1
ATOM 2338 N N . MET A 1 299 ? 17.701 -7.091 -14.440 1.00 61.47 299 MET A N 1
ATOM 2339 C CA . MET A 1 299 ? 17.290 -7.517 -13.100 1.00 61.47 299 MET A CA 1
ATOM 2340 C C . MET A 1 299 ? 18.476 -7.818 -12.174 1.00 61.47 299 MET A C 1
ATOM 2342 O O . MET A 1 299 ? 18.295 -7.817 -10.952 1.00 61.47 299 MET A O 1
ATOM 2346 N N . ALA A 1 300 ? 19.658 -8.100 -12.727 1.00 65.56 300 ALA A N 1
ATOM 2347 C CA . ALA A 1 300 ? 20.827 -8.511 -11.964 1.00 65.56 300 ALA A CA 1
ATOM 2348 C C . ALA A 1 300 ? 21.283 -7.414 -10.987 1.00 65.56 300 ALA A C 1
ATOM 2350 O O . ALA A 1 300 ? 21.327 -6.229 -11.321 1.00 65.56 300 ALA A O 1
ATOM 2351 N N . ASP A 1 301 ? 21.628 -7.818 -9.763 1.00 69.94 301 ASP A N 1
ATOM 2352 C CA . ASP A 1 301 ? 22.233 -6.902 -8.800 1.00 69.94 301 ASP A CA 1
ATOM 2353 C C . ASP A 1 301 ? 23.588 -6.425 -9.331 1.00 69.94 301 ASP A C 1
ATOM 2355 O O . ASP A 1 301 ? 24.391 -7.217 -9.833 1.00 69.94 301 ASP A O 1
ATOM 2359 N N . VAL A 1 302 ? 23.864 -5.132 -9.178 1.00 67.50 302 VAL A N 1
ATOM 2360 C CA . VAL A 1 302 ? 25.152 -4.563 -9.572 1.00 67.50 302 VAL A CA 1
ATOM 2361 C C . VAL A 1 302 ? 26.093 -4.667 -8.383 1.00 67.50 302 VAL A C 1
ATOM 2363 O O . VAL A 1 302 ? 25.812 -4.131 -7.310 1.00 67.50 302 VAL A O 1
ATOM 2366 N N . ILE A 1 303 ? 27.209 -5.366 -8.568 1.00 70.12 303 ILE A N 1
ATOM 2367 C CA . ILE A 1 303 ? 28.296 -5.390 -7.591 1.00 70.12 303 ILE A CA 1
ATOM 2368 C C . ILE A 1 303 ? 29.241 -4.250 -7.951 1.00 70.12 303 ILE A C 1
ATOM 2370 O O . ILE A 1 303 ? 29.801 -4.231 -9.046 1.00 70.12 303 ILE A O 1
ATOM 2374 N N . ASP A 1 304 ? 29.400 -3.295 -7.038 1.00 62.75 304 ASP A N 1
ATOM 2375 C CA . ASP A 1 304 ? 30.419 -2.260 -7.158 1.00 62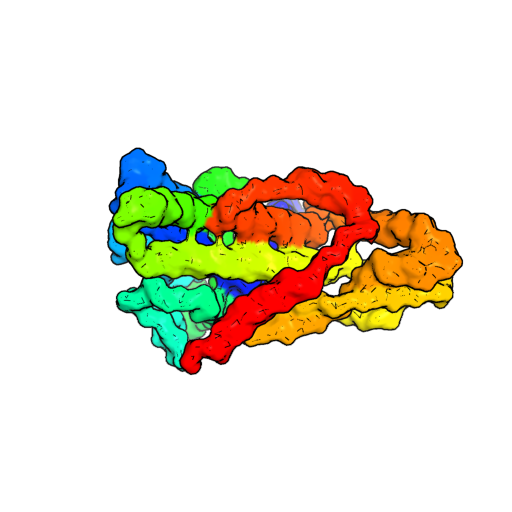.75 304 ASP A CA 1
ATOM 2376 C C . ASP A 1 304 ? 31.800 -2.943 -7.207 1.00 62.75 304 ASP A C 1
ATOM 2378 O O . ASP A 1 304 ? 32.173 -3.641 -6.257 1.00 62.75 304 ASP A O 1
ATOM 2382 N N . PRO A 1 305 ? 32.567 -2.776 -8.297 1.00 60.75 305 PRO A N 1
ATOM 2383 C CA . PRO A 1 305 ? 33.831 -3.481 -8.485 1.00 60.75 305 PRO A CA 1
ATOM 2384 C C . PRO A 1 305 ? 34.938 -3.014 -7.528 1.00 60.75 305 PRO A C 1
ATOM 2386 O O . PRO A 1 305 ? 35.946 -3.702 -7.389 1.00 60.75 305 PRO A O 1
ATOM 2389 N N . VAL A 1 306 ? 34.777 -1.857 -6.882 1.00 65.31 306 VAL A N 1
ATOM 2390 C CA . VAL A 1 306 ? 35.746 -1.262 -5.954 1.00 65.31 306 VAL A CA 1
ATOM 2391 C C . VAL A 1 306 ? 35.397 -1.602 -4.510 1.00 65.31 306 VAL A C 1
ATOM 2393 O O . VAL A 1 306 ? 36.274 -1.988 -3.741 1.00 65.31 306 VAL A O 1
ATOM 2396 N N . SER A 1 307 ? 34.128 -1.458 -4.124 1.00 73.12 307 SER A N 1
ATOM 2397 C CA . SER A 1 307 ? 33.695 -1.683 -2.738 1.00 73.12 307 SER A CA 1
ATOM 2398 C C . SER A 1 307 ? 33.194 -3.104 -2.466 1.00 73.12 307 SER A C 1
ATOM 2400 O O . SER A 1 307 ? 33.039 -3.485 -1.306 1.00 73.12 307 SER A O 1
ATOM 2402 N N . GLY A 1 308 ? 32.911 -3.892 -3.509 1.00 72.38 308 GLY A N 1
ATOM 2403 C CA . GLY A 1 308 ? 32.236 -5.189 -3.395 1.00 72.38 308 GLY A CA 1
ATOM 2404 C C . GLY A 1 308 ? 30.776 -5.075 -2.942 1.00 72.38 308 GLY A C 1
ATOM 2405 O O . GLY A 1 308 ? 30.116 -6.092 -2.719 1.00 72.38 308 GLY A O 1
ATOM 2406 N N . ALA A 1 309 ? 30.259 -3.852 -2.789 1.00 67.19 309 ALA A N 1
ATOM 2407 C CA . ALA A 1 309 ? 28.905 -3.611 -2.333 1.00 67.19 309 ALA A CA 1
ATOM 2408 C C . ALA A 1 309 ? 27.896 -4.066 -3.386 1.00 67.19 309 ALA A C 1
ATOM 2410 O O . ALA A 1 309 ? 27.962 -3.683 -4.556 1.00 67.19 309 ALA A O 1
ATOM 2411 N N . ARG A 1 310 ? 26.925 -4.869 -2.954 1.00 69.88 310 ARG A N 1
ATOM 2412 C CA . ARG A 1 310 ? 25.807 -5.287 -3.793 1.00 69.88 310 ARG A CA 1
ATOM 2413 C C . ARG A 1 310 ? 24.727 -4.211 -3.755 1.00 69.88 310 ARG A C 1
ATOM 2415 O O . ARG A 1 310 ? 24.104 -3.992 -2.720 1.00 69.88 310 ARG A O 1
ATOM 2422 N N . THR A 1 311 ? 24.475 -3.577 -4.892 1.00 64.75 311 THR A N 1
ATOM 2423 C CA . THR A 1 311 ? 23.336 -2.678 -5.075 1.00 64.75 311 THR A CA 1
ATOM 2424 C C . THR A 1 311 ? 22.178 -3.491 -5.632 1.00 64.75 311 THR A C 1
ATOM 2426 O O . THR A 1 311 ? 22.233 -3.954 -6.773 1.00 64.75 311 THR A O 1
ATOM 2429 N N . THR A 1 312 ? 21.138 -3.696 -4.818 1.00 66.31 312 THR A N 1
ATOM 2430 C CA . THR A 1 312 ? 19.909 -4.360 -5.269 1.00 66.31 312 THR A CA 1
ATOM 2431 C C . THR A 1 312 ? 19.332 -3.603 -6.457 1.00 66.31 312 THR A C 1
ATOM 2433 O O . THR A 1 312 ? 19.156 -2.384 -6.383 1.00 66.31 312 THR A O 1
ATOM 2436 N N . SER A 1 313 ? 19.024 -4.309 -7.546 1.00 67.75 313 SER A N 1
ATOM 2437 C CA . SER A 1 313 ? 18.435 -3.659 -8.717 1.00 67.75 313 SER A CA 1
ATOM 2438 C C . SER A 1 313 ? 17.113 -2.972 -8.341 1.00 67.75 313 SER A C 1
ATOM 2440 O O . SER A 1 313 ? 16.295 -3.506 -7.584 1.00 67.75 313 SER A O 1
ATOM 2442 N N . THR A 1 314 ? 16.865 -1.775 -8.886 1.00 67.38 314 THR A N 1
ATOM 2443 C CA . THR A 1 314 ? 15.580 -1.066 -8.716 1.00 67.38 314 THR A CA 1
ATOM 2444 C C . THR A 1 314 ? 14.400 -1.944 -9.143 1.00 67.38 314 THR A C 1
ATOM 2446 O O . THR A 1 314 ? 13.303 -1.838 -8.604 1.00 67.38 314 THR A O 1
ATOM 2449 N N . TYR A 1 315 ? 14.633 -2.879 -10.061 1.00 68.25 315 TYR A N 1
ATOM 2450 C CA . TYR A 1 315 ? 13.657 -3.880 -10.447 1.00 68.25 315 TYR A CA 1
ATOM 2451 C C . TYR A 1 315 ? 13.333 -4.887 -9.333 1.00 68.25 315 TYR A C 1
ATOM 2453 O O . TYR A 1 315 ? 12.156 -5.066 -9.024 1.00 68.25 315 TYR A O 1
ATOM 2461 N N . ASN A 1 316 ? 14.333 -5.511 -8.693 1.00 71.00 316 ASN A N 1
ATOM 2462 C CA . ASN A 1 316 ? 14.118 -6.457 -7.581 1.00 71.00 316 ASN A CA 1
ATOM 2463 C C . ASN A 1 316 ? 13.319 -5.800 -6.448 1.00 71.00 316 ASN A C 1
ATOM 2465 O O . ASN A 1 316 ? 12.430 -6.391 -5.835 1.00 71.00 316 ASN A O 1
ATOM 2469 N N . LEU A 1 317 ? 13.584 -4.519 -6.242 1.00 75.81 317 LEU A N 1
ATOM 2470 C CA . LEU A 1 317 ? 12.854 -3.639 -5.352 1.00 75.81 317 LEU A CA 1
ATOM 2471 C C . LEU A 1 317 ? 11.367 -3.468 -5.733 1.00 75.81 317 LEU A C 1
ATOM 2473 O O . LEU A 1 317 ? 10.513 -3.530 -4.846 1.00 75.81 317 LEU A O 1
ATOM 2477 N N . HIS A 1 318 ? 11.029 -3.317 -7.019 1.00 77.38 318 HIS A N 1
ATOM 2478 C CA . HIS A 1 318 ? 9.640 -3.289 -7.507 1.00 77.38 318 HIS A CA 1
ATOM 2479 C C . HIS A 1 318 ? 8.959 -4.666 -7.505 1.00 77.38 318 HIS A C 1
ATOM 2481 O O . HIS A 1 318 ? 7.765 -4.743 -7.214 1.00 77.38 318 HIS A O 1
ATOM 2487 N N . VAL A 1 319 ? 9.698 -5.751 -7.766 1.00 79.38 319 VAL A N 1
ATOM 2488 C CA . VAL A 1 319 ? 9.202 -7.133 -7.630 1.00 79.38 319 VAL A CA 1
ATOM 2489 C C . VAL A 1 319 ? 8.777 -7.402 -6.195 1.00 79.38 319 VAL A C 1
ATOM 2491 O O . VAL A 1 319 ? 7.657 -7.849 -5.960 1.00 79.38 319 VAL A O 1
ATOM 2494 N N . ASN A 1 320 ? 9.635 -7.077 -5.228 1.00 82.06 320 ASN A N 1
ATOM 2495 C CA . ASN A 1 320 ? 9.324 -7.246 -3.812 1.00 82.06 320 ASN A CA 1
ATOM 2496 C C . ASN A 1 320 ? 8.101 -6.415 -3.404 1.00 82.06 320 ASN A C 1
ATOM 2498 O O . ASN A 1 320 ? 7.235 -6.919 -2.687 1.00 82.06 320 ASN A O 1
ATOM 2502 N N . ALA A 1 321 ? 7.976 -5.189 -3.924 1.00 84.75 321 ALA A N 1
ATOM 2503 C CA . ALA A 1 321 ? 6.799 -4.344 -3.720 1.00 84.75 321 ALA A CA 1
ATOM 2504 C C . ALA A 1 321 ? 5.514 -4.998 -4.231 1.00 84.75 321 ALA A C 1
ATOM 2506 O O . ALA A 1 321 ? 4.515 -5.055 -3.515 1.00 84.75 321 ALA A O 1
ATOM 2507 N N . LEU A 1 322 ? 5.546 -5.493 -5.471 1.00 86.44 322 LEU A N 1
ATOM 2508 C CA . LEU A 1 322 ? 4.403 -6.130 -6.108 1.00 86.44 322 LEU A CA 1
ATOM 2509 C C . LEU A 1 322 ? 4.013 -7.416 -5.381 1.00 86.44 322 LEU A C 1
ATOM 2511 O O . LEU A 1 322 ? 2.846 -7.576 -5.047 1.00 86.44 322 LEU A O 1
ATOM 2515 N N . ASN A 1 323 ? 4.971 -8.292 -5.082 1.00 86.81 323 ASN A N 1
ATOM 2516 C CA . ASN A 1 323 ? 4.715 -9.540 -4.361 1.00 86.81 323 ASN A CA 1
ATOM 2517 C C . ASN A 1 323 ? 4.119 -9.279 -2.973 1.00 86.81 323 ASN A C 1
ATOM 2519 O O . ASN A 1 323 ? 3.205 -9.982 -2.543 1.00 86.81 323 ASN A O 1
ATOM 2523 N N . SER A 1 324 ? 4.603 -8.244 -2.286 1.00 90.12 324 SER A N 1
ATOM 2524 C CA . SER A 1 324 ? 4.078 -7.852 -0.977 1.00 90.12 324 SER A CA 1
ATOM 2525 C C . SER A 1 324 ? 2.654 -7.324 -1.087 1.00 90.12 324 SER A C 1
ATOM 2527 O O . SER A 1 324 ? 1.800 -7.726 -0.306 1.00 90.12 324 SER A O 1
ATOM 2529 N N . ALA A 1 325 ? 2.361 -6.496 -2.092 1.00 90.50 325 ALA A N 1
ATOM 2530 C CA . ALA A 1 325 ? 1.008 -6.004 -2.335 1.00 90.50 325 ALA A CA 1
ATOM 2531 C C . ALA A 1 325 ? 0.041 -7.114 -2.801 1.00 90.50 325 ALA A C 1
ATOM 2533 O O . ALA A 1 325 ? -1.109 -7.137 -2.374 1.00 90.50 325 ALA A O 1
ATOM 2534 N N . GLU A 1 326 ? 0.494 -8.068 -3.627 1.00 89.31 326 GLU A N 1
ATOM 2535 C CA . GLU A 1 326 ? -0.277 -9.266 -4.000 1.00 89.31 326 GLU A CA 1
ATOM 2536 C C . GLU A 1 326 ? -0.581 -10.130 -2.764 1.00 89.31 326 GLU A C 1
ATOM 2538 O O . GLU A 1 326 ? -1.708 -10.599 -2.606 1.00 89.31 326 GLU A O 1
ATOM 2543 N N . THR A 1 327 ? 0.392 -10.292 -1.862 1.00 91.19 327 THR A N 1
ATOM 2544 C CA . THR A 1 327 ? 0.216 -11.020 -0.595 1.00 91.19 327 THR A CA 1
ATOM 2545 C C . THR A 1 327 ? -0.751 -10.295 0.336 1.00 91.19 327 THR A C 1
ATOM 2547 O O . THR A 1 327 ? -1.649 -10.929 0.880 1.00 91.19 327 THR A O 1
ATOM 2550 N N . ALA A 1 328 ? -0.637 -8.971 0.460 1.00 93.25 328 ALA A N 1
ATOM 2551 C CA . ALA A 1 328 ? -1.554 -8.164 1.256 1.00 93.25 328 ALA A CA 1
ATOM 2552 C C . ALA A 1 328 ? -2.991 -8.246 0.722 1.00 93.25 328 ALA A C 1
ATOM 2554 O O . ALA A 1 328 ? -3.928 -8.421 1.493 1.00 93.25 328 ALA A O 1
ATOM 2555 N N . LEU A 1 329 ? -3.178 -8.183 -0.599 1.00 92.19 329 LEU A N 1
ATOM 2556 C CA . LEU A 1 329 ? -4.493 -8.326 -1.222 1.00 92.19 329 LEU A CA 1
ATOM 2557 C C . LEU A 1 329 ? -5.092 -9.717 -0.994 1.00 92.19 329 LEU A C 1
ATOM 2559 O O . LEU A 1 329 ? -6.251 -9.838 -0.599 1.00 92.19 329 LEU A O 1
ATOM 2563 N N . ALA A 1 330 ? -4.304 -10.767 -1.227 1.00 88.38 330 ALA A N 1
ATOM 2564 C CA . ALA A 1 330 ? -4.728 -12.136 -0.960 1.00 88.38 330 ALA A CA 1
ATOM 2565 C C . ALA A 1 330 ? -5.093 -12.320 0.521 1.00 88.38 330 ALA A C 1
ATOM 2567 O O . ALA A 1 330 ? -6.150 -12.871 0.823 1.00 88.38 330 ALA A O 1
ATOM 2568 N N . GLY A 1 331 ? -4.275 -11.759 1.417 1.00 90.81 331 GLY A N 1
ATOM 2569 C CA . GLY A 1 331 ? -4.524 -11.690 2.849 1.00 90.81 331 GLY A CA 1
ATOM 2570 C C . GLY A 1 331 ? -5.834 -10.987 3.184 1.00 90.81 331 GLY A C 1
ATOM 2571 O O . GLY A 1 331 ? -6.596 -11.547 3.948 1.00 90.81 331 GLY A O 1
ATOM 2572 N N . ALA A 1 332 ? -6.143 -9.837 2.574 1.00 92.50 332 ALA A N 1
ATOM 2573 C CA . ALA A 1 332 ? -7.373 -9.073 2.823 1.00 92.50 332 ALA A CA 1
ATOM 2574 C C . ALA A 1 332 ? -8.649 -9.739 2.280 1.00 92.50 332 ALA A C 1
ATOM 2576 O O . ALA A 1 332 ? -9.742 -9.497 2.793 1.00 92.50 332 ALA A O 1
ATOM 2577 N N . ARG A 1 333 ? -8.523 -10.572 1.241 1.00 90.75 333 ARG A N 1
ATOM 2578 C CA . ARG A 1 333 ? -9.639 -11.301 0.611 1.00 90.75 333 ARG A CA 1
ATOM 2579 C C . ARG A 1 333 ? -9.763 -12.761 1.068 1.00 90.75 333 ARG A C 1
ATOM 2581 O O . ARG A 1 333 ? -10.596 -13.484 0.526 1.00 90.75 333 ARG A O 1
ATOM 2588 N N . GLY A 1 334 ? -8.899 -13.229 1.972 1.00 83.50 334 GLY A N 1
ATOM 2589 C CA . GLY A 1 334 ? -8.885 -14.629 2.421 1.00 83.50 334 GLY A CA 1
ATOM 2590 C C . GLY A 1 334 ? -8.554 -15.636 1.320 1.00 83.50 334 GLY A C 1
ATOM 2591 O O . GLY A 1 334 ? -8.933 -16.802 1.393 1.00 83.50 334 GLY A O 1
ATOM 2592 N N . CYS A 1 335 ? -7.877 -15.188 0.265 1.00 78.69 335 CYS A N 1
ATOM 2593 C CA . CYS A 1 335 ? -7.506 -16.033 -0.858 1.00 78.69 335 CYS A CA 1
ATOM 2594 C C . CYS A 1 335 ? -6.133 -16.659 -0.603 1.00 78.69 335 CYS A C 1
ATOM 2596 O O . CYS A 1 335 ? -5.218 -15.990 -0.122 1.00 78.69 335 CYS A O 1
ATOM 2598 N N . ALA A 1 336 ? -5.946 -17.925 -0.990 1.00 62.19 336 ALA A N 1
ATOM 2599 C CA . ALA A 1 336 ? -4.614 -18.516 -0.999 1.00 62.19 336 ALA A CA 1
ATOM 2600 C C . ALA A 1 336 ? -3.701 -17.687 -1.914 1.00 62.19 336 ALA A C 1
ATOM 2602 O O . ALA A 1 336 ? -4.001 -17.477 -3.096 1.00 62.19 336 ALA A O 1
ATOM 2603 N N . VAL A 1 337 ? -2.576 -17.217 -1.370 1.00 52.19 337 VAL A N 1
ATOM 2604 C CA . VAL A 1 337 ? -1.548 -16.564 -2.175 1.00 52.19 337 VAL A CA 1
ATOM 2605 C C . VAL A 1 337 ? -1.016 -17.623 -3.138 1.00 52.19 337 VAL A C 1
ATOM 2607 O O . VAL A 1 337 ? -0.311 -18.544 -2.738 1.00 52.19 337 VAL A O 1
ATOM 2610 N N . SER A 1 338 ? -1.331 -17.524 -4.428 1.00 45.78 338 SER A N 1
ATOM 2611 C CA . SER A 1 338 ? -0.703 -18.376 -5.453 1.00 45.78 338 SER A CA 1
ATOM 2612 C C . SER A 1 338 ? 0.726 -17.897 -5.772 1.00 45.78 338 SER A C 1
ATOM 2614 O O . SER A 1 338 ? 1.148 -17.877 -6.929 1.00 45.78 338 SER A O 1
ATOM 2616 N N . SER A 1 339 ? 1.475 -17.482 -4.743 1.00 40.56 339 SER A N 1
ATOM 2617 C CA . SER A 1 339 ? 2.763 -16.781 -4.838 1.00 40.56 339 SER A CA 1
ATOM 2618 C C . SER A 1 339 ? 3.874 -17.633 -5.450 1.00 40.56 339 SER A C 1
ATOM 2620 O O . SER A 1 339 ? 4.720 -17.096 -6.158 1.00 40.56 339 SER A O 1
ATOM 2622 N N . LEU A 1 340 ? 3.857 -18.958 -5.288 1.00 32.38 340 LEU A N 1
ATOM 2623 C CA . LEU A 1 340 ? 4.915 -19.829 -5.826 1.00 32.38 340 LEU A CA 1
ATOM 2624 C C . LEU A 1 340 ? 4.638 -20.343 -7.248 1.00 32.38 340 LEU A C 1
ATOM 2626 O O . LEU A 1 340 ? 5.544 -20.377 -8.078 1.00 32.38 340 LEU A O 1
ATOM 2630 N N . ILE A 1 341 ? 3.378 -20.610 -7.605 1.00 36.16 341 ILE A N 1
ATOM 2631 C CA . ILE A 1 341 ? 3.014 -21.076 -8.958 1.00 36.16 341 ILE A CA 1
ATOM 2632 C C . ILE A 1 341 ? 2.965 -19.913 -9.964 1.00 36.16 341 ILE A C 1
ATOM 2634 O O . ILE A 1 341 ? 2.840 -20.152 -11.158 1.00 36.16 341 ILE A O 1
ATOM 2638 N N . ARG A 1 342 ? 3.094 -18.644 -9.550 1.00 39.44 342 ARG A N 1
ATOM 2639 C CA . ARG A 1 342 ? 3.208 -17.518 -10.493 1.00 39.44 342 ARG A CA 1
ATOM 2640 C C . ARG A 1 342 ? 4.617 -17.011 -10.706 1.00 39.44 342 ARG A C 1
ATOM 2642 O O . ARG A 1 342 ? 4.843 -16.546 -11.805 1.00 39.44 342 ARG A O 1
ATOM 2649 N N . LEU A 1 343 ? 5.560 -17.104 -9.770 1.00 33.88 343 LEU A N 1
ATOM 2650 C CA . LEU A 1 343 ? 6.935 -16.622 -10.000 1.00 33.88 343 LEU A CA 1
ATOM 2651 C C . LEU A 1 343 ? 7.799 -17.649 -10.743 1.00 33.88 343 LEU A C 1
ATOM 2653 O O . LEU A 1 343 ? 8.423 -17.311 -11.748 1.00 33.88 343 LEU A O 1
ATOM 2657 N N . GLU A 1 344 ? 7.729 -18.920 -10.345 1.00 32.47 344 GLU A N 1
ATOM 2658 C CA . GLU A 1 344 ? 8.416 -20.023 -11.035 1.00 32.47 344 GLU A CA 1
ATOM 2659 C C . GLU A 1 344 ? 7.809 -20.281 -12.421 1.00 32.47 344 GLU A C 1
ATOM 2661 O O . GLU A 1 344 ? 8.484 -20.603 -13.400 1.00 32.47 344 GLU A O 1
ATOM 2666 N N . LYS A 1 345 ? 6.503 -20.026 -12.525 1.00 35.72 345 LYS A N 1
ATOM 2667 C CA . LYS A 1 345 ? 5.797 -20.008 -13.793 1.00 35.72 345 LYS A CA 1
ATOM 2668 C C . LYS A 1 345 ? 6.017 -18.677 -14.512 1.00 35.72 345 LYS A C 1
ATOM 2670 O O . LYS A 1 345 ? 6.068 -18.758 -15.706 1.00 35.72 345 LYS A O 1
ATOM 2675 N N . ARG A 1 346 ? 6.264 -17.498 -13.908 1.00 40.25 346 ARG A N 1
ATOM 2676 C CA . ARG A 1 346 ? 6.590 -16.212 -14.605 1.00 40.25 346 ARG A CA 1
ATOM 2677 C C . ARG A 1 346 ? 7.957 -16.217 -15.281 1.00 40.25 346 ARG A C 1
ATOM 2679 O O . ARG A 1 346 ? 8.072 -15.632 -16.351 1.00 40.25 346 ARG A O 1
ATOM 2686 N N . SER A 1 347 ? 8.930 -16.945 -14.735 1.00 34.16 347 SER A N 1
ATOM 2687 C CA . SER A 1 347 ? 10.172 -17.259 -15.458 1.00 34.16 347 SER A CA 1
ATOM 2688 C C . SER A 1 347 ? 9.910 -18.168 -16.681 1.00 34.16 347 SER A C 1
ATOM 2690 O O . SER A 1 347 ? 10.563 -18.021 -17.710 1.00 34.16 347 SER A O 1
ATOM 2692 N N . LYS A 1 348 ? 8.867 -19.018 -16.629 1.00 32.97 348 LYS A N 1
ATOM 2693 C CA . LYS A 1 348 ? 8.371 -19.856 -17.747 1.00 32.97 348 LYS A CA 1
ATOM 2694 C C . LYS A 1 348 ? 7.197 -19.255 -18.572 1.00 32.97 348 LYS A C 1
ATOM 2696 O O . LYS A 1 348 ? 6.874 -19.789 -19.625 1.00 32.97 348 LYS A O 1
ATOM 2701 N N . LEU A 1 349 ? 6.562 -18.160 -18.131 1.00 34.34 349 LEU A N 1
ATOM 2702 C CA . LEU A 1 349 ? 5.320 -17.514 -18.627 1.00 34.34 349 LEU A CA 1
ATOM 2703 C C . LEU A 1 349 ? 5.652 -16.135 -19.206 1.00 34.34 349 LEU A C 1
ATOM 2705 O O . LEU A 1 349 ? 4.833 -15.215 -19.194 1.00 34.34 349 LEU A O 1
ATOM 2709 N N . LEU A 1 350 ? 6.837 -15.993 -19.789 1.00 38.53 350 LEU A N 1
ATOM 2710 C CA . LEU A 1 350 ? 7.083 -14.930 -20.757 1.00 38.53 350 LEU A CA 1
ATOM 2711 C C . LEU A 1 350 ? 6.127 -15.014 -21.965 1.00 38.53 350 LEU A C 1
ATOM 2713 O O . LEU A 1 350 ? 6.174 -14.113 -22.784 1.00 38.53 350 LEU A O 1
ATOM 2717 N N . SER A 1 351 ? 5.277 -16.051 -22.054 1.00 33.69 351 SER A N 1
ATOM 2718 C CA . SER A 1 351 ? 4.347 -16.370 -23.143 1.00 33.69 351 SER A CA 1
ATOM 2719 C C . SER A 1 351 ? 2.838 -16.260 -22.837 1.00 33.69 351 SER A C 1
ATOM 2721 O O . SER A 1 351 ? 2.046 -16.648 -23.693 1.00 33.69 351 SER A O 1
ATOM 2723 N N . SER A 1 352 ? 2.378 -15.832 -21.648 1.00 32.72 352 SER A N 1
ATOM 2724 C CA 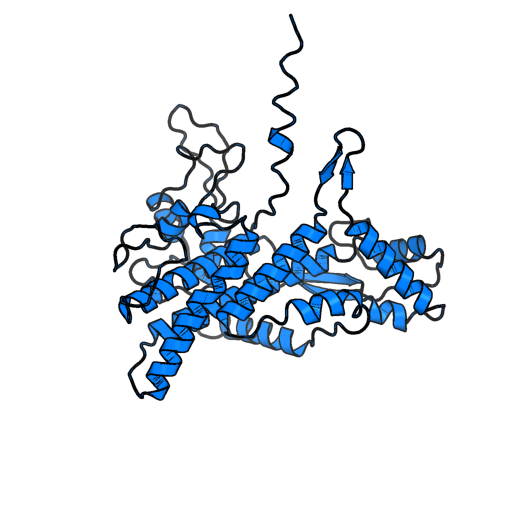. SER A 1 352 ? 0.911 -15.764 -21.397 1.00 32.72 352 SER A CA 1
ATOM 2725 C C . SER A 1 352 ? 0.437 -14.819 -20.285 1.00 32.72 352 SER A C 1
ATOM 2727 O O . SER A 1 352 ? -0.459 -15.153 -19.506 1.00 32.72 352 SER A O 1
ATOM 2729 N N . PHE A 1 353 ? 0.970 -13.595 -20.223 1.00 34.75 353 PHE A N 1
ATOM 2730 C CA . PHE A 1 353 ? 0.384 -12.553 -19.364 1.00 34.75 353 PHE A CA 1
ATOM 2731 C C . PHE A 1 353 ? -0.577 -11.647 -20.129 1.00 34.75 353 PHE A C 1
ATOM 2733 O O . PHE A 1 353 ? -0.300 -10.476 -20.389 1.00 34.75 353 PHE A O 1
ATOM 2740 N N . ASP A 1 354 ? -1.752 -12.209 -20.398 1.00 36.47 354 ASP A N 1
ATOM 2741 C CA . ASP A 1 354 ? -2.947 -11.456 -20.747 1.00 36.47 354 ASP A CA 1
ATOM 2742 C C . ASP A 1 354 ? -3.625 -11.013 -19.439 1.00 36.47 354 ASP A C 1
ATOM 2744 O O . ASP A 1 354 ? -4.386 -11.748 -18.799 1.00 36.47 354 ASP A O 1
ATOM 2748 N N . MET A 1 355 ? -3.269 -9.819 -18.960 1.00 37.25 355 MET A N 1
ATOM 2749 C CA . MET A 1 355 ? -4.015 -9.175 -17.882 1.00 37.25 355 MET A CA 1
ATOM 2750 C C . MET A 1 355 ? -5.333 -8.711 -18.501 1.00 37.25 355 MET A C 1
ATOM 2752 O O . MET A 1 355 ? -5.404 -7.620 -19.062 1.00 37.25 355 MET A O 1
ATOM 2756 N N . LYS A 1 356 ? -6.345 -9.590 -18.481 1.00 36.88 356 LYS A N 1
ATOM 2757 C CA . LYS A 1 356 ? -7.622 -9.365 -19.165 1.00 36.88 356 LYS A CA 1
ATOM 2758 C C . LYS A 1 356 ? -8.152 -7.970 -18.846 1.00 36.88 356 LYS A C 1
ATOM 2760 O O . LYS A 1 356 ? -8.386 -7.635 -17.684 1.00 36.88 356 LYS A O 1
ATOM 2765 N N . ARG A 1 357 ? -8.396 -7.203 -19.908 1.00 36.44 357 ARG A N 1
ATOM 2766 C CA . ARG A 1 357 ? -9.083 -5.906 -19.918 1.00 36.44 357 ARG A CA 1
ATOM 2767 C C . ARG A 1 357 ? -10.309 -5.867 -18.996 1.00 36.44 357 ARG A C 1
ATOM 2769 O O . ARG A 1 357 ? -10.541 -4.843 -18.375 1.00 36.44 357 ARG A O 1
ATOM 2776 N N . SER A 1 358 ? -11.010 -6.989 -18.818 1.00 34.91 358 SER A N 1
ATOM 2777 C CA . SER A 1 358 ? -12.151 -7.125 -17.903 1.00 34.91 358 SER A CA 1
ATOM 2778 C C . SER A 1 358 ? -11.817 -6.849 -16.432 1.00 34.91 358 SER A C 1
ATOM 2780 O O . SER A 1 358 ? -12.614 -6.237 -15.742 1.00 34.91 358 SER A O 1
ATOM 2782 N N . HIS A 1 359 ? -10.634 -7.237 -15.948 1.00 40.38 359 HIS A N 1
ATOM 2783 C CA . HIS A 1 359 ? -10.210 -6.967 -14.566 1.00 40.38 359 HIS A CA 1
ATOM 2784 C C . HIS A 1 359 ? -9.815 -5.492 -14.383 1.00 40.38 359 HIS A C 1
ATOM 2786 O O . HIS A 1 359 ? -9.893 -4.936 -13.292 1.00 40.38 359 HIS A O 1
ATOM 2792 N N . PHE A 1 360 ? -9.378 -4.846 -15.469 1.00 38.78 360 PHE A N 1
ATOM 2793 C CA . PHE A 1 360 ? -9.100 -3.415 -15.494 1.00 38.78 360 PHE A CA 1
ATOM 2794 C C . PHE A 1 360 ? -10.385 -2.587 -15.598 1.00 38.78 360 PHE A C 1
ATOM 2796 O O . PHE A 1 360 ? -10.491 -1.558 -14.942 1.00 38.78 360 PHE A O 1
ATOM 2803 N N . GLU A 1 361 ? -11.364 -3.049 -16.374 1.00 40.00 361 GLU A N 1
ATOM 2804 C CA . GLU A 1 361 ? -12.702 -2.462 -16.439 1.00 40.00 361 GLU A CA 1
ATOM 2805 C C . GLU A 1 361 ? -13.447 -2.655 -15.117 1.00 40.00 361 GLU A C 1
ATOM 2807 O O . GLU A 1 361 ? -14.041 -1.701 -14.667 1.00 40.00 361 GLU A O 1
ATOM 2812 N N . GLU A 1 362 ? -13.298 -3.774 -14.404 1.00 40.62 362 GLU A N 1
ATOM 2813 C CA . GLU A 1 362 ? -13.850 -3.965 -13.050 1.00 40.62 362 GLU A CA 1
ATOM 2814 C C . GLU A 1 362 ? -13.212 -3.029 -12.005 1.00 40.62 362 GLU A C 1
ATOM 2816 O O . GLU A 1 362 ? -13.913 -2.420 -11.202 1.00 40.62 362 GLU A O 1
ATOM 2821 N N . ILE A 1 363 ? -11.884 -2.844 -12.030 1.00 43.56 363 ILE A N 1
ATOM 2822 C CA . ILE A 1 363 ? -11.198 -1.865 -11.166 1.00 43.56 363 ILE A CA 1
ATOM 2823 C C . ILE A 1 363 ? -11.605 -0.437 -11.541 1.00 43.56 363 ILE A C 1
ATOM 2825 O O . ILE A 1 363 ? -11.873 0.370 -10.656 1.00 43.56 363 ILE A O 1
ATOM 2829 N N . ARG A 1 364 ? -11.672 -0.112 -12.837 1.00 41.19 364 ARG A N 1
ATOM 2830 C CA . ARG A 1 364 ? -12.161 1.182 -13.321 1.00 41.19 364 ARG A CA 1
ATOM 2831 C C . ARG A 1 364 ? -13.601 1.391 -12.893 1.00 41.19 364 ARG A C 1
ATOM 2833 O O . ARG A 1 364 ? -13.872 2.460 -12.386 1.00 41.19 364 ARG A O 1
ATOM 2840 N N . ASP A 1 365 ? -14.472 0.406 -13.063 1.00 42.44 365 ASP A N 1
ATOM 2841 C CA . ASP A 1 365 ? -15.903 0.485 -12.801 1.00 42.44 365 ASP A CA 1
ATOM 2842 C C . ASP A 1 365 ? -16.158 0.606 -11.305 1.00 42.44 365 ASP A C 1
ATOM 2844 O O . ASP A 1 365 ? -16.919 1.487 -10.940 1.00 42.44 365 ASP A O 1
ATOM 2848 N N . ASN A 1 366 ? -15.412 -0.107 -10.452 1.00 43.53 366 ASN A N 1
ATOM 2849 C CA . ASN A 1 366 ? -15.366 0.159 -9.014 1.00 43.53 366 ASN A CA 1
ATOM 2850 C C . ASN A 1 366 ? -14.897 1.598 -8.733 1.00 43.53 366 ASN A C 1
ATOM 2852 O O . ASN A 1 366 ? -15.518 2.302 -7.944 1.00 43.53 366 ASN A O 1
ATOM 2856 N N . LEU A 1 367 ? -13.859 2.088 -9.423 1.00 36.50 367 LEU A N 1
ATOM 2857 C CA . LEU A 1 367 ? -13.317 3.450 -9.278 1.00 36.50 367 LEU A CA 1
ATOM 2858 C C . LEU A 1 367 ? -14.175 4.564 -9.908 1.00 36.50 367 LEU A C 1
ATOM 2860 O O . LEU A 1 367 ? -14.049 5.714 -9.496 1.00 36.50 367 LEU A O 1
ATOM 2864 N N . THR A 1 368 ? -15.061 4.257 -10.857 1.00 35.34 368 THR A N 1
ATOM 2865 C CA . THR A 1 368 ? -16.013 5.186 -11.487 1.00 35.34 368 THR A CA 1
ATOM 2866 C C . THR A 1 368 ? -17.410 5.086 -10.882 1.00 35.34 368 THR A C 1
ATOM 2868 O O . THR A 1 368 ? -18.125 6.081 -10.889 1.00 35.34 368 THR A O 1
ATOM 2871 N N . SER A 1 369 ? -17.789 3.968 -10.257 1.00 34.78 369 SER A N 1
ATOM 2872 C CA . SER A 1 369 ? -18.942 3.907 -9.351 1.00 34.78 369 SER A CA 1
ATOM 2873 C C . SER A 1 369 ? -18.682 4.705 -8.069 1.00 34.78 369 SER A C 1
ATOM 2875 O O . SER A 1 369 ? -19.624 5.193 -7.458 1.00 34.78 369 SER A O 1
ATOM 2877 N N . PHE A 1 370 ? -17.410 4.961 -7.729 1.00 36.53 370 PHE A N 1
ATOM 2878 C CA . PHE A 1 370 ? -16.991 5.992 -6.765 1.00 36.53 370 PHE A CA 1
ATOM 2879 C C . PHE A 1 370 ? -17.157 7.447 -7.271 1.00 36.53 370 PHE A C 1
ATOM 2881 O O . PHE A 1 370 ? -16.930 8.378 -6.502 1.00 36.53 370 PHE A O 1
ATOM 2888 N N . VAL A 1 371 ? -17.528 7.677 -8.540 1.00 29.88 371 VAL A N 1
ATOM 2889 C CA . VAL A 1 371 ? -17.720 9.020 -9.144 1.00 29.88 371 VAL A CA 1
ATOM 2890 C C . VAL A 1 371 ? -19.208 9.386 -9.295 1.00 29.88 371 VAL A C 1
ATOM 2892 O O . VAL A 1 371 ? -19.521 10.542 -9.556 1.00 29.88 371 VAL A O 1
ATOM 2895 N N . TYR A 1 372 ? -20.132 8.447 -9.066 1.00 25.95 372 TYR A N 1
ATOM 2896 C CA . TYR A 1 372 ? -21.577 8.672 -9.197 1.00 25.95 372 TYR A CA 1
ATOM 2897 C C . TYR A 1 372 ? -22.368 8.142 -7.994 1.00 25.95 372 TYR A C 1
ATOM 2899 O O . TYR A 1 372 ? -23.310 7.375 -8.150 1.00 25.95 372 TYR A O 1
ATOM 2907 N N . VAL A 1 373 ? -22.019 8.584 -6.785 1.00 28.62 373 VAL A N 1
ATOM 2908 C CA . VAL A 1 373 ? -22.995 8.688 -5.690 1.00 28.62 373 VAL A CA 1
ATOM 2909 C C . VAL A 1 373 ? -22.715 9.999 -4.948 1.00 28.62 373 VAL A C 1
ATOM 2911 O O . VAL A 1 373 ? -21.771 10.080 -4.167 1.00 28.62 373 VAL A O 1
ATOM 2914 N N . HIS A 1 374 ? -23.576 10.979 -5.248 1.00 31.12 374 HIS A N 1
ATOM 2915 C CA . HIS A 1 374 ? -23.684 12.365 -4.760 1.00 31.12 374 HIS A CA 1
ATOM 2916 C C . HIS A 1 374 ? -22.788 13.429 -5.402 1.00 31.12 374 HIS A C 1
ATOM 2918 O O . HIS A 1 374 ? -21.593 13.547 -5.054 1.00 31.12 374 HIS A O 1
#

Mean predicted aligned error: 12.06 Å

pLDDT: mean 72.77, std 19.94, range [25.95, 96.19]

Solvent-accessible surface area (backbone atoms only — not comparable to full-atom values): 20966 Å² total; per-residue (Å²): 141,90,85,80,85,68,72,75,65,60,69,67,63,75,70,73,83,67,81,57,39,48,41,62,54,20,11,30,48,49,42,22,46,48,29,19,35,52,27,40,53,56,39,28,75,76,37,63,89,80,50,71,71,57,55,32,62,85,49,67,41,86,30,89,92,50,28,40,41,73,40,46,42,54,36,65,30,52,37,65,54,100,90,48,48,71,80,82,62,53,60,48,39,65,60,44,44,57,58,40,52,42,78,99,74,47,61,57,82,92,44,67,87,70,64,51,60,65,57,58,23,39,47,37,37,59,41,63,48,70,66,84,73,68,61,95,87,59,74,86,77,62,70,46,53,66,10,38,52,61,33,24,52,54,38,19,74,87,37,92,33,62,48,57,32,47,26,54,40,12,42,37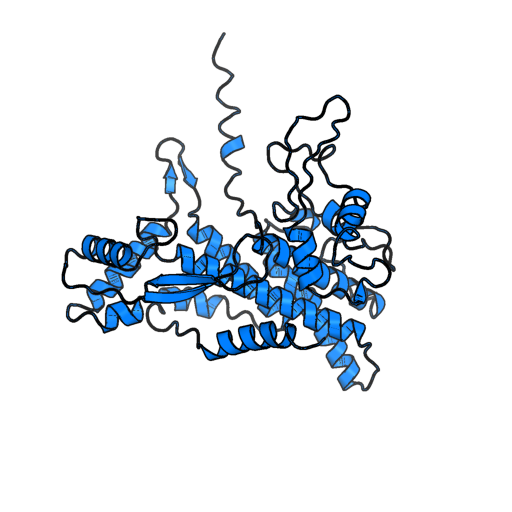,23,19,53,39,45,52,52,50,51,51,34,52,74,69,70,42,92,72,58,69,64,62,55,48,41,33,54,46,23,38,52,26,24,49,52,37,28,50,55,30,45,37,51,35,57,64,56,57,64,77,46,95,49,63,104,71,42,50,72,66,52,43,26,52,46,53,21,66,75,67,77,38,88,81,58,62,67,36,69,41,80,43,65,40,68,55,80,72,61,52,96,51,82,42,70,48,63,37,83,29,63,56,62,20,38,72,66,39,88,66,66,40,67,59,52,51,50,52,55,48,50,56,36,52,63,61,47,45,60,48,61,40,90,86,78,67,46,74,43,76,22,74,45,52,54,32,50,48,46,28,54,17,26,49,34,10,31,22,28,26,68,67,42,82,66,64,64,66,73,47,53,68,38,44,78,71,38,77,79,69,83,76,79,53,64,65,63,53,48,50,53,46,46,58,60,48,57,70,71,71,74,135

Nearest PDB structures (foldseek):
  4d8m-assembly1_A  TM=2.586E-01  e=3.774E+00  Bacillus thuringiensis

Sequence (374 aa):
MKSISLWTAVSSVLLFSQVHAFGNRGAIERVLYWYSYVAETEQFASNPATAAYTIAPGCVGSRAGGRCNLYELLSYLWHPEPLQDPIIDRPTPADLQAEFESGKSPLDPTNEHNWPPRDIYTKINQYKINQISNPPGKKPNAIINLTRSVDANRLFTGSSGFYEALSRAGGPINTLDADNKALLNAHEPVSQYRLDIVSRGQTSADLGRFLRSSDFEKYRFPVPTAKNPDPESLEKAVRALMGDDTIRVRTRLIPTVPDTGKFGFQTFQSLDVDATVNNYAGDQARLRTALTEAHVNFMADVIDPVSGARTTSTYNLHVNALNSAETALAGARGCAVSSLIRLEKRSKLLSSFDMKRSHFEEIRDNLTSFVYVH

Organism: NCBI:txid2528407

Radius of gyration: 23.22 Å; Cα contacts (8 Å, |Δi|>4): 489; chains: 1; bounding box: 76×50×64 Å

Secondary structure (DSSP, 8-state):
---SSSSTTTTTGGG-------HHHHHHHHHHHHHHHHHHHHHHHH-TTT----SSTT-EEEETTTE--HHHHHHHHB---TTS-TTTSSPPHHHHHHHHTSSSS---GGGGGG--HHHHHHHHHH-EEE-----TTPPTT-EEETTS-B-HHHHSTT-SSHHHHHHHTTHHHHHHHHHHHHHHHTT----HHHHHHHHHHHHHHHHHHHHHHHHHHHHSS--SS-SS--HHHHHHHHHHHHT-TT----EEEEEE--SSSS---EEEEEE-HHHHHHH-SS-HHHHHHHHHHHHHHHHSPEEPTTT--EE--HHHHHHHHHHHHHHHHHHHTT----HHHHHHHHHH-TT-----HHHHHHHHHHHHHTTS--

Foldseek 3Di:
DDDDPPVVVVVVVQVPLDPWQAFLLLLLLLLLLQLLQVLLVVVCVVPVPPGDDFFLNVAADDDPVRHDDSLSSLLQFDDDDPVDDNVPRRQHSVNLQVQQCDDDDHDDPVPSLPDASLSSSLSLNPDWDQPPDDDPPDDHDDTDHSSTHTPLCSRGPPDPDDLSSLLQSQQSLVVLVVVQVVCVVVVHDDDVSSVSSLVRSLLSLVSSLLQLVLVLQQLQADLPDDSAQDQVSVLVSLCVLVVHNPQHWDWDWRWHADSPSDGDIDTGIGTPLQVRLVPDPPDSVVSLVSSLVSSVVQQDFDQDPVPRRTHHRVNVVSVSSNLSSLSSSCSSVVHPSPSPCCPVCVNVPPPDPPPDVVVVVVSVVVVCVVVPDD